Protein 2I6T (pdb70)

Sequence (562 aa):
VNKITVVGGGELGIACTLAISAKGIADRLVLLDLSATMDLEIFNLPNVEISKDLSASAHSKVVIFTVNSQSYLDVVQSNVDMFRALVPALGHYSQHSVLLVASQPVEIMTYVTWKLSTFPANRVIGIGCNLDSQRLQYIITNVLKAQTSGKEVWVIGEQGEDKVLTWSGQEEVVSHTSQVQLSNRAMELLRVKGQRSWSVGLSVADMVDSIVNNKKKVHSVSALAKGYYDINSEVFLSLPCILGTNGVSEVIKTTLEDTVTTEEKKLQSSSASSIHSLQQQLKLLVNKITVVGGGELGIACTLAISAKGIADRLVLLDLSEGGATMDLEIFNLPNVEISKDLSASAHSKVVIFTVNSQSYLDVVQSNVDMMFRALVPALGHYSQHSVLLVASQPVEIMTYVTWKLSTFPANRVIGIGCNLDSQRLQYIITNVLKAQTSGKEVWVIGEQGEDKVLTWSGQEEVVSHTSQVQLSNRAMELLRVKGQRSWSVGLSVADMVDSIVNNKKKVHSVSALAKGYYDINSEVFLSLPCILGTNGVSEVIKTTLKTVTEKLQSSASSIHSLQQQQLKL

Secondary structure (DSSP, 8-state):
--EEEEE--SHHHHHHHHHHHHHT--SEEEEE----HHHHHHHT-TTEEEES-GGGGTT-SEEEE------HHHHHHHHHHHHHHHHHHHHHHTTTPEEEE-SSSHHHHHHHHHHHH---GGGEEE-TTHHHHHHHHHIIIIIS--TTGGGGEEEEBS-SSS-EEEEB-SS----HHHHHHHHHHHHTTSSS----HHHHHHHHHHHHHHHHTT--EEEEEEEE-TTSTT--S--EEEEEEEEETTEEEEEPPB----HHHHHHHHHHHHHHHHHHH---/--EEEEE--SHHHHHHHHHHHHTT--SEEEEE--S---GGGHHHHTT-TTEEEES-GGGGTT-SEEEE------HHHHHHHHHHHHHTTHHHHHHHTTTSEEEE-SSSHHHHHHHHHHHH---GGGEEE-TTHHHHHHHHHIIIIIS--TTGGGGEEEEBSTTT--EEEE--SS----HHHHHHHHHHHHHHHTT----HHHHHHHHHHHHHHHHTT--EEEEEEEE-TTSTT--SS-EEEEEEEEETTEEEEEPP-B----HHHHHHHHHHHHHHHTT---

Nearest PDB structures (foldseek):
  2i6t-assembly1_A  TM=1.004E+00  e=4.766E-58  Homo sapiens
  2i6t-assembly1_B  TM=9.946E-01  e=3.188E-53  Homo sapiens
  3dl2-assembly1_B  TM=9.561E-01  e=4.865E-49  Homo sapiens
  6k12-assembly2_B  TM=8.109E-01  e=1.569E-27  Babesia microti strain RI
  6k12-assembly1_F-2  TM=7.872E-01  e=2.540E-23  Babesia microti strain RI

Foldseek 3Di:
DAEEEEEEDPLLSVLQVCLLLVVVQGPAYEYAHCPVLVVVVVVPRPRYHYYPDLLVRAAHLEYEYADAAPDPLVRVLRSLVVCLVRLCSNCVRHVQHAYEYAYPPFFLVQLSSCVNNVHDQLRGWYLACQLVLVLLLCCLCPVVVPVPQSLFKGFKWGDDQDTQIFGFCPDHDDDPVRVVVSNVVSCVVCDPPDDDSNSSSNSSSVLSNCASVFVQAWGFIFGQCDPPLPDNARITMTFTFRHYSNGGPDTTDTDDDPVSSVRNNVSSVVSRVSSVVHDD/DAEEEEEEQPLLSVLLVCLLLVVVLGPAYEYAHCDDVDCSCVCVVVCSDRYHYYPDLLVLAQHQEYEYADADPDPLVRVQVRLVVCLVRLCSNCVRHVQHAYEYAYPPFFLVLLSSCVNNVHPQQRGWYLFCQLVLVLQLCCLCPVVVPVPQSLFKGFKFGPPPDGQIWGFQPDHDDDPVRVVVSNVVSCVVRVPDDDDSNSSSNSVSVLSSCARVFVQAWGFIFGQCDPHLVDNDRITMGFTFGHYSRGGPDTGDTDDDVSSVVRNVSSVVSRVSSVVHDD

Structure (mmCIF, N/CA/C/O backbone):
data_2I6T
#
_entry.id   2I6T
#
_cell.length_a   53.088
_cell.length_b   98.912
_cell.length_c   126.753
_cell.angle_alpha   90.00
_cell.angle_beta   90.00
_cell.angle_gamma   90.00
#
_symmetry.space_group_name_H-M   'P 21 21 2'
#
loop_
_entity.id
_entity.type
_entity.pdbx_description
1 polymer 'UBIQUITIN-CONJUGATING ENZYME E2-LIKE ISOFORM A'
2 non-polymer 'SULFATE ION'
3 non-polymer GLYCEROL
4 water water
#
loop_
_atom_site.group_PDB
_atom_site.id
_atom_site.type_symbol
_atom_site.label_atom_id
_atom_site.label_alt_id
_atom_site.label_comp_id
_atom_site.label_asym_id
_atom_site.label_entity_id
_atom_site.label_seq_id
_atom_site.pdbx_PDB_ins_code
_atom_site.Cartn_x
_atom_site.Cartn_y
_atom_site.Cartn_z
_atom_site.occupancy
_atom_site.B_iso_or_equiv
_atom_site.auth_seq_id
_atom_site.auth_comp_id
_atom_site.auth_asym_id
_atom_site.auth_atom_id
_atom_site.pdbx_PDB_model_num
ATOM 1 N N . VAL A 1 14 ? 34.748 39.423 108.477 1.00 42.88 182 VAL A N 1
ATOM 2 C CA . VAL A 1 14 ? 34.974 38.396 107.411 1.00 41.66 182 VAL A CA 1
ATOM 3 C C . VAL A 1 14 ? 34.501 37.014 107.844 1.00 39.69 182 VAL A C 1
ATOM 4 O O . VAL A 1 14 ? 34.968 36.450 108.842 1.00 40.90 182 VAL A O 1
ATOM 8 N N . ASN A 1 15 ? 33.547 36.491 107.090 1.00 35.65 183 ASN A N 1
ATOM 9 C CA . ASN A 1 15 ? 33.008 35.170 107.339 1.00 33.90 183 ASN A CA 1
ATOM 10 C C . ASN A 1 15 ? 33.784 34.155 106.515 1.00 30.35 183 ASN A C 1
ATOM 11 O O . ASN A 1 15 ? 33.461 33.940 105.340 1.00 30.54 183 ASN A O 1
ATOM 16 N N . LYS A 1 16 ? 34.822 33.562 107.111 1.00 25.27 184 LYS A N 1
ATOM 17 C CA . LYS A 1 16 ? 35.570 32.469 106.459 1.00 21.07 184 LYS A CA 1
ATOM 18 C C . LYS A 1 16 ? 35.043 31.138 106.953 1.00 19.73 184 LYS A C 1
ATOM 19 O O . LYS A 1 16 ? 34.901 30.931 108.157 1.00 18.72 184 LYS A O 1
ATOM 25 N N . ILE A 1 17 ? 34.749 30.255 106.016 1.00 16.29 185 ILE A N 1
ATOM 26 C CA . ILE A 1 17 ? 34.156 28.961 106.311 1.00 17.05 185 ILE A CA 1
ATOM 27 C C . ILE A 1 17 ? 34.955 27.900 105.605 1.00 16.16 185 ILE A C 1
ATOM 28 O O . ILE A 1 17 ? 35.338 28.088 104.442 1.00 14.83 185 ILE A O 1
ATOM 33 N N . THR A 1 18 ? 35.210 26.790 106.295 1.00 15.84 186 THR A N 1
ATOM 34 C CA . THR A 1 18 ? 35.923 25.671 105.690 1.00 13.73 186 THR A CA 1
ATOM 35 C C . THR A 1 18 ? 35.038 24.458 105.638 1.00 15.57 186 THR A C 1
ATOM 36 O O . THR A 1 18 ? 34.388 24.106 106.636 1.00 12.74 186 THR A O 1
ATOM 40 N N . VAL A 1 19 ? 35.010 23.836 104.458 1.00 14.86 187 VAL A N 1
ATOM 41 C CA . VAL A 1 19 ? 34.356 22.553 104.262 1.00 13.04 187 VAL A CA 1
ATOM 42 C C . VAL A 1 19 ? 35.444 21.511 104.124 1.00 14.27 187 VAL A C 1
ATOM 43 O O . VAL A 1 19 ? 36.341 21.648 103.259 1.00 11.68 187 VAL A O 1
ATOM 47 N N . VAL A 1 20 ? 35.379 20.480 104.972 1.00 10.74 188 VAL A N 1
ATOM 48 C CA . VAL A 1 20 ? 36.419 19.473 104.990 1.00 12.43 188 VAL A CA 1
ATOM 49 C C . VAL A 1 20 ? 35.887 18.275 104.231 1.00 14.21 188 VAL A C 1
ATOM 50 O O . VAL A 1 20 ? 34.940 17.627 104.672 1.00 12.39 188 VAL A O 1
ATOM 54 N N . GLY A 1 21 ? 36.520 17.977 103.091 1.00 15.21 189 GLY A N 1
ATOM 55 C CA . GLY A 1 21 ? 36.107 16.865 102.253 1.00 16.98 189 GLY A CA 1
ATOM 56 C C . GLY A 1 21 ? 35.456 17.340 100.971 1.00 20.64 189 GLY A C 1
ATOM 57 O O . GLY A 1 21 ? 34.595 18.227 100.995 1.00 20.54 189 GLY A O 1
ATOM 58 N N . GLY A 1 22 ? 35.863 16.739 99.849 1.00 24.07 190 GLY A N 1
ATOM 59 C CA . GLY A 1 22 ? 35.364 17.124 98.523 1.00 25.22 190 GLY A CA 1
ATOM 60 C C . GLY A 1 22 ? 34.511 16.051 97.878 1.00 27.08 190 GLY A C 1
ATOM 61 O O . GLY A 1 22 ? 34.309 16.071 96.662 1.00 30.03 190 GLY A O 1
ATOM 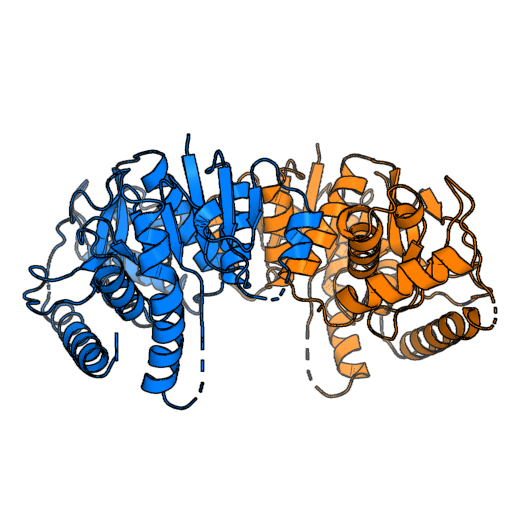62 N N . GLY A 1 23 ? 34.022 15.102 98.682 1.00 26.35 191 GLY A N 1
ATOM 63 C CA . GLY A 1 23 ? 33.001 14.148 98.239 1.00 23.33 191 GLY A CA 1
ATOM 64 C C . GLY A 1 23 ? 31.680 14.842 97.940 1.00 24.34 191 GLY A C 1
ATOM 65 O O . GLY A 1 23 ? 31.579 16.102 97.959 1.00 21.93 191 GLY A O 1
ATOM 66 N N . GLU A 1 24 ? 30.666 14.025 97.663 1.00 22.80 192 GLU A N 1
ATOM 67 C CA . GLU A 1 24 ? 29.328 14.508 97.337 1.00 27.19 192 GLU A CA 1
ATOM 68 C C . GLU A 1 24 ? 28.754 15.470 98.400 1.00 22.98 192 GLU A C 1
ATOM 69 O O . GLU A 1 24 ? 28.247 16.539 98.056 1.00 23.38 192 GLU A O 1
ATOM 75 N N . LEU A 1 25 ? 28.854 15.090 99.677 1.00 21.35 193 LEU A N 1
ATOM 76 C CA . LEU A 1 25 ? 28.401 15.940 100.801 1.00 18.21 193 LEU A CA 1
ATOM 77 C C . LEU A 1 25 ? 29.113 17.296 100.834 1.00 17.30 193 LEU A C 1
ATOM 78 O O . LEU A 1 25 ? 28.476 18.325 100.989 1.00 16.13 193 LEU A O 1
ATOM 83 N N . GLY A 1 26 ? 30.438 17.282 100.691 1.00 19.98 194 GLY A N 1
ATOM 84 C CA . GLY A 1 26 ? 31.240 18.512 100.702 1.00 19.41 194 GLY A CA 1
ATOM 85 C C . GLY A 1 26 ? 30.843 19.468 99.596 1.00 19.48 194 GLY A C 1
ATOM 86 O O . GLY A 1 26 ? 30.754 20.683 99.817 1.00 21.28 194 GLY A O 1
ATOM 87 N N . ILE A 1 27 ? 30.636 18.929 98.394 1.00 18.10 195 ILE A N 1
ATOM 88 C CA . ILE A 1 27 ? 30.126 19.711 97.265 1.00 19.59 195 ILE A CA 1
ATOM 89 C C . ILE A 1 27 ? 28.727 20.254 97.586 1.00 18.05 195 ILE A C 1
ATOM 90 O O . ILE A 1 27 ? 28.443 21.430 97.367 1.00 21.53 195 ILE A O 1
ATOM 95 N N . ALA A 1 28 ? 27.852 19.384 98.079 1.00 19.65 196 ALA A N 1
ATOM 96 C CA . ALA A 1 28 ? 26.486 19.793 98.474 1.00 17.40 196 ALA A CA 1
ATOM 97 C C . ALA A 1 28 ? 26.516 20.966 99.441 1.00 17.25 196 ALA A C 1
ATOM 98 O O . ALA A 1 28 ? 25.800 21.969 99.238 1.00 11.91 196 ALA A O 1
ATOM 100 N N . CYS A 1 29 ? 27.360 20.861 100.476 1.00 16.06 197 CYS A N 1
ATOM 101 C CA . CYS A 1 29 ? 27.504 21.951 101.442 1.00 14.97 197 CYS A CA 1
ATOM 102 C C . CYS A 1 29 ? 28.018 23.243 100.807 1.00 15.65 197 CYS A C 1
ATOM 103 O O . CYS A 1 29 ? 27.504 24.341 101.090 1.00 14.40 197 CYS A O 1
ATOM 106 N N . THR A 1 30 ? 29.050 23.131 99.975 1.00 14.39 198 THR A N 1
ATOM 107 C CA . THR A 1 30 ? 29.633 24.306 99.340 1.00 15.45 198 THR A CA 1
ATOM 108 C C . THR A 1 30 ? 28.625 25.073 98.473 1.00 16.09 198 THR A C 1
ATOM 109 O O . THR A 1 30 ? 28.534 26.319 98.515 1.00 19.89 198 THR A O 1
ATOM 113 N N . LEU A 1 31 ? 27.857 24.325 97.696 1.00 16.84 199 LEU A N 1
ATOM 114 C CA . LEU A 1 31 ? 26.872 24.899 96.790 1.00 15.93 199 LEU A CA 1
ATOM 115 C C . LEU A 1 31 ? 25.727 25.501 97.559 1.00 16.84 199 LEU A C 1
ATOM 116 O O . LEU A 1 31 ? 25.288 26.615 97.218 1.00 15.03 199 LEU A O 1
ATOM 121 N N . ALA A 1 32 ? 25.267 24.809 98.614 1.00 13.15 200 ALA A N 1
ATOM 122 C CA . ALA A 1 32 ? 24.182 25.359 99.429 1.00 15.44 200 ALA A CA 1
ATOM 123 C C . ALA A 1 32 ? 24.635 26.665 100.086 1.00 16.53 200 ALA A C 1
ATOM 124 O O . ALA A 1 32 ? 23.924 27.670 100.028 1.00 17.01 200 ALA A O 1
ATOM 126 N N . ILE A 1 33 ? 25.844 26.665 100.656 1.00 18.29 201 ILE A N 1
ATOM 127 C CA . ILE A 1 33 ? 26.383 27.859 101.304 1.00 19.28 201 ILE A CA 1
ATOM 128 C C . ILE A 1 33 ? 26.520 29.015 100.290 1.00 20.83 201 ILE A C 1
ATOM 129 O O . ILE A 1 33 ? 26.080 30.125 100.571 1.00 19.23 201 ILE A O 1
ATOM 134 N N . SER A 1 34 ? 27.115 28.735 99.118 1.00 20.56 202 SER A N 1
ATOM 135 C CA . SER A 1 34 ? 27.287 29.734 98.055 1.00 22.74 202 SER A CA 1
ATOM 136 C C . SER A 1 34 ? 25.949 30.276 97.584 1.00 22.83 202 SER A C 1
ATOM 137 O O . SER A 1 34 ? 25.784 31.506 97.456 1.00 22.97 202 SER A O 1
ATOM 140 N N . ALA A 1 35 ? 24.989 29.370 97.387 1.00 21.73 203 ALA A N 1
ATOM 141 C CA . ALA A 1 35 ? 23.638 29.726 96.911 1.00 22.80 203 ALA A CA 1
ATOM 142 C C . ALA A 1 35 ? 22.967 30.761 97.789 1.00 26.09 203 ALA A C 1
ATOM 143 O O . ALA A 1 35 ? 22.286 31.642 97.274 1.00 28.37 203 ALA A O 1
ATOM 145 N N . LYS A 1 36 ? 23.204 30.671 99.099 1.00 25.52 204 LYS A N 1
ATOM 146 C CA . LYS A 1 36 ? 22.575 31.543 100.071 1.00 31.16 204 LYS A CA 1
ATOM 147 C C . LYS A 1 36 ? 23.397 32.805 100.349 1.00 31.29 204 LYS A C 1
ATOM 148 O O . LYS A 1 36 ? 22.925 33.692 101.041 1.00 31.76 204 LYS A O 1
ATOM 154 N N . GLY A 1 37 ? 24.616 32.882 99.811 1.00 32.54 205 GLY A N 1
ATOM 155 C CA . GLY A 1 37 ? 25.480 34.049 100.013 1.00 31.74 205 GLY A CA 1
ATOM 156 C C . GLY A 1 37 ? 26.016 34.193 101.431 1.00 33.92 205 GLY A C 1
ATOM 157 O O . GLY A 1 37 ? 26.351 35.305 101.877 1.00 33.39 205 GLY A O 1
ATOM 158 N N . ILE A 1 38 ? 26.113 33.064 102.130 1.00 32.45 206 ILE A N 1
ATOM 159 C CA . ILE A 1 38 ? 26.490 33.027 103.546 1.00 32.57 206 ILE A CA 1
ATOM 160 C C . ILE A 1 38 ? 27.976 33.373 103.772 1.00 33.24 206 ILE A C 1
ATOM 161 O O . ILE A 1 38 ? 28.310 34.135 104.675 1.00 34.28 206 ILE A O 1
ATOM 166 N N . ALA A 1 39 ? 28.856 32.849 102.926 1.00 33.73 207 ALA A N 1
ATOM 167 C CA . ALA A 1 39 ? 30.294 33.006 103.122 1.00 34.54 207 ALA A CA 1
ATOM 168 C C . ALA A 1 39 ? 30.949 34.141 102.329 1.00 34.12 207 ALA A C 1
ATOM 169 O O . ALA A 1 39 ? 30.750 34.261 101.122 1.00 34.67 207 ALA A O 1
ATOM 171 N N . ASP A 1 40 ? 31.765 34.942 103.020 1.00 32.51 208 ASP A N 1
ATOM 172 C CA . ASP A 1 40 ? 32.668 35.883 102.368 1.00 31.56 208 ASP A CA 1
ATOM 173 C C . ASP A 1 40 ? 33.813 35.141 101.699 1.00 31.40 208 ASP A C 1
ATOM 174 O O . ASP A 1 40 ? 34.307 35.575 100.652 1.00 30.47 208 ASP A O 1
ATOM 179 N N . ARG A 1 41 ? 34.252 34.047 102.330 1.00 26.43 209 ARG A N 1
ATOM 180 C CA . ARG A 1 41 ? 35.271 33.188 101.775 1.00 26.67 209 ARG A CA 1
ATOM 181 C C . ARG A 1 41 ? 34.981 31.767 102.233 1.00 25.36 209 ARG A C 1
ATOM 182 O O . ARG A 1 41 ? 34.680 31.505 103.412 1.00 24.60 209 ARG A O 1
ATOM 190 N N . LEU A 1 42 ? 35.049 30.845 101.292 1.00 22.36 210 LEU A N 1
ATOM 191 C CA . LEU A 1 42 ? 34.761 29.460 101.594 1.00 20.76 210 LEU A CA 1
ATOM 192 C C . LEU A 1 42 ? 35.932 28.676 101.071 1.00 21.55 210 LEU A C 1
ATOM 193 O O . LEU A 1 42 ? 36.309 28.850 99.909 1.00 21.54 210 LEU A O 1
ATOM 198 N N . VAL A 1 43 ? 36.542 27.871 101.945 1.00 16.66 211 VAL A N 1
ATOM 199 C CA . VAL A 1 43 ? 37.625 27.002 101.551 1.00 16.06 211 VAL A CA 1
ATOM 200 C C . VAL A 1 43 ? 37.097 25.573 101.538 1.00 15.08 211 VAL A C 1
ATOM 201 O O . VAL A 1 43 ? 36.529 25.096 102.510 1.00 13.30 211 VAL A O 1
ATOM 205 N N . LEU A 1 44 ? 37.266 24.902 100.416 1.00 15.17 212 LEU A N 1
ATOM 206 C CA . LEU A 1 44 ? 36.894 23.503 100.329 1.00 16.38 212 LEU A CA 1
ATOM 207 C C . LEU A 1 44 ? 38.169 22.693 100.276 1.00 17.49 212 LEU A C 1
ATOM 208 O O . LEU A 1 44 ? 39.010 22.887 99.388 1.00 16.64 212 LEU A O 1
ATOM 213 N N . LEU A 1 45 ? 38.328 21.791 101.253 1.00 17.96 213 LEU A N 1
ATOM 214 C CA . LEU A 1 45 ? 39.536 20.990 101.353 1.00 17.02 213 LEU A CA 1
ATOM 215 C C . LEU A 1 45 ? 39.328 19.684 100.627 1.00 19.14 213 LEU A C 1
ATOM 216 O O . LEU A 1 45 ? 38.523 18.854 101.021 1.00 15.77 213 LEU A O 1
ATOM 221 N N . ASP A 1 46 ? 40.084 19.526 99.556 1.00 19.84 214 ASP A N 1
ATOM 222 C CA . ASP A 1 46 ? 40.075 18.306 98.786 1.00 23.66 214 ASP A CA 1
ATOM 223 C C . ASP A 1 46 ? 41.107 17.328 99.370 1.00 23.95 214 ASP A C 1
ATOM 224 O O . ASP A 1 46 ? 42.306 17.551 99.280 1.00 24.43 214 ASP A O 1
ATOM 229 N N . LEU A 1 47 ? 40.629 16.251 99.964 1.00 24.84 215 LEU A N 1
ATOM 230 C CA . LEU A 1 47 ? 41.491 15.248 100.580 1.00 29.17 215 LEU A CA 1
ATOM 231 C C . LEU A 1 47 ? 41.835 14.046 99.679 1.00 32.11 215 LEU A C 1
ATOM 232 O O . LEU A 1 47 ? 42.328 13.022 100.166 1.00 32.82 215 LEU A O 1
ATOM 237 N N . SER A 1 48 ? 41.577 14.149 98.378 1.00 34.84 216 SER A N 1
ATOM 238 C CA . SER A 1 48 ? 41.781 12.988 97.494 1.00 37.24 216 SER A CA 1
ATOM 239 C C . SER A 1 48 ? 43.122 13.003 96.756 1.00 38.14 216 SER A C 1
ATOM 240 O O . SER A 1 48 ? 43.980 13.863 97.000 1.00 40.24 216 SER A O 1
ATOM 243 N N . ALA A 1 54 ? 35.299 15.281 91.085 1.00 45.77 222 ALA A N 1
ATOM 244 C CA . ALA A 1 54 ? 34.256 16.318 91.141 1.00 44.36 222 ALA A CA 1
ATOM 245 C C . ALA A 1 54 ? 34.736 17.635 91.766 1.00 43.17 222 ALA A C 1
ATOM 246 O O . ALA A 1 54 ? 34.054 18.664 91.667 1.00 42.06 222 ALA A O 1
ATOM 248 N N . THR A 1 55 ? 35.901 17.599 92.411 1.00 40.74 223 THR A N 1
ATOM 249 C CA . THR A 1 55 ? 36.455 18.789 93.040 1.00 37.49 223 THR A CA 1
ATOM 250 C C . THR A 1 55 ? 37.046 19.735 91.999 1.00 34.42 223 THR A C 1
ATOM 251 O O . THR A 1 55 ? 36.790 20.925 92.042 1.00 32.09 223 THR A O 1
ATOM 255 N N . MET A 1 56 ? 37.795 19.197 91.040 1.00 31.93 224 MET A N 1
ATOM 256 C CA . MET A 1 56 ? 38.266 19.972 89.886 1.00 31.23 224 MET A CA 1
ATOM 257 C C . MET A 1 56 ? 37.112 20.613 89.113 1.00 26.18 224 MET A C 1
ATOM 258 O O . MET A 1 56 ? 37.254 21.707 88.547 1.00 25.14 224 MET A O 1
ATOM 263 N N . ASP A 1 57 ? 35.982 19.918 89.038 1.00 21.36 225 ASP A N 1
ATOM 264 C CA . ASP A 1 57 ? 34.829 20.487 88.347 1.00 19.21 225 ASP A CA 1
ATOM 265 C C . ASP A 1 57 ? 34.357 21.786 89.022 1.00 20.67 225 ASP A C 1
ATOM 266 O O . ASP A 1 57 ? 33.940 22.734 88.354 1.00 17.19 225 ASP A O 1
ATOM 271 N N . LEU A 1 58 ? 34.464 21.827 90.349 1.00 19.97 226 LEU A N 1
ATOM 272 C CA . LEU A 1 58 ? 34.051 23.004 91.104 1.00 22.42 226 LEU A CA 1
ATOM 273 C C . LEU A 1 58 ? 35.049 24.124 90.846 1.00 22.95 226 LEU A C 1
ATOM 274 O O . LEU A 1 58 ? 34.665 25.289 90.728 1.00 23.84 226 LEU A O 1
ATOM 279 N N . GLU A 1 59 ? 36.329 23.772 90.720 1.00 23.13 227 GLU A N 1
ATOM 280 C CA . GLU A 1 59 ? 37.330 24.763 90.326 1.00 24.05 227 GLU A CA 1
ATOM 281 C C . GLU A 1 59 ? 37.035 25.331 88.933 1.00 22.03 227 GLU A C 1
ATOM 282 O O . GLU A 1 59 ? 37.025 26.548 88.730 1.00 19.44 227 GLU A O 1
ATOM 288 N N . ILE A 1 60 ? 36.770 24.451 87.972 1.00 21.45 228 ILE A N 1
ATOM 289 C CA . ILE A 1 60 ? 36.321 24.911 86.643 1.00 21.62 228 ILE A CA 1
ATOM 290 C C . ILE A 1 60 ? 35.107 25.858 86.697 1.00 22.63 228 ILE A C 1
ATOM 291 O O . ILE A 1 60 ? 35.116 26.905 86.064 1.00 22.00 228 ILE A O 1
ATOM 296 N N . PHE A 1 61 ? 34.097 25.503 87.484 1.00 21.05 229 PHE A N 1
ATOM 297 C CA . PHE A 1 61 ? 32.894 26.305 87.638 1.00 21.40 229 PHE A CA 1
ATOM 298 C C . PHE A 1 61 ? 33.156 27.732 88.154 1.00 23.11 229 PHE A C 1
ATOM 299 O O . PHE A 1 61 ? 32.385 28.655 87.865 1.00 22.77 229 PHE A O 1
ATOM 307 N N . ASN A 1 62 ? 34.216 27.892 88.942 1.00 24.38 230 ASN A N 1
ATOM 308 C CA . ASN A 1 62 ? 34.758 29.199 89.322 1.00 27.39 230 ASN A CA 1
ATOM 309 C C . ASN A 1 62 ? 33.800 30.126 90.066 1.00 27.88 230 ASN A C 1
ATOM 310 O O . ASN A 1 62 ? 33.515 31.236 89.604 1.00 28.73 230 ASN A O 1
ATOM 315 N N . LEU A 1 63 ? 33.317 29.659 91.215 1.00 26.76 231 LEU A N 1
ATOM 316 C CA . LEU A 1 63 ? 32.518 30.468 92.141 1.00 26.74 231 LEU A CA 1
ATOM 317 C C . LEU A 1 63 ? 33.373 31.561 92.802 1.00 27.75 231 LEU A C 1
ATOM 318 O O . LEU A 1 63 ? 34.466 31.273 93.316 1.00 25.92 231 LEU A O 1
ATOM 323 N N . PRO A 1 64 ? 32.885 32.818 92.807 1.00 27.80 232 PRO A N 1
ATOM 324 C CA . PRO A 1 64 ? 33.692 33.848 93.462 1.00 29.39 232 PRO A CA 1
ATOM 325 C C . PRO A 1 64 ? 33.830 33.533 94.953 1.00 29.84 232 PRO A C 1
ATOM 326 O O . PRO A 1 64 ? 32.897 33.015 95.574 1.00 32.16 232 PRO A O 1
ATOM 330 N N . ASN A 1 65 ? 34.989 33.823 95.525 1.00 31.04 233 ASN A N 1
ATOM 331 C CA . ASN A 1 65 ? 35.170 33.646 96.968 1.00 31.17 233 ASN A CA 1
ATOM 332 C C . ASN A 1 65 ? 35.098 32.180 97.447 1.00 27.06 233 ASN A C 1
ATOM 333 O O . ASN A 1 65 ? 34.927 31.913 98.627 1.00 24.40 233 ASN A O 1
ATOM 338 N N . VAL A 1 66 ? 35.241 31.245 96.520 1.00 25.58 234 VAL A N 1
ATOM 339 C CA . VAL A 1 66 ? 35.424 29.844 96.857 1.00 23.08 234 VAL A CA 1
ATOM 340 C C . VAL A 1 66 ? 36.853 29.440 96.466 1.00 25.36 234 VAL A C 1
ATOM 341 O O . VAL A 1 66 ? 37.282 29.645 95.316 1.00 20.74 234 VAL A O 1
ATOM 345 N N . GLU A 1 67 ? 37.596 28.913 97.438 1.00 23.54 235 GLU A N 1
ATOM 346 C CA . GLU A 1 67 ? 38.937 28.412 97.191 1.00 24.17 235 GLU A CA 1
ATOM 347 C C . GLU A 1 67 ? 39.016 26.899 97.378 1.00 22.32 235 GLU A C 1
ATOM 348 O O . GLU A 1 67 ? 38.659 26.376 98.435 1.00 23.90 235 GLU A O 1
ATOM 354 N N . ILE A 1 68 ? 39.504 26.196 96.366 1.00 19.09 236 ILE A N 1
ATOM 355 C CA . ILE A 1 68 ? 39.731 24.750 96.504 1.00 20.12 236 ILE A CA 1
ATOM 356 C C . ILE A 1 68 ? 41.220 24.459 96.722 1.00 21.96 236 ILE A C 1
ATOM 357 O O . ILE A 1 68 ? 42.079 24.988 96.007 1.00 22.62 236 ILE A O 1
ATOM 362 N N . SER A 1 69 ? 41.523 23.644 97.733 1.00 21.26 237 SER A N 1
ATOM 363 C CA . SER A 1 69 ? 42.908 23.436 98.182 1.00 18.35 237 SER A CA 1
ATOM 364 C C . SER A 1 69 ? 43.084 22.048 98.775 1.00 16.77 237 SER A C 1
ATOM 365 O O . SER A 1 69 ? 42.138 21.466 99.291 1.00 17.96 237 SER A O 1
ATOM 368 N N . LYS A 1 70 ? 44.305 21.527 98.702 1.00 18.31 238 LYS A N 1
ATOM 369 C CA . LYS A 1 70 ? 44.681 20.278 99.358 1.00 20.50 238 LYS A CA 1
ATOM 370 C C . LYS A 1 70 ? 45.487 20.607 100.611 1.00 17.94 238 LYS A C 1
ATOM 371 O O . LYS A 1 70 ? 45.868 19.723 101.367 1.00 16.38 238 LYS A O 1
ATOM 377 N N . ASP A 1 71 ? 45.736 21.886 100.834 1.00 17.67 239 ASP A N 1
ATOM 378 C CA . ASP A 1 71 ? 46.560 22.312 101.961 1.00 19.21 239 ASP A CA 1
ATOM 379 C C . ASP A 1 71 ? 45.682 22.625 103.175 1.00 16.81 239 ASP A C 1
ATOM 380 O O . ASP A 1 71 ? 44.905 23.587 103.140 1.00 15.49 239 ASP A O 1
ATOM 385 N N . LEU A 1 72 ? 45.816 21.834 104.243 1.00 15.36 240 LEU A N 1
ATOM 386 C CA . LEU A 1 72 ? 45.032 22.068 105.473 1.00 13.81 240 LEU A CA 1
ATOM 387 C C . LEU A 1 72 ? 45.140 23.506 105.976 1.00 14.07 240 LEU A C 1
ATOM 388 O O . LEU A 1 72 ? 44.163 24.069 106.455 1.00 15.15 240 LEU A O 1
ATOM 393 N N . SER A 1 73 ? 46.311 24.113 105.828 1.00 11.39 241 SER A N 1
ATOM 394 C CA . SER A 1 73 ? 46.534 25.435 106.378 1.00 12.94 241 SER A CA 1
ATOM 395 C C . SER A 1 73 ? 45.716 26.433 105.625 1.00 14.58 241 SER A C 1
ATOM 396 O O . SER A 1 73 ? 45.570 27.537 106.107 1.00 16.05 241 SER A O 1
ATOM 399 N N . ALA A 1 74 ? 45.157 26.064 104.453 1.00 13.19 242 ALA A N 1
ATOM 400 C CA . ALA A 1 74 ? 44.283 27.029 103.746 1.00 13.88 242 ALA A CA 1
ATOM 401 C C . ALA A 1 74 ? 43.088 27.398 104.633 1.00 14.79 242 ALA A C 1
ATOM 402 O O . ALA A 1 74 ? 42.435 28.429 104.424 1.00 16.41 242 ALA A O 1
ATOM 404 N N . SER A 1 75 ? 42.813 26.564 105.639 1.00 13.97 243 SER A N 1
ATOM 405 C CA . SER A 1 75 ? 41.629 26.759 106.477 1.00 12.50 243 SER A CA 1
ATOM 406 C C . SER A 1 75 ? 41.824 27.814 107.557 1.00 12.96 243 SER A C 1
ATOM 407 O O . SER A 1 75 ? 40.866 28.163 108.211 1.00 15.94 243 SER A O 1
ATOM 410 N N . ALA A 1 76 ? 43.049 28.256 107.790 1.00 12.97 244 ALA A N 1
ATOM 411 C CA . ALA A 1 76 ? 43.356 29.153 108.926 1.00 17.34 244 ALA A CA 1
ATOM 412 C C . ALA A 1 76 ? 42.339 30.278 109.102 1.00 16.99 244 ALA A C 1
ATOM 413 O O . ALA A 1 76 ? 41.917 30.889 108.115 1.00 13.84 244 ALA A O 1
ATOM 415 N N . HIS A 1 77 ? 41.935 30.485 110.364 1.00 17.29 245 HIS A N 1
ATOM 416 C CA . HIS A 1 77 ? 41.053 31.594 110.820 1.00 17.49 245 HIS A CA 1
ATOM 417 C C . HIS A 1 77 ? 39.595 31.465 110.395 1.00 17.56 245 HIS A C 1
ATOM 418 O O . HIS A 1 77 ? 38.932 32.482 110.152 1.00 14.59 245 HIS A O 1
ATOM 425 N N . SER A 1 78 ? 39.076 30.237 110.313 1.00 13.55 246 SER A N 1
ATOM 426 C CA . SER A 1 78 ? 37.691 30.060 109.870 1.00 13.43 246 SER A CA 1
ATOM 427 C C . SER A 1 78 ? 36.788 30.353 111.047 1.00 11.94 246 SER A C 1
ATOM 428 O O . SER A 1 78 ? 37.202 30.149 112.174 1.00 15.56 246 SER A O 1
ATOM 431 N N . LYS A 1 79 ? 35.578 30.848 110.785 1.00 11.14 247 LYS A N 1
ATOM 432 C CA . LYS A 1 79 ? 34.540 30.940 111.785 1.00 12.86 247 LYS A CA 1
ATOM 433 C C . LYS A 1 79 ? 33.931 29.554 112.083 1.00 16.06 247 LYS A C 1
ATOM 434 O O . LYS A 1 79 ? 33.476 29.312 113.217 1.00 11.70 247 LYS A O 1
ATOM 440 N N . VAL A 1 80 ? 33.880 28.681 111.059 1.00 10.87 248 VAL A N 1
ATOM 441 C CA . VAL A 1 80 ? 33.238 27.356 111.162 1.00 12.68 248 VAL A CA 1
ATOM 442 C C . VAL A 1 80 ? 34.043 26.373 110.330 1.00 11.56 248 VAL A C 1
ATOM 443 O O . VAL A 1 80 ? 34.488 26.726 109.237 1.00 11.69 248 VAL A O 1
ATOM 447 N N . VAL A 1 81 ? 34.226 25.147 110.830 1.00 14.07 249 VAL A N 1
ATOM 448 C CA . VAL A 1 81 ? 34.874 24.078 110.048 1.00 12.26 249 VAL A CA 1
ATOM 449 C C . VAL A 1 81 ? 33.910 22.905 109.983 1.00 13.18 249 VAL A C 1
ATOM 450 O O . VAL A 1 81 ? 33.524 22.372 111.015 1.00 10.31 249 VAL A O 1
ATOM 454 N N . ILE A 1 82 ? 33.504 22.534 108.765 1.00 11.63 250 ILE A N 1
ATOM 455 C CA . ILE A 1 82 ? 32.428 21.591 108.561 1.00 12.90 250 ILE A CA 1
ATOM 456 C C . ILE A 1 82 ? 33.049 20.276 108.116 1.00 12.90 250 ILE A C 1
ATOM 457 O O . ILE A 1 82 ? 33.713 20.197 107.082 1.00 13.60 250 ILE A O 1
ATOM 462 N N . PHE A 1 83 ? 32.859 19.254 108.920 1.00 11.80 251 PHE A N 1
ATOM 463 C CA . PHE A 1 83 ? 33.437 17.922 108.616 1.00 11.51 251 PHE A CA 1
ATOM 464 C C . PHE A 1 83 ? 32.439 17.095 107.822 1.00 11.95 251 PHE A C 1
ATOM 465 O O . PHE A 1 83 ? 31.352 16.759 108.307 1.00 12.38 251 PHE A O 1
ATOM 473 N N . THR A 1 84 ? 32.791 16.804 106.575 1.00 14.04 252 THR A N 1
ATOM 474 C CA . THR A 1 84 ? 31.904 16.030 105.707 1.00 14.63 252 THR A CA 1
ATOM 475 C C . THR A 1 84 ? 32.556 14.726 105.235 1.00 19.37 252 THR A C 1
ATOM 476 O O . THR A 1 84 ? 31.994 14.061 104.359 1.00 19.89 252 THR A O 1
ATOM 480 N N . VAL A 1 85 ? 33.720 14.364 105.783 1.00 21.38 253 VAL A N 1
ATOM 481 C CA . VAL A 1 85 ? 34.409 13.150 105.307 1.00 25.72 253 VAL A CA 1
ATOM 482 C C . VAL A 1 85 ? 33.769 11.882 105.834 1.00 28.26 253 VAL A C 1
ATOM 483 O O . VAL A 1 85 ? 33.289 11.827 106.974 1.00 26.95 253 VAL A O 1
ATOM 487 N N . ASN A 1 86 ? 33.771 10.861 104.986 1.00 30.47 254 ASN A N 1
ATOM 488 C CA . ASN A 1 86 ? 33.175 9.572 105.311 1.00 34.16 254 ASN A CA 1
ATOM 489 C C . ASN A 1 86 ? 34.048 8.422 104.830 1.00 38.46 254 ASN A C 1
ATOM 490 O O . ASN A 1 86 ? 34.744 8.540 103.815 1.00 37.36 254 ASN A O 1
ATOM 495 N N . SER A 1 87 ? 33.996 7.318 105.577 1.00 42.95 255 SER A N 1
ATOM 496 C CA . SER A 1 87 ? 34.721 6.081 105.271 1.00 46.86 255 SER A CA 1
ATOM 497 C C . SER A 1 87 ? 34.198 5.406 104.007 1.00 48.12 255 SER A C 1
ATOM 498 O O . SER A 1 87 ? 34.951 5.221 103.049 1.00 50.91 255 SER A O 1
ATOM 501 N N . GLN A 1 92 ? 32.661 -4.308 105.848 1.00 44.51 260 GLN A N 1
ATOM 502 C CA . GLN A 1 92 ? 33.273 -4.603 107.133 1.00 44.74 260 GLN A CA 1
ATOM 503 C C . GLN A 1 92 ? 32.202 -4.470 108.216 1.00 40.73 260 GLN A C 1
ATOM 504 O O . GLN A 1 92 ? 31.083 -4.030 107.926 1.00 41.42 260 GLN A O 1
ATOM 510 N N . SER A 1 93 ? 32.529 -4.852 109.453 1.00 35.51 261 SER A N 1
ATOM 511 C CA . SER A 1 93 ? 31.625 -4.638 110.582 1.00 30.12 261 SER A CA 1
ATOM 512 C C . SER A 1 93 ? 31.461 -3.146 110.871 1.00 27.13 261 SER A C 1
ATOM 513 O O . SER A 1 93 ? 32.262 -2.329 110.428 1.00 23.14 261 SER A O 1
ATOM 516 N N . TYR A 1 94 ? 30.418 -2.804 111.617 1.00 24.79 262 TYR A N 1
ATOM 517 C CA . TYR A 1 94 ? 30.125 -1.405 111.921 1.00 22.09 262 TYR A CA 1
ATOM 518 C C . TYR A 1 94 ? 31.251 -0.724 112.685 1.00 20.86 262 TYR A C 1
ATOM 519 O O . TYR A 1 94 ? 31.664 0.385 112.310 1.00 22.04 262 TYR A O 1
ATOM 528 N N . LEU A 1 95 ? 31.748 -1.367 113.743 1.00 17.02 263 LEU A N 1
ATOM 529 C CA . LEU A 1 95 ? 32.914 -0.848 114.454 1.00 16.34 263 LEU A CA 1
ATOM 530 C C . LEU A 1 95 ? 34.111 -0.506 113.525 1.00 17.31 263 LEU A C 1
ATOM 531 O O . LEU A 1 95 ? 34.753 0.529 113.698 1.00 18.51 263 LEU A O 1
ATOM 536 N N . ASP A 1 96 ? 34.388 -1.362 112.533 1.00 17.85 264 ASP A N 1
ATOM 537 C CA . ASP A 1 96 ? 35.535 -1.188 111.649 1.00 17.92 264 ASP A CA 1
ATOM 538 C C . ASP A 1 96 ? 35.272 -0.033 110.697 1.00 18.05 264 ASP A C 1
ATOM 539 O O . ASP A 1 96 ? 36.202 0.663 110.312 1.00 18.71 264 ASP A O 1
ATOM 544 N N . VAL A 1 97 ? 34.022 0.111 110.269 1.00 17.26 265 VAL A N 1
ATOM 545 C CA . VAL A 1 97 ? 33.606 1.223 109.409 1.00 22.47 265 VAL A CA 1
ATOM 546 C C . VAL A 1 97 ? 33.772 2.550 110.179 1.00 21.16 265 VAL A C 1
ATOM 547 O O . VAL A 1 97 ? 34.336 3.515 109.667 1.00 20.53 265 VAL A O 1
ATOM 551 N N . VAL A 1 98 ? 33.338 2.545 111.436 1.00 19.74 266 VAL A N 1
ATOM 552 C CA . VAL A 1 98 ? 33.464 3.708 112.308 1.00 18.85 266 VAL A CA 1
ATOM 553 C C . VAL A 1 98 ? 34.947 4.014 112.591 1.00 19.64 266 VAL A C 1
ATOM 554 O O . VAL A 1 98 ? 35.421 5.135 112.339 1.00 17.89 266 VAL A O 1
ATOM 558 N N . GLN A 1 99 ? 35.695 3.007 113.040 1.00 19.07 267 GLN A N 1
ATOM 559 C CA . GLN A 1 99 ? 37.132 3.179 113.286 1.00 20.13 267 GLN A CA 1
ATOM 560 C C . GLN A 1 99 ? 37.876 3.686 112.044 1.00 20.27 267 GLN A C 1
ATOM 561 O O . GLN A 1 99 ? 38.812 4.483 112.147 1.00 19.25 267 GLN A O 1
ATOM 567 N N . SER A 1 100 ? 37.458 3.252 110.862 1.00 18.36 268 SER A N 1
ATOM 568 C CA . SER A 1 100 ? 38.122 3.755 109.664 1.00 18.43 268 SER A CA 1
ATOM 569 C C . SER A 1 100 ? 37.835 5.267 109.463 1.00 17.44 268 SER A C 1
ATOM 570 O O . SER A 1 100 ? 38.700 6.027 108.987 1.00 11.94 268 SER A O 1
ATOM 573 N N . ASN A 1 101 ? 36.637 5.698 109.860 1.00 18.63 269 ASN A N 1
ATOM 574 C CA . ASN A 1 101 ? 36.285 7.113 109.788 1.00 20.27 269 ASN A CA 1
ATOM 575 C C . ASN A 1 101 ? 37.089 7.874 110.838 1.00 19.24 269 ASN A C 1
ATOM 576 O O . ASN A 1 101 ? 37.630 8.915 110.542 1.00 19.90 269 ASN A O 1
ATOM 581 N N . VAL A 1 102 ? 37.198 7.309 112.032 1.00 16.03 270 VAL A N 1
ATOM 582 C CA . VAL A 1 102 ? 38.012 7.853 113.120 1.00 15.57 270 VAL A CA 1
ATOM 583 C C . VAL A 1 102 ? 39.484 8.011 112.728 1.00 17.98 270 VAL A C 1
ATOM 584 O O . VAL A 1 102 ? 40.094 9.047 113.013 1.00 14.84 270 VAL A O 1
ATOM 588 N N . ASP A 1 103 ? 40.049 7.021 112.030 1.00 16.74 271 ASP A N 1
ATOM 589 C CA . ASP A 1 103 ? 41.428 7.168 111.558 1.00 16.18 271 ASP A CA 1
ATOM 590 C C . ASP A 1 103 ? 41.602 8.407 110.652 1.00 17.61 271 ASP A C 1
ATOM 591 O O . ASP A 1 103 ? 42.628 9.077 110.743 1.00 18.15 271 ASP A O 1
ATOM 596 N N . MET A 1 104 ? 40.626 8.705 109.788 1.00 13.36 272 MET A N 1
ATOM 597 C CA . MET A 1 104 ? 40.686 9.898 108.944 1.00 19.82 272 MET A CA 1
ATOM 598 C C . MET A 1 104 ? 40.623 11.172 109.807 1.00 17.19 272 MET A C 1
ATOM 599 O O . MET A 1 104 ? 41.356 12.115 109.570 1.00 15.45 272 MET A O 1
ATOM 604 N N . PHE A 1 105 ? 39.741 11.189 110.808 1.00 15.14 273 PHE A N 1
ATOM 605 C CA . PHE A 1 105 ? 39.587 12.367 111.687 1.00 16.72 273 PHE A CA 1
ATOM 606 C C . PHE A 1 105 ? 40.852 12.655 112.503 1.00 15.73 273 PHE A C 1
ATOM 607 O O . PHE A 1 105 ? 41.264 13.823 112.671 1.00 17.06 273 PHE A O 1
ATOM 615 N N . ARG A 1 106 ? 41.494 11.582 112.948 1.00 14.79 274 ARG A N 1
ATOM 616 C CA . ARG A 1 106 ? 42.774 11.660 113.674 1.00 17.82 274 ARG A CA 1
ATOM 617 C C . ARG A 1 106 ? 43.879 12.366 112.895 1.00 16.31 274 ARG A C 1
ATOM 618 O O . ARG A 1 106 ? 44.661 13.127 113.462 1.00 17.54 274 ARG A O 1
ATOM 626 N N . ALA A 1 107 ? 43.928 12.121 111.594 1.00 16.22 275 ALA A N 1
ATOM 627 C CA . ALA A 1 107 ? 44.861 12.811 110.713 1.00 17.51 275 ALA A CA 1
ATOM 628 C C . ALA A 1 107 ? 44.482 14.278 110.473 1.00 17.71 275 ALA A C 1
ATOM 629 O O . ALA A 1 107 ? 45.335 15.056 110.044 1.00 20.90 275 ALA A O 1
ATOM 631 N N . LEU A 1 108 ? 43.226 14.650 110.744 1.00 16.37 276 LEU A N 1
ATOM 632 C CA . LEU A 1 108 ? 42.671 15.925 110.265 1.00 14.85 276 LEU A CA 1
ATOM 633 C C . LEU A 1 108 ? 42.313 16.942 111.365 1.00 13.50 276 LEU A C 1
ATOM 634 O O . LEU A 1 108 ? 42.683 18.113 111.267 1.00 13.74 276 LEU A O 1
ATOM 639 N N . VAL A 1 109 ? 41.575 16.489 112.379 1.00 13.29 277 VAL A N 1
ATOM 640 C CA . VAL A 1 109 ? 40.985 17.365 113.411 1.00 12.45 277 VAL A CA 1
ATOM 641 C C . VAL A 1 109 ? 41.995 18.174 114.220 1.00 13.01 277 VAL A C 1
ATOM 642 O O . VAL A 1 109 ? 41.864 19.408 114.335 1.00 13.46 277 VAL A O 1
ATOM 646 N N . PRO A 1 110 ? 43.017 17.502 114.777 1.00 13.19 278 PRO A N 1
ATOM 647 C CA . PRO A 1 110 ? 44.039 18.252 115.510 1.00 10.76 278 PRO A CA 1
ATOM 648 C C . PRO A 1 110 ? 44.586 19.452 114.712 1.00 11.98 278 PRO A C 1
ATOM 649 O O . PRO A 1 110 ? 44.648 20.567 115.219 1.00 10.63 278 PRO A O 1
ATOM 653 N N . ALA A 1 111 ? 44.960 19.206 113.463 1.00 13.72 279 ALA A N 1
ATOM 654 C CA . ALA A 1 111 ? 45.572 20.197 112.618 1.00 11.31 279 ALA A CA 1
ATOM 655 C C . ALA A 1 111 ? 44.591 21.326 112.394 1.00 14.19 279 ALA A C 1
ATOM 656 O O . ALA A 1 111 ? 44.964 22.494 112.541 1.00 14.14 279 ALA A O 1
ATOM 658 N N . LEU A 1 112 ? 43.348 20.975 112.033 1.00 13.03 280 LEU A N 1
ATOM 659 C CA . LEU A 1 112 ? 42.314 21.978 111.728 1.00 12.00 280 LEU A CA 1
ATOM 660 C C . LEU A 1 112 ? 41.865 22.782 112.942 1.00 14.22 280 LEU A C 1
ATOM 661 O O . LEU A 1 112 ? 41.618 24.002 112.837 1.00 10.78 280 LEU A O 1
ATOM 666 N N . GLY A 1 113 ? 41.794 22.124 114.094 1.00 9.36 281 GLY A N 1
ATOM 667 C CA . GLY A 1 113 ? 41.511 22.849 115.347 1.00 10.98 281 GLY A CA 1
ATOM 668 C C . GLY A 1 113 ? 42.559 23.948 115.578 1.00 12.02 281 GLY A C 1
ATOM 669 O O . GLY A 1 113 ? 42.226 25.093 115.905 1.00 11.83 281 GLY A O 1
ATOM 670 N N . HIS A 1 114 ? 43.826 23.591 115.383 1.00 12.37 282 HIS A N 1
ATOM 671 C CA . HIS A 1 114 ? 44.945 24.503 115.587 1.00 12.47 282 HIS A CA 1
ATOM 672 C C . HIS A 1 114 ? 44.956 25.689 114.618 1.00 12.99 282 HIS A C 1
ATOM 673 O O . HIS A 1 114 ? 45.311 26.801 115.013 1.00 12.05 282 HIS A O 1
ATOM 680 N N . TYR A 1 115 ? 44.557 25.456 113.362 1.00 13.68 283 TYR A N 1
ATOM 681 C CA . TYR A 1 115 ? 44.413 26.540 112.367 1.00 13.89 283 TYR A CA 1
ATOM 682 C C . TYR A 1 115 ? 43.307 27.551 112.651 1.00 15.37 283 TYR A C 1
ATOM 683 O O . TYR A 1 115 ? 43.398 28.721 112.225 1.00 13.86 283 TYR A O 1
ATOM 692 N N . SER A 1 116 ? 42.226 27.095 113.297 1.00 14.27 284 SER A N 1
ATOM 693 C CA . SER A 1 116 ? 41.065 27.955 113.537 1.00 14.62 284 SER A CA 1
ATOM 694 C C . SER A 1 116 ? 40.579 27.745 114.977 1.00 13.91 284 SER A C 1
ATOM 695 O O . SER A 1 116 ? 39.499 27.220 115.232 1.00 13.05 284 SER A O 1
ATOM 698 N N . GLN A 1 117 ? 41.405 28.186 115.910 1.00 15.87 285 GLN A N 1
ATOM 699 C CA . GLN A 1 117 ? 41.156 28.008 117.331 1.00 17.75 285 GLN A CA 1
ATOM 700 C C . GLN A 1 117 ? 39.909 28.697 117.876 1.00 17.51 285 GLN A C 1
ATOM 701 O O . GLN A 1 117 ? 39.458 28.340 118.955 1.00 21.02 285 GLN A O 1
ATOM 707 N N . HIS A 1 118 ? 39.349 29.657 117.142 1.00 16.34 286 HIS A N 1
ATOM 708 C CA . HIS A 1 118 ? 38.113 30.336 117.583 1.00 19.53 286 HIS A CA 1
ATOM 709 C C . HIS A 1 118 ? 36.851 29.861 116.876 1.00 18.83 286 HIS A C 1
ATOM 710 O O . HIS A 1 118 ? 35.792 30.473 117.027 1.00 20.52 286 HIS A O 1
ATOM 717 N N . SER A 1 119 ? 36.968 28.780 116.109 1.00 17.36 287 SER A N 1
ATOM 718 C CA . SER A 1 119 ? 35.874 28.299 115.297 1.00 16.34 287 SER A CA 1
ATOM 719 C C . SER A 1 119 ? 34.875 27.435 116.083 1.00 15.68 287 SER A C 1
ATOM 720 O O . SER A 1 119 ? 35.129 27.010 117.219 1.00 16.22 287 SER A O 1
ATOM 723 N N . VAL A 1 120 ? 33.731 27.205 115.451 1.00 13.52 288 VAL A N 1
ATOM 724 C CA . VAL A 1 120 ? 32.851 26.131 115.815 1.00 13.75 288 VAL A CA 1
ATOM 725 C C . VAL A 1 120 ? 33.177 25.015 114.820 1.00 12.62 288 VAL A C 1
ATOM 726 O O . VAL A 1 120 ? 33.270 25.264 113.600 1.00 10.47 288 VAL A O 1
ATOM 730 N N . LEU A 1 121 ? 33.331 23.796 115.325 1.00 12.48 289 LEU A N 1
ATOM 731 C CA . LEU A 1 121 ? 33.460 22.622 114.465 1.00 14.11 289 LEU A CA 1
ATOM 732 C C . LEU A 1 121 ? 32.079 22.001 114.339 1.00 14.39 289 LEU A C 1
ATOM 733 O O . LEU A 1 121 ? 31.434 21.681 115.369 1.00 12.21 289 LEU A O 1
ATOM 738 N N . LEU A 1 122 ? 31.609 21.887 113.089 1.00 11.70 290 LEU A N 1
ATOM 739 C CA . LEU A 1 122 ? 30.301 21.311 112.784 1.00 11.78 290 LEU A CA 1
ATOM 740 C C . LEU A 1 122 ? 30.491 19.966 112.069 1.00 12.88 290 LEU A C 1
ATOM 741 O O . LEU A 1 122 ? 31.056 19.915 110.978 1.00 9.79 290 LEU A O 1
ATOM 746 N N . VAL A 1 123 ? 30.002 18.880 112.669 1.00 12.12 291 VAL A N 1
ATOM 747 C CA . VAL A 1 123 ? 30.252 17.555 112.134 1.00 10.39 291 VAL A CA 1
ATOM 748 C C . VAL A 1 123 ? 29.042 17.049 111.341 1.00 11.40 291 VAL A C 1
ATOM 749 O O . VAL A 1 123 ? 27.987 16.839 111.908 1.00 10.42 291 VAL A O 1
ATOM 753 N N . ALA A 1 124 ? 29.187 16.891 110.017 1.00 10.34 292 ALA A N 1
ATOM 754 C CA . ALA A 1 124 ? 28.130 16.251 109.217 1.00 12.82 292 ALA A CA 1
ATOM 755 C C . ALA A 1 124 ? 28.388 14.741 108.921 1.00 16.05 292 ALA A C 1
ATOM 756 O O . ALA A 1 124 ? 27.503 14.028 108.437 1.00 18.35 292 ALA A O 1
ATOM 758 N N . SER A 1 125 ? 29.581 14.264 109.246 1.00 16.85 293 SER A N 1
ATOM 759 C CA . SER A 1 125 ? 29.981 12.892 108.943 1.00 18.28 293 SER A CA 1
ATOM 760 C C . SER A 1 125 ? 29.215 11.904 109.803 1.00 20.33 293 SER A C 1
ATOM 761 O O . SER A 1 125 ? 28.943 12.180 110.958 1.00 22.81 293 SER A O 1
ATOM 764 N N . GLN A 1 126 ? 28.892 10.746 109.235 1.00 21.24 294 GLN A N 1
ATOM 765 C CA . GLN A 1 126 ? 28.140 9.705 109.911 1.00 22.99 294 GLN A CA 1
ATOM 766 C C . GLN A 1 126 ? 29.120 8.685 110.480 1.00 19.89 294 GLN A C 1
ATOM 767 O O . GLN A 1 126 ? 30.220 8.538 109.927 1.00 19.45 294 GLN A O 1
ATOM 773 N N . PRO A 1 127 ? 28.762 8.013 111.603 1.00 17.29 295 PRO A N 1
ATOM 774 C CA . PRO A 1 127 ? 27.567 8.287 112.440 1.00 16.16 295 PRO A CA 1
ATOM 775 C C . PRO A 1 127 ? 27.797 9.559 113.245 1.00 16.41 295 PRO A C 1
ATOM 776 O O . PRO A 1 127 ? 28.824 9.701 113.894 1.00 16.22 295 PRO A O 1
ATOM 780 N N . VAL A 1 128 ? 26.838 10.475 113.186 1.00 17.09 296 VAL A N 1
ATOM 781 C CA . VAL A 1 128 ? 27.084 11.861 113.568 1.00 15.39 296 VAL A CA 1
ATOM 782 C C . VAL A 1 128 ? 27.410 11.987 115.043 1.00 13.47 296 VAL A C 1
ATOM 783 O O . VAL A 1 128 ? 28.272 12.754 115.386 1.00 14.28 296 VAL A O 1
ATOM 787 N N . GLU A 1 129 ? 26.720 11.242 115.911 1.00 12.45 297 GLU A N 1
ATOM 788 C CA . GLU A 1 129 ? 26.873 11.450 117.341 1.00 12.77 297 GLU A CA 1
ATOM 789 C C . GLU A 1 129 ? 28.266 11.060 117.765 1.00 13.80 297 GLU A C 1
ATOM 790 O O . GLU A 1 129 ? 28.918 11.753 118.541 1.00 13.43 297 GLU A O 1
ATOM 796 N N . ILE A 1 130 ? 28.706 9.909 117.281 1.00 14.79 298 ILE A N 1
ATOM 797 C CA . ILE A 1 130 ? 30.047 9.424 117.582 1.00 13.04 298 ILE A CA 1
ATOM 798 C C . ILE A 1 130 ? 31.141 10.286 116.948 1.00 9.72 298 ILE A C 1
ATOM 799 O O . ILE A 1 130 ? 32.099 10.633 117.614 1.00 12.33 298 ILE A O 1
ATOM 804 N N . MET A 1 131 ? 30.971 10.670 115.690 1.00 9.39 299 MET A N 1
ATOM 805 C CA . MET A 1 131 ? 31.989 11.497 115.003 1.00 10.12 299 MET A CA 1
ATOM 806 C C . MET A 1 131 ? 32.121 12.881 115.634 1.00 8.77 299 MET A C 1
ATOM 807 O O . MET A 1 131 ? 33.200 13.462 115.603 1.00 10.98 299 MET A O 1
ATOM 812 N N . THR A 1 132 ? 31.036 13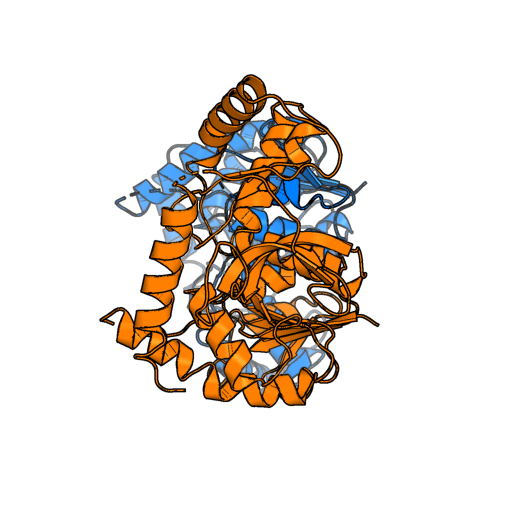.402 116.209 1.00 11.39 300 THR A N 1
ATOM 813 C CA . THR A 1 132 ? 31.096 14.695 116.960 1.00 11.22 300 THR A CA 1
ATOM 814 C C . THR A 1 132 ? 31.941 14.524 118.239 1.00 11.79 300 THR A C 1
ATOM 815 O O . THR A 1 132 ? 32.802 15.335 118.534 1.00 11.91 300 THR A O 1
ATOM 819 N N . TYR A 1 133 ? 31.714 13.435 118.964 1.00 11.80 301 TYR A N 1
ATOM 820 C CA . TYR A 1 133 ? 32.488 13.145 120.162 1.00 11.76 301 TYR A CA 1
ATOM 821 C C . TYR A 1 133 ? 33.979 12.986 119.825 1.00 13.35 301 TYR A C 1
ATOM 822 O O . TYR A 1 133 ? 34.844 13.524 120.502 1.00 15.72 301 TYR A O 1
ATOM 831 N N . VAL A 1 134 ? 34.254 12.238 118.768 1.00 12.06 302 VAL A N 1
ATOM 832 C CA . VAL A 1 134 ? 35.603 12.072 118.236 1.00 13.29 302 VAL A CA 1
ATOM 833 C C . VAL A 1 134 ? 36.279 13.417 117.898 1.00 13.07 302 VAL A C 1
ATOM 834 O O . VAL A 1 134 ? 37.414 13.658 118.294 1.00 15.02 302 VAL A O 1
ATOM 838 N N . THR A 1 135 ? 35.585 14.266 117.147 1.00 12.14 303 THR A N 1
ATOM 839 C CA . THR A 1 135 ? 36.058 15.621 116.845 1.00 13.14 303 THR A CA 1
ATOM 840 C C . THR A 1 135 ? 36.300 16.425 118.110 1.00 12.71 303 THR A C 1
ATOM 841 O O . THR A 1 135 ? 37.301 17.113 118.214 1.00 17.59 303 THR A O 1
ATOM 845 N N . TRP A 1 136 ? 35.381 16.338 119.072 1.00 14.49 304 TRP A N 1
ATOM 846 C CA . TRP A 1 136 ? 35.536 17.019 120.362 1.00 12.93 304 TRP A CA 1
ATOM 847 C C . TRP A 1 136 ? 36.834 16.608 121.045 1.00 13.24 304 TRP A C 1
ATOM 848 O O . TRP A 1 136 ? 37.646 17.458 121.397 1.00 14.16 304 TRP A O 1
ATOM 859 N N . LYS A 1 137 ? 37.035 15.297 121.202 1.00 11.08 305 LYS A N 1
ATOM 860 C CA . LYS A 1 137 ? 38.238 14.752 121.829 1.00 13.61 305 LYS A CA 1
ATOM 861 C C . LYS A 1 137 ? 39.528 15.138 121.078 1.00 12.78 305 LYS A C 1
ATOM 862 O O . LYS A 1 137 ? 40.522 15.512 121.702 1.00 16.51 305 LYS A O 1
ATOM 868 N N . LEU A 1 138 ? 39.524 15.054 119.750 1.00 12.44 306 LEU A N 1
ATOM 869 C CA . LEU A 1 138 ? 40.753 15.301 118.976 1.00 11.13 306 LEU A CA 1
ATOM 870 C C . LEU A 1 138 ? 41.137 16.788 118.932 1.00 13.60 306 LEU A C 1
ATOM 871 O O . LEU A 1 138 ? 42.342 17.137 118.936 1.00 14.52 306 LEU A O 1
ATOM 876 N N . SER A 1 139 ? 40.129 17.661 118.946 1.00 11.97 307 SER A N 1
ATOM 877 C CA . SER A 1 139 ? 40.376 19.100 118.820 1.00 12.52 307 SER A CA 1
ATOM 878 C C . SER A 1 139 ? 40.749 19.736 120.150 1.00 12.39 307 SER A C 1
ATOM 879 O O . SER A 1 139 ? 41.406 20.762 120.164 1.00 11.86 307 SER A O 1
ATOM 882 N N . THR A 1 140 ? 40.295 19.138 121.252 1.00 12.17 308 THR A N 1
ATOM 883 C CA . THR A 1 140 ? 40.351 19.731 122.603 1.00 13.04 308 THR A CA 1
ATOM 884 C C . THR A 1 140 ? 39.499 21.022 122.796 1.00 14.68 308 THR A C 1
ATOM 885 O O . THR A 1 140 ? 39.631 21.751 123.810 1.00 13.66 308 THR A O 1
ATOM 889 N N . PHE A 1 141 ? 38.605 21.285 121.845 1.00 10.47 309 PHE A N 1
ATOM 890 C CA . PHE A 1 141 ? 37.719 22.433 121.933 1.00 11.19 309 PHE A CA 1
ATOM 891 C C . PHE A 1 141 ? 36.756 22.259 123.103 1.00 10.72 309 PHE A C 1
ATOM 892 O O . PHE A 1 141 ? 36.443 21.134 123.490 1.00 12.15 309 PHE A O 1
ATOM 900 N N . PRO A 1 142 ? 36.294 23.377 123.673 1.00 11.12 310 PRO A N 1
ATOM 901 C CA . PRO A 1 142 ? 35.209 23.326 124.632 1.00 10.87 310 PRO A CA 1
ATOM 902 C C . PRO A 1 142 ? 34.007 22.688 123.953 1.00 12.61 310 PRO A C 1
ATOM 903 O O . PRO A 1 142 ? 33.748 22.937 122.760 1.00 12.26 310 PRO A O 1
ATOM 907 N N . ALA A 1 143 ? 33.242 21.908 124.703 1.00 10.68 311 ALA A N 1
ATOM 908 C CA . ALA A 1 143 ? 32.094 21.246 124.123 1.00 12.05 311 ALA A CA 1
ATOM 909 C C . ALA A 1 143 ? 31.105 22.210 123.468 1.00 13.65 311 ALA A C 1
ATOM 910 O O . ALA A 1 143 ? 30.451 21.841 122.483 1.00 11.48 311 ALA A O 1
ATOM 912 N N . ASN A 1 144 ? 30.981 23.442 123.978 1.00 11.84 312 ASN A N 1
ATOM 913 C CA . ASN A 1 144 ? 29.981 24.315 123.383 1.00 14.24 312 ASN A CA 1
ATOM 914 C C . ASN A 1 144 ? 30.317 24.707 121.945 1.00 13.63 312 ASN A C 1
ATOM 915 O O . ASN A 1 144 ? 29.454 25.212 121.230 1.00 13.66 312 ASN A O 1
ATOM 920 N N . ARG A 1 145 ? 31.543 24.414 121.508 1.00 12.50 313 ARG A N 1
ATOM 921 C CA . ARG A 1 145 ? 31.982 24.754 120.164 1.00 12.64 313 ARG A CA 1
ATOM 922 C C . ARG A 1 145 ? 32.226 23.547 119.268 1.00 14.76 313 ARG A C 1
ATOM 923 O O . ARG A 1 145 ? 32.870 23.662 118.217 1.00 14.28 313 ARG A O 1
ATOM 931 N N . VAL A 1 146 ? 31.704 22.385 119.664 1.00 16.34 314 VAL A N 1
ATOM 932 C CA . VAL A 1 146 ? 31.754 21.204 118.808 1.00 13.38 314 VAL A CA 1
ATOM 933 C C . VAL A 1 146 ? 30.368 20.577 118.765 1.00 14.82 314 VAL A C 1
ATOM 934 O O . VAL A 1 146 ? 29.893 20.020 119.762 1.00 11.45 314 VAL A O 1
ATOM 938 N N . ILE A 1 147 ? 29.723 20.682 117.608 1.00 12.66 315 ILE A N 1
ATOM 939 C CA . ILE A 1 147 ? 28.367 20.213 117.438 1.00 12.07 315 ILE A CA 1
ATOM 940 C C . ILE A 1 147 ? 28.239 19.349 116.187 1.00 13.25 315 ILE A C 1
ATOM 941 O O . ILE A 1 147 ? 29.059 19.440 115.258 1.00 9.47 315 ILE A O 1
ATOM 946 N N . GLY A 1 148 ? 27.217 18.501 116.165 1.00 13.10 316 GLY A N 1
ATOM 947 C CA . GLY A 1 148 ? 26.952 17.683 114.975 1.00 14.29 316 GLY A CA 1
ATOM 948 C C . GLY A 1 148 ? 25.644 18.139 114.362 1.00 15.41 316 GLY A C 1
ATOM 949 O O . GLY A 1 148 ? 24.860 18.829 115.015 1.00 14.39 316 GLY A O 1
ATOM 950 N N . ILE A 1 149 ? 25.397 17.746 113.114 1.00 15.66 317 ILE A N 1
ATOM 951 C CA . ILE A 1 149 ? 24.189 18.161 112.403 1.00 13.91 317 ILE A CA 1
ATOM 952 C C . ILE A 1 149 ? 22.911 17.651 113.058 1.00 15.70 317 ILE A C 1
ATOM 953 O O . ILE A 1 149 ? 21.833 18.223 112.832 1.00 15.15 317 ILE A O 1
ATOM 958 N N . GLY A 1 150 ? 23.033 16.575 113.842 1.00 14.97 318 GLY A N 1
ATOM 959 C CA . GLY A 1 150 ? 21.948 16.093 114.717 1.00 12.27 318 GLY A CA 1
ATOM 960 C C . GLY A 1 150 ? 20.663 15.876 113.972 1.00 14.86 318 GLY A C 1
ATOM 961 O O . GLY A 1 150 ? 20.655 15.263 112.885 1.00 13.74 318 GLY A O 1
ATOM 962 N N . CYS A 1 151 ? 19.571 16.382 114.542 1.00 11.16 319 CYS A N 1
ATOM 963 C CA . CYS A 1 151 ? 18.247 16.246 113.948 1.00 11.78 319 CYS A CA 1
ATOM 964 C C . CYS A 1 151 ? 17.733 17.595 113.437 1.00 11.14 319 CYS A C 1
ATOM 965 O O . CYS A 1 151 ? 16.532 17.838 113.377 1.00 10.02 319 CYS A O 1
ATOM 968 N N . ASN A 1 152 ? 18.650 18.481 113.086 1.00 11.00 320 ASN A N 1
ATOM 969 C CA . ASN A 1 152 ? 18.264 19.811 112.558 1.00 12.30 320 ASN A CA 1
ATOM 970 C C . ASN A 1 152 ? 17.411 19.689 111.282 1.00 14.76 320 ASN A C 1
ATOM 971 O O . ASN A 1 152 ? 16.425 20.428 111.091 1.00 15.44 320 ASN A O 1
ATOM 976 N N . LEU A 1 153 ? 17.792 18.741 110.420 1.00 14.08 321 LEU A N 1
ATOM 977 C CA . LEU A 1 153 ? 17.109 18.550 109.152 1.00 13.40 321 LEU A CA 1
ATOM 978 C C . LEU A 1 153 ? 15.666 18.127 109.411 1.00 13.79 321 LEU A C 1
ATOM 979 O O . LEU A 1 153 ? 14.743 18.794 108.954 1.00 15.23 321 LEU A O 1
ATOM 984 N N . ASP A 1 154 ? 15.478 17.029 110.142 1.00 14.51 322 ASP A N 1
ATOM 985 C CA . ASP A 1 154 ? 14.129 16.589 110.574 1.00 16.12 322 ASP A CA 1
ATOM 986 C C . ASP A 1 154 ? 13.326 17.682 111.300 1.00 14.32 322 ASP A C 1
ATOM 987 O O . ASP A 1 154 ? 12.110 17.804 111.075 1.00 13.83 322 ASP A O 1
ATOM 992 N N . SER A 1 155 ? 13.971 18.402 112.221 1.00 11.59 323 SER A N 1
ATOM 993 C CA . SER A 1 155 ? 13.283 19.481 112.970 1.00 13.14 323 SER A CA 1
ATOM 994 C C . SER A 1 155 ? 12.822 20.591 112.060 1.00 12.17 323 SER A C 1
ATOM 995 O O . SER A 1 155 ? 11.691 21.046 112.205 1.00 12.39 323 SER A O 1
ATOM 998 N N . GLN A 1 156 ? 13.676 21.029 111.123 1.00 12.21 324 GLN A N 1
ATOM 999 C CA . GLN A 1 156 ? 13.303 22.131 110.221 1.00 12.69 324 GLN A CA 1
ATOM 1000 C C . GLN A 1 156 ? 12.170 21.769 109.289 1.00 12.18 324 GLN A C 1
ATOM 1001 O O . GLN A 1 156 ? 11.319 22.610 108.990 1.00 11.18 324 GLN A O 1
ATOM 1007 N N . ARG A 1 157 ? 12.179 20.528 108.818 1.00 11.64 325 ARG A N 1
ATOM 1008 C CA . ARG A 1 157 ? 11.131 20.023 107.942 1.00 15.88 325 ARG A CA 1
ATOM 1009 C C . ARG A 1 157 ? 9.816 20.026 108.706 1.00 16.17 325 ARG A C 1
ATOM 1010 O O . ARG A 1 157 ? 8.785 20.506 108.222 1.00 16.07 325 ARG A O 1
ATOM 1018 N N . LEU A 1 158 ? 9.870 19.445 109.902 1.00 17.79 326 LEU A N 1
ATOM 1019 C CA . LEU A 1 158 ? 8.712 19.356 110.793 1.00 16.93 326 LEU A CA 1
ATOM 1020 C C . LEU A 1 158 ? 8.137 20.742 111.109 1.00 17.01 326 LEU A C 1
ATOM 1021 O O . LEU A 1 158 ? 6.936 20.971 110.928 1.00 19.33 326 LEU A O 1
ATOM 1026 N N . GLN A 1 159 ? 8.984 21.680 111.527 1.00 13.67 327 GLN A N 1
ATOM 1027 C CA . GLN A 1 159 ? 8.504 23.056 111.814 1.00 16.23 327 GLN A CA 1
ATOM 1028 C C . GLN A 1 159 ? 7.931 23.761 110.577 1.00 15.95 327 GLN A C 1
ATOM 1029 O O . GLN A 1 159 ? 6.857 24.412 110.632 1.00 16.02 327 GLN A O 1
ATOM 1035 N N . TYR A 1 160 ? 8.618 23.567 109.449 1.00 16.20 328 TYR A N 1
ATOM 1036 C CA . TYR A 1 160 ? 8.164 24.093 108.186 1.00 15.36 328 TYR A CA 1
ATOM 1037 C C . TYR A 1 160 ? 6.768 23.609 107.828 1.00 15.35 328 TYR A C 1
ATOM 1038 O O . TYR A 1 160 ? 5.889 24.401 107.482 1.00 14.49 328 TYR A O 1
ATOM 1047 N N . ILE A 1 161 ? 6.594 22.296 107.857 1.00 14.21 329 ILE A N 1
ATOM 1048 C CA . ILE A 1 161 ? 5.326 21.699 107.517 1.00 15.75 329 ILE A CA 1
ATOM 1049 C C . ILE A 1 161 ? 4.216 22.261 108.396 1.00 15.15 329 ILE A C 1
ATOM 1050 O O . ILE A 1 161 ? 3.178 22.672 107.900 1.00 16.58 329 ILE A O 1
ATOM 1055 N N . ILE A 1 162 ? 4.453 22.294 109.704 1.00 13.53 330 ILE A N 1
ATOM 1056 C CA . ILE A 1 162 ? 3.459 22.807 110.629 1.00 13.07 330 ILE A CA 1
ATOM 1057 C C . ILE A 1 162 ? 3.203 24.304 110.404 1.00 13.27 330 ILE A C 1
ATOM 1058 O O . ILE A 1 162 ? 2.059 24.697 110.346 1.00 15.46 330 ILE A O 1
ATOM 1063 N N . THR A 1 163 ? 4.252 25.120 110.255 1.00 14.36 331 THR A N 1
ATOM 1064 C CA . THR A 1 163 ? 4.054 26.591 110.198 1.00 13.53 331 THR A CA 1
ATOM 1065 C C . THR A 1 163 ? 3.477 27.000 108.827 1.00 16.95 331 THR A C 1
ATOM 1066 O O . THR A 1 163 ? 2.542 27.790 108.768 1.00 19.46 331 THR A O 1
ATOM 1070 N N . ASN A 1 164 ? 4.025 26.436 107.744 1.00 17.99 332 ASN A N 1
ATOM 1071 C CA . ASN A 1 164 ? 3.728 26.845 106.353 1.00 18.98 332 ASN A CA 1
ATOM 1072 C C . ASN A 1 164 ? 2.701 26.008 105.614 1.00 19.41 332 ASN A C 1
ATOM 1073 O O . ASN A 1 164 ? 1.994 26.533 104.759 1.00 20.67 332 ASN A O 1
ATOM 1078 N N . VAL A 1 165 ? 2.659 24.702 105.879 1.00 16.46 333 VAL A N 1
ATOM 1079 C CA . VAL A 1 165 ? 1.638 23.878 105.252 1.00 16.64 333 VAL A CA 1
ATOM 1080 C C . VAL A 1 165 ? 0.380 23.811 106.125 1.00 16.31 333 VAL A C 1
ATOM 1081 O O . VAL A 1 165 ? -0.714 24.050 105.643 1.00 18.60 333 VAL A O 1
ATOM 1085 N N . LEU A 1 166 ? 0.537 23.521 107.409 1.00 14.75 334 LEU A N 1
ATOM 1086 C CA . LEU A 1 166 ? -0.616 23.425 108.292 1.00 14.11 334 LEU A CA 1
ATOM 1087 C C . LEU A 1 166 ? -1.038 24.782 108.858 1.00 14.31 334 LEU A C 1
ATOM 1088 O O . LEU A 1 166 ? -2.067 24.890 109.554 1.00 16.86 334 LEU A O 1
ATOM 1093 N N . LYS A 1 167 ? -0.229 25.815 108.611 1.00 14.35 335 LYS A N 1
ATOM 1094 C CA . LYS A 1 167 ? -0.560 27.183 109.021 1.00 15.39 335 LYS A CA 1
ATOM 1095 C C . LYS A 1 167 ? -0.671 27.409 110.543 1.00 16.56 335 LYS A C 1
ATOM 1096 O O . LYS A 1 167 ? -1.414 28.262 110.975 1.00 20.01 335 LYS A O 1
ATOM 1102 N N . ALA A 1 168 ? 0.079 26.660 111.339 1.00 15.57 336 ALA A N 1
ATOM 1103 C CA . ALA A 1 168 ? 0.164 26.922 112.769 1.00 16.75 336 ALA A CA 1
ATOM 1104 C C . ALA A 1 168 ? 1.457 27.713 112.987 1.00 19.09 336 ALA A C 1
ATOM 1105 O O . ALA A 1 168 ? 2.476 27.180 113.445 1.00 19.73 336 ALA A O 1
ATOM 1107 N N . GLN A 1 169 ? 1.422 28.983 112.624 1.00 21.92 337 GLN A N 1
ATOM 1108 C CA . GLN A 1 169 ? 2.634 29.797 112.553 1.00 23.39 337 GLN A CA 1
ATOM 1109 C C . GLN A 1 169 ? 3.390 29.991 113.875 1.00 21.19 337 GLN A C 1
ATOM 1110 O O . GLN A 1 169 ? 4.590 30.223 113.839 1.00 20.57 337 GLN A O 1
ATOM 1116 N N . THR A 1 170 ? 2.722 29.855 115.026 1.00 16.99 338 THR A N 1
ATOM 1117 C CA . THR A 1 170 ? 3.459 29.870 116.303 1.00 16.66 338 THR A CA 1
ATOM 1118 C C . THR A 1 170 ? 3.788 28.504 116.918 1.00 15.13 338 THR A C 1
ATOM 1119 O O . THR A 1 170 ? 4.939 28.256 117.300 1.00 15.98 338 THR A O 1
ATOM 1123 N N . SER A 1 171 ? 2.794 27.616 116.998 1.00 17.49 339 SER A N 1
ATOM 1124 C CA . SER A 1 171 ? 2.977 26.245 117.549 1.00 16.85 339 SER A CA 1
ATOM 1125 C C . SER A 1 171 ? 4.109 25.492 116.856 1.00 15.55 339 SER A C 1
ATOM 1126 O O . SER A 1 171 ? 4.861 24.761 117.491 1.00 14.97 339 SER A O 1
ATOM 1129 N N . GLY A 1 172 ? 4.167 25.615 115.531 1.00 15.97 340 GLY A N 1
ATOM 1130 C CA . GLY A 1 172 ? 5.188 24.942 114.716 1.00 16.20 340 GLY A CA 1
ATOM 1131 C C . GLY A 1 172 ? 6.621 25.310 115.046 1.00 16.47 340 GLY A C 1
ATOM 1132 O O . GLY A 1 172 ? 7.543 24.592 114.691 1.00 16.73 340 GLY A O 1
ATOM 1133 N N . LYS A 1 173 ? 6.818 26.434 115.732 1.00 15.29 341 LYS A N 1
ATOM 1134 C CA . LYS A 1 173 ? 8.153 26.821 116.143 1.00 15.07 341 LYS A CA 1
ATOM 1135 C C . LYS A 1 173 ? 8.608 26.130 117.416 1.00 13.77 341 LYS A C 1
ATOM 1136 O O . LYS A 1 173 ? 9.758 26.236 117.807 1.00 17.39 341 LYS A O 1
ATOM 1142 N N . GLU A 1 174 ? 7.706 25.423 118.062 1.00 11.81 342 GLU A N 1
ATOM 1143 C CA . GLU A 1 174 ? 7.992 24.861 119.359 1.00 13.44 342 GLU A CA 1
ATOM 1144 C C . GLU A 1 174 ? 8.128 23.341 119.405 1.00 14.16 342 GLU A C 1
ATOM 1145 O O . GLU A 1 174 ? 8.139 22.758 120.499 1.00 13.88 342 GLU A O 1
ATOM 1151 N N . VAL A 1 175 ? 8.228 22.693 118.245 1.00 12.73 343 VAL A N 1
ATOM 1152 C CA . VAL A 1 175 ? 8.367 21.225 118.241 1.00 12.42 343 VAL A CA 1
ATOM 1153 C C . VAL A 1 175 ? 9.731 20.874 117.662 1.00 15.11 343 VAL A C 1
ATOM 1154 O O . VAL A 1 175 ? 10.155 21.488 116.680 1.00 11.36 343 VAL A O 1
ATOM 1158 N N . TRP A 1 176 ? 10.398 19.882 118.284 1.00 10.86 344 TRP A N 1
ATOM 1159 C CA . TRP A 1 176 ? 11.769 19.532 117.989 1.00 11.84 344 TRP A CA 1
ATOM 1160 C C . TRP A 1 176 ? 11.892 18.014 117.886 1.00 12.84 344 TRP A C 1
ATOM 1161 O O . TRP A 1 176 ? 11.260 17.265 118.636 1.00 9.86 344 TRP A O 1
ATOM 1172 N N . VAL A 1 177 ? 12.721 17.580 116.952 1.00 14.17 345 VAL A N 1
ATOM 1173 C CA . VAL A 1 177 ? 13.181 16.208 116.913 1.00 13.76 345 VAL A CA 1
ATOM 1174 C C . VAL A 1 177 ? 14.519 16.196 117.650 1.00 13.71 345 VAL A C 1
ATOM 1175 O O . VAL A 1 177 ? 15.379 17.021 117.365 1.00 11.17 345 VAL A O 1
ATOM 1179 N N . ILE A 1 178 ? 14.669 15.273 118.602 1.00 11.53 346 ILE A N 1
ATOM 1180 C CA . ILE A 1 178 ? 15.834 15.226 119.481 1.00 12.58 346 ILE A CA 1
ATOM 1181 C C . ILE A 1 178 ? 16.411 13.815 119.565 1.00 12.48 346 ILE A C 1
ATOM 1182 O O . ILE A 1 178 ? 15.804 12.850 119.060 1.00 13.43 346 ILE A O 1
ATOM 1187 N N . GLY A 1 179 ? 17.570 13.708 120.207 1.00 11.73 347 GLY A N 1
ATOM 1188 C CA . GLY A 1 179 ? 18.216 12.435 120.451 1.00 13.46 347 GLY A CA 1
ATOM 1189 C C . GLY A 1 179 ? 19.171 12.013 119.343 1.00 14.35 347 GLY A C 1
ATOM 1190 O O . GLY A 1 179 ? 19.918 12.828 118.762 1.00 12.82 347 GLY A O 1
ATOM 1191 N N . GLU A 1 180 ? 19.125 10.721 119.061 1.00 13.03 348 GLU A N 1
ATOM 1192 C CA . GLU A 1 180 ? 20.010 10.062 118.136 1.00 14.32 348 GLU A CA 1
ATOM 1193 C C . GLU A 1 180 ? 19.371 10.077 116.766 1.00 15.17 348 GLU A C 1
ATOM 1194 O O . GLU A 1 180 ? 18.229 9.674 116.606 1.00 17.27 348 GLU A O 1
ATOM 1200 N N . GLN A 1 181 ? 20.097 10.524 115.760 1.00 17.67 349 GLN A N 1
ATOM 1201 C CA . GLN A 1 181 ? 19.502 10.605 114.442 1.00 17.03 349 GLN A CA 1
ATOM 1202 C C . GLN A 1 181 ? 19.180 9.185 113.917 1.00 20.01 349 GLN A C 1
ATOM 1203 O O . GLN A 1 181 ? 19.971 8.244 114.109 1.00 22.93 349 GLN A O 1
ATOM 1209 N N . GLY A 1 182 ? 17.994 9.044 113.322 1.00 19.20 350 GLY A N 1
ATOM 1210 C CA . GLY A 1 182 ? 17.510 7.799 112.719 1.00 21.88 350 GLY A CA 1
ATOM 1211 C C . GLY A 1 182 ? 16.046 7.921 112.303 1.00 22.83 350 GLY A C 1
ATOM 1212 O O . GLY A 1 182 ? 15.434 8.989 112.444 1.00 20.87 350 GLY A O 1
ATOM 1213 N N . GLU A 1 183 ? 15.471 6.831 111.800 1.00 22.60 351 GLU A N 1
ATOM 1214 C CA . GLU A 1 183 ? 14.077 6.840 111.320 1.00 25.58 351 GLU A CA 1
ATOM 1215 C C . GLU A 1 183 ? 13.053 7.057 112.429 1.00 23.87 351 GLU A C 1
ATOM 1216 O O . GLU A 1 183 ? 11.992 7.596 112.187 1.00 22.38 351 GLU A O 1
ATOM 1222 N N . ASP A 1 184 ? 13.364 6.627 113.645 1.00 24.34 352 ASP A N 1
ATOM 1223 C CA . ASP A 1 184 ? 12.490 6.921 114.767 1.00 23.77 352 ASP A CA 1
ATOM 1224 C C . ASP A 1 184 ? 12.673 8.398 115.152 1.00 24.59 352 ASP A C 1
ATOM 1225 O O . ASP A 1 184 ? 13.772 8.804 115.546 1.00 26.07 352 ASP A O 1
ATOM 1230 N N . LYS A 1 185 ? 11.622 9.206 115.003 1.00 23.60 353 LYS A N 1
ATOM 1231 C CA . LYS A 1 185 ? 11.696 10.628 115.386 1.00 22.98 353 LYS A CA 1
ATOM 1232 C C . LYS A 1 185 ? 11.166 10.804 116.812 1.00 23.49 353 LYS A C 1
ATOM 1233 O O . LYS A 1 185 ? 9.965 10.646 117.050 1.00 24.23 353 LYS A O 1
ATOM 1239 N N . VAL A 1 186 ? 12.060 11.116 117.750 1.00 21.44 354 VAL A N 1
ATOM 1240 C CA . VAL A 1 186 ? 11.662 11.412 119.111 1.00 19.53 354 VAL A CA 1
ATOM 1241 C C . VAL A 1 186 ? 11.342 12.903 119.182 1.00 19.12 354 VAL A C 1
ATOM 1242 O O . VAL A 1 186 ? 12.207 13.750 118.932 1.00 18.16 354 VAL A O 1
ATOM 1246 N N . LEU A 1 187 ? 10.089 13.218 119.515 1.00 16.38 355 LEU A N 1
ATOM 1247 C CA . LEU A 1 187 ? 9.626 14.606 119.509 1.00 16.12 355 LEU A CA 1
ATOM 1248 C C . LEU A 1 187 ? 9.519 15.174 120.921 1.00 16.52 355 LEU A C 1
ATOM 1249 O O . LEU A 1 187 ? 9.212 14.447 121.872 1.00 17.23 355 LEU A O 1
ATOM 1254 N N . THR A 1 188 ? 9.762 16.474 121.046 1.00 13.55 356 THR A N 1
ATOM 1255 C CA . THR A 1 188 ? 9.591 17.179 122.309 1.00 12.67 356 THR A CA 1
ATOM 1256 C C . THR A 1 188 ? 9.176 18.614 122.036 1.00 12.56 356 THR A C 1
ATOM 1257 O O . THR A 1 188 ? 9.419 19.114 120.947 1.00 15.02 356 THR A O 1
ATOM 1261 N N . TRP A 1 189 ? 8.564 19.284 123.005 1.00 12.64 357 TRP A N 1
ATOM 1262 C CA . TRP A 1 189 ? 8.038 20.632 122.770 1.00 15.31 357 TRP A CA 1
ATOM 1263 C C . TRP A 1 189 ? 8.681 21.665 123.718 1.00 17.10 357 TRP A C 1
ATOM 1264 O O . TRP A 1 189 ? 8.738 21.452 124.936 1.00 18.32 357 TRP A O 1
ATOM 1275 N N . SER A 1 190 ? 9.164 22.765 123.142 1.00 17.21 358 SER A N 1
ATOM 1276 C CA . SER A 1 190 ? 9.589 23.920 123.907 1.00 17.21 358 SER A CA 1
ATOM 1277 C C . SER A 1 190 ? 8.380 24.810 124.170 1.00 16.39 358 SER A C 1
ATOM 1278 O O . SER A 1 190 ? 7.298 24.561 123.638 1.00 15.56 358 SER A O 1
ATOM 1281 N N . GLY A 1 191 ? 8.563 25.855 124.974 1.00 13.73 359 GLY A N 1
ATOM 1282 C CA . GLY A 1 191 ? 7.455 26.743 125.336 1.00 10.37 359 GLY A CA 1
ATOM 1283 C C . GLY A 1 191 ? 8.003 28.133 125.456 1.00 14.60 359 GLY A C 1
ATOM 1284 O O . GLY A 1 191 ? 7.753 28.811 126.458 1.00 9.85 359 GLY A O 1
ATOM 1285 N N . GLN A 1 192 ? 8.777 28.549 124.449 1.00 13.22 360 GLN A N 1
ATOM 1286 C CA . GLN A 1 192 ? 9.418 29.852 124.479 1.00 15.94 360 GLN A CA 1
ATOM 1287 C C . GLN A 1 192 ? 8.502 30.988 124.033 1.00 14.80 360 GLN A C 1
ATOM 1288 O O . GLN A 1 192 ? 8.806 32.163 124.278 1.00 17.68 360 GLN A O 1
ATOM 1294 N N . GLU A 1 193 ? 7.387 30.658 123.381 1.00 16.15 361 GLU A N 1
ATOM 1295 C CA . GLU A 1 193 ? 6.471 31.674 122.826 1.00 18.13 361 GLU A CA 1
ATOM 1296 C C . GLU A 1 193 ? 5.002 31.461 123.157 1.00 17.67 361 GLU A C 1
ATOM 1297 O O . GLU A 1 193 ? 4.232 32.420 123.210 1.00 19.10 361 GLU A O 1
ATOM 1303 N N . GLU A 1 194 ? 4.619 30.217 123.409 1.00 15.55 362 GLU A N 1
ATOM 1304 C CA . GLU A 1 194 ? 3.216 29.852 123.467 1.00 17.88 362 GLU A CA 1
ATOM 1305 C C . GLU A 1 194 ? 3.004 28.562 124.191 1.00 14.55 362 GLU A C 1
ATOM 1306 O O . GLU A 1 194 ? 3.827 27.652 124.061 1.00 16.35 362 GLU A O 1
ATOM 1312 N N . VAL A 1 195 ? 1.898 28.482 124.939 1.00 13.71 363 VAL A N 1
ATOM 1313 C CA . VAL A 1 195 ? 1.392 27.199 125.450 1.00 14.04 363 VAL A CA 1
ATOM 1314 C C . VAL A 1 195 ? 0.687 26.527 124.276 1.00 17.07 363 VAL A C 1
ATOM 1315 O O . VAL A 1 195 ? -0.031 27.173 123.505 1.00 17.70 363 VAL A O 1
ATOM 1319 N N . VAL A 1 196 ? 0.962 25.245 124.075 1.00 16.86 364 VAL A N 1
ATOM 1320 C CA . VAL A 1 196 ? 0.283 24.470 123.034 1.00 16.17 364 VAL A CA 1
ATOM 1321 C C . VAL A 1 196 ? -0.393 23.322 123.757 1.00 15.04 364 VAL A C 1
ATOM 1322 O O . VAL A 1 196 ? 0.291 22.533 124.423 1.00 16.20 364 VAL A O 1
ATOM 1326 N N . SER A 1 197 ? -1.717 23.245 123.664 1.00 14.13 365 SER A N 1
ATOM 1327 C CA . SER A 1 197 ? -2.473 22.134 124.283 1.00 15.37 365 SER A CA 1
ATOM 1328 C C . SER A 1 197 ? -2.090 20.766 123.711 1.00 12.76 365 SER A C 1
ATOM 1329 O O . SER A 1 197 ? -1.692 20.670 122.554 1.00 10.99 365 SER A O 1
ATOM 1332 N N . HIS A 1 198 ? -2.202 19.719 124.534 1.00 12.25 366 HIS A N 1
ATOM 1333 C CA . HIS A 1 198 ? -1.830 18.384 124.117 1.00 14.08 366 HIS A CA 1
ATOM 1334 C C . HIS A 1 198 ? -2.615 18.046 122.854 1.00 14.17 366 HIS A C 1
ATOM 1335 O O . HIS A 1 198 ? -2.033 17.495 121.936 1.00 14.94 366 HIS A O 1
ATOM 1342 N N . THR A 1 199 ? -3.916 18.391 122.794 1.00 14.70 367 THR A N 1
ATOM 1343 C CA . THR A 1 199 ? -4.758 18.039 121.608 1.00 13.76 367 THR A CA 1
ATOM 1344 C C . THR A 1 199 ? -4.194 18.562 120.316 1.00 13.37 367 THR A C 1
ATOM 1345 O O . THR A 1 199 ? -4.170 17.849 119.305 1.00 14.95 367 THR A O 1
ATOM 1349 N N . SER A 1 200 ? -3.744 19.819 120.349 1.00 11.85 368 SER A N 1
ATOM 1350 C CA . SER A 1 200 ? -3.105 20.461 119.202 1.00 11.40 368 SER A CA 1
ATOM 1351 C C . SER A 1 200 ? -1.732 19.888 118.876 1.00 10.14 368 SER A C 1
ATOM 1352 O O . SER A 1 200 ? -1.368 19.705 117.691 1.00 11.85 368 SER A O 1
ATOM 1355 N N . GLN A 1 201 ? -0.954 19.623 119.914 1.00 8.54 369 GLN A N 1
ATOM 1356 C CA . GLN A 1 201 ? 0.363 19.000 119.745 1.00 11.96 369 GLN A CA 1
ATOM 1357 C C . GLN A 1 201 ? 0.211 17.690 118.967 1.00 12.08 369 GLN A C 1
ATOM 1358 O O . GLN A 1 201 ? 0.890 17.474 117.951 1.00 8.77 369 GLN A O 1
ATOM 1364 N N . VAL A 1 202 ? -0.716 16.853 119.425 1.00 10.75 370 VAL A N 1
ATOM 1365 C CA . VAL A 1 202 ? -0.973 15.559 118.764 1.00 13.81 370 VAL A CA 1
ATOM 1366 C C . VAL A 1 202 ? -1.441 15.657 117.299 1.00 14.17 370 VAL A C 1
ATOM 1367 O O . VAL A 1 202 ? -0.920 14.939 116.432 1.00 15.94 370 VAL A O 1
ATOM 1371 N N . GLN A 1 203 ? -2.424 16.517 117.008 1.00 15.71 371 GLN A N 1
ATOM 1372 C CA . GLN A 1 203 ? -2.959 16.578 115.652 1.00 13.38 371 GLN A CA 1
ATOM 1373 C C . GLN A 1 203 ? -1.939 17.189 114.699 1.00 14.38 371 GLN A C 1
ATOM 1374 O O . GLN A 1 203 ? -1.755 16.719 113.575 1.00 12.01 371 GLN A O 1
ATOM 1380 N N . LEU A 1 204 ? -1.254 18.233 115.163 1.00 14.32 372 LEU A N 1
ATOM 1381 C CA . LEU A 1 204 ? -0.314 18.951 114.320 1.00 10.12 372 LEU A CA 1
ATOM 1382 C C . LEU A 1 204 ? 0.877 18.058 114.012 1.00 12.95 372 LEU A C 1
ATOM 1383 O O . LEU A 1 204 ? 1.364 18.055 112.875 1.00 12.36 372 LEU A O 1
ATOM 1388 N N . SER A 1 205 ? 1.344 17.288 115.007 1.00 13.97 373 SER A N 1
ATOM 1389 C CA . SER A 1 205 ? 2.514 16.424 114.760 1.00 15.99 373 SER A CA 1
ATOM 1390 C C . SER A 1 205 ? 2.147 15.164 113.964 1.00 16.62 373 SER A C 1
ATOM 1391 O O . SER A 1 205 ? 2.913 14.763 113.067 1.00 17.86 373 SER A O 1
ATOM 1394 N N . ASN A 1 206 ? 0.968 14.583 114.219 1.00 14.45 374 ASN A N 1
ATOM 1395 C CA . ASN A 1 206 ? 0.488 13.470 113.357 1.00 14.89 374 ASN A CA 1
ATOM 1396 C C . ASN A 1 206 ? 0.287 13.863 111.891 1.00 16.92 374 ASN A C 1
ATOM 1397 O O . ASN A 1 206 ? 0.754 13.164 110.980 1.00 14.77 374 ASN A O 1
ATOM 1402 N N . ARG A 1 207 ? -0.426 14.969 111.659 1.00 14.92 375 ARG A N 1
ATOM 1403 C CA . ARG A 1 207 ? -0.642 15.441 110.300 1.00 16.22 375 ARG A CA 1
ATOM 1404 C C . ARG A 1 207 ? 0.708 15.703 109.611 1.00 19.95 375 ARG A C 1
ATOM 1405 O O . ARG A 1 207 ? 0.890 15.346 108.445 1.00 22.17 375 ARG A O 1
ATOM 1413 N N . ALA A 1 208 ? 1.659 16.304 110.326 1.00 20.56 376 ALA A N 1
ATOM 1414 C CA . ALA A 1 208 ? 2.965 16.656 109.734 1.00 21.54 376 ALA A CA 1
ATOM 1415 C C . ALA A 1 208 ? 3.823 15.420 109.433 1.00 23.53 376 ALA A C 1
ATOM 1416 O O . ALA A 1 208 ? 4.446 15.341 108.370 1.00 21.09 376 ALA A O 1
ATOM 1418 N N . MET A 1 209 ? 3.841 14.468 110.357 1.00 26.25 377 MET A N 1
ATOM 1419 C CA . MET A 1 209 ? 4.521 13.184 110.151 1.00 33.27 377 MET A CA 1
ATOM 1420 C C . MET A 1 209 ? 4.004 12.441 108.914 1.00 36.86 377 MET A C 1
ATOM 1421 O O . MET A 1 209 ? 4.782 11.799 108.223 1.00 39.62 377 MET A O 1
ATOM 1426 N N . GLU A 1 210 ? 2.704 12.546 108.638 1.00 40.37 378 GLU A N 1
ATOM 1427 C CA . GLU A 1 210 ? 2.099 11.979 107.428 1.00 45.41 378 GLU A CA 1
ATOM 1428 C C . GLU A 1 210 ? 2.776 12.508 106.176 1.00 45.48 378 GLU A C 1
ATOM 1429 O O . GLU A 1 210 ? 2.767 11.849 105.145 1.00 46.35 378 GLU A O 1
ATOM 1435 N N . LEU A 1 211 ? 3.340 13.712 106.278 1.00 47.24 379 LEU A N 1
ATOM 1436 C CA . LEU A 1 211 ? 3.961 14.417 105.158 1.00 46.96 379 LEU A CA 1
ATOM 1437 C C . LEU A 1 211 ? 5.485 14.348 105.194 1.00 49.55 379 LEU A C 1
ATOM 1438 O O . LEU A 1 211 ? 6.145 14.820 104.279 1.00 49.61 379 LEU A O 1
ATOM 1443 N N . LEU A 1 212 ? 6.024 13.764 106.261 1.00 54.27 380 LEU A N 1
ATOM 1444 C CA . LEU A 1 212 ? 7.456 13.525 106.437 1.00 58.01 380 LEU A CA 1
ATOM 1445 C C . LEU A 1 212 ? 7.644 12.003 106.551 1.00 61.89 380 LEU A C 1
ATOM 1446 O O . LEU A 1 212 ? 8.033 11.488 107.609 1.00 62.31 380 LEU A O 1
ATOM 1451 N N . ARG A 1 213 ? 7.343 11.267 105.482 1.00 65.86 381 ARG A N 1
ATOM 1452 C CA . ARG A 1 213 ? 7.338 9.796 105.596 1.00 70.41 381 ARG A CA 1
ATOM 1453 C C . ARG A 1 213 ? 8.640 9.082 105.201 1.00 70.55 381 ARG A C 1
ATOM 1454 O O . ARG A 1 213 ? 9.413 8.671 106.079 1.00 70.87 381 ARG A O 1
ATOM 1462 N N . VAL A 1 214 ? 8.878 8.937 103.899 1.00 70.98 382 VAL A N 1
ATOM 1463 C CA . VAL A 1 214 ? 10.083 8.261 103.409 1.00 70.84 382 VAL A CA 1
ATOM 1464 C C . VAL A 1 214 ? 11.285 9.215 103.349 1.00 69.81 382 VAL A C 1
ATOM 1465 O O . VAL A 1 214 ? 12.427 8.775 103.145 1.00 69.99 382 VAL A O 1
ATOM 1469 N N . LYS A 1 215 ? 11.005 10.509 103.538 1.00 67.26 383 LYS A N 1
ATOM 1470 C CA . LYS A 1 215 ? 12.012 11.575 103.537 1.00 64.63 383 LYS A CA 1
ATOM 1471 C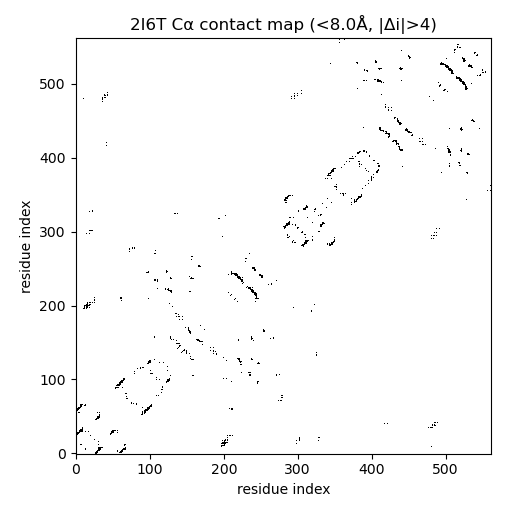 C . LYS A 1 215 ? 13.294 11.160 104.255 1.00 63.48 383 LYS A C 1
ATOM 1472 O O . LYS A 1 215 ? 13.256 10.752 105.425 1.00 64.32 383 LYS A O 1
ATOM 1478 N N . GLY A 1 216 ? 14.426 11.281 103.556 1.00 61.21 384 GLY A N 1
ATOM 1479 C CA . GLY A 1 216 ? 15.682 10.671 104.008 1.00 56.80 384 GLY A CA 1
ATOM 1480 C C . GLY A 1 216 ? 16.803 11.610 104.404 1.00 54.30 384 GLY A C 1
ATOM 1481 O O . GLY A 1 216 ? 16.564 12.758 104.821 1.00 54.47 384 GLY A O 1
ATOM 1482 N N . GLN A 1 217 ? 18.034 11.107 104.284 1.00 50.06 385 GLN A N 1
ATOM 1483 C CA . GLN A 1 217 ? 19.232 11.863 104.659 1.00 45.41 385 GLN A CA 1
ATOM 1484 C C . GLN A 1 217 ? 20.226 11.985 103.490 1.00 42.26 385 GLN A C 1
ATOM 1485 O O . GLN A 1 217 ? 21.428 11.815 103.675 1.00 43.01 385 GLN A O 1
ATOM 1491 N N . ARG A 1 218 ? 19.708 12.295 102.300 1.00 37.59 386 ARG A N 1
ATOM 1492 C CA . ARG A 1 218 ? 20.522 12.540 101.103 1.00 33.31 386 ARG A CA 1
ATOM 1493 C C . ARG A 1 218 ? 21.479 13.733 101.279 1.00 29.76 386 ARG A C 1
ATOM 1494 O O . ARG A 1 218 ? 21.199 14.690 102.015 1.00 26.05 386 ARG A O 1
ATOM 1502 N N . SER A 1 219 ? 22.593 13.665 100.561 1.00 26.52 387 SER A N 1
ATOM 1503 C CA . SER A 1 219 ? 23.664 14.656 100.598 1.00 25.74 387 SER A CA 1
ATOM 1504 C C . SER A 1 219 ? 23.193 16.075 100.479 1.00 24.01 387 SER A C 1
ATOM 1505 O O . SER A 1 219 ? 23.646 16.942 101.223 1.00 20.62 387 SER A O 1
ATOM 1508 N N . TRP A 1 220 ? 22.319 16.329 99.509 1.00 21.58 388 TRP A N 1
ATOM 1509 C CA . TRP A 1 220 ? 21.895 17.704 99.264 1.00 23.02 388 TRP A CA 1
ATOM 1510 C C . TRP A 1 220 ? 21.023 18.234 100.388 1.00 20.43 388 TRP A C 1
ATOM 1511 O O . TRP A 1 220 ? 21.095 19.440 100.731 1.00 18.96 388 TRP A O 1
ATOM 1522 N N . SER A 1 221 ? 20.228 17.337 100.981 1.00 16.47 389 SER A N 1
ATOM 1523 C CA . SER A 1 221 ? 19.383 17.685 102.132 1.00 17.36 389 SER A CA 1
ATOM 1524 C C . SER A 1 221 ? 20.287 18.046 103.301 1.00 16.61 389 SER A C 1
ATOM 1525 O O . SER A 1 221 ? 20.080 19.063 103.964 1.00 15.69 389 SER A O 1
ATOM 1528 N N . VAL A 1 222 ? 21.299 17.215 103.564 1.00 16.62 390 VAL A N 1
ATOM 1529 C CA . VAL A 1 222 ? 22.239 17.541 104.638 1.00 16.66 390 VAL A CA 1
ATOM 1530 C C . VAL A 1 222 ? 23.005 18.829 104.314 1.00 16.65 390 VAL A C 1
ATOM 1531 O O . VAL A 1 222 ? 23.187 19.703 105.186 1.00 15.99 390 VAL A O 1
ATOM 1535 N N . GLY A 1 223 ? 23.415 18.970 103.059 1.00 13.72 391 GLY A N 1
ATOM 1536 C CA . GLY A 1 223 ? 24.080 20.196 102.612 1.00 12.76 391 GLY A CA 1
ATOM 1537 C C . GLY A 1 223 ? 23.285 21.448 102.964 1.00 12.84 391 GLY A C 1
ATOM 1538 O O . GLY A 1 223 ? 23.840 22.398 103.482 1.00 12.63 391 GLY A O 1
ATOM 1539 N N . LEU A 1 224 ? 21.976 21.435 102.706 1.00 15.19 392 LEU A N 1
ATOM 1540 C CA . LEU A 1 224 ? 21.084 22.575 103.025 1.00 14.01 392 LEU A CA 1
ATOM 1541 C C . LEU A 1 224 ? 20.889 22.807 104.524 1.00 13.36 392 LEU A C 1
ATOM 1542 O O . LEU A 1 224 ? 20.857 23.937 104.963 1.00 13.35 392 LEU A O 1
ATOM 1547 N N . SER A 1 225 ? 20.791 21.729 105.295 1.00 14.72 393 SER A N 1
ATOM 1548 C CA . SER A 1 225 ? 20.727 21.784 106.761 1.00 15.69 393 SER A CA 1
ATOM 1549 C C . SER A 1 225 ? 21.986 22.455 107.311 1.00 16.76 393 SER A C 1
ATOM 1550 O O . SER A 1 225 ? 21.916 23.382 1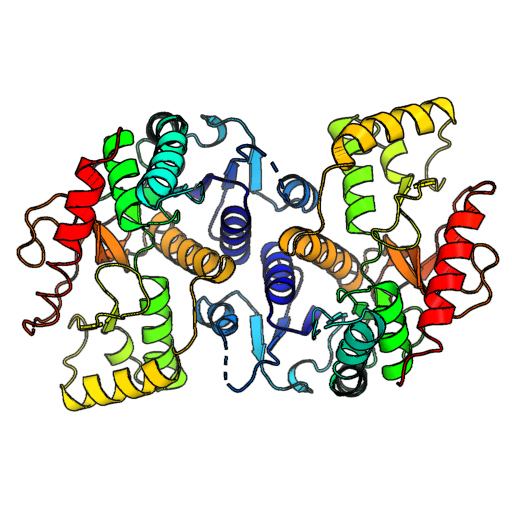08.132 1.00 16.57 393 SER A O 1
ATOM 1553 N N . VAL A 1 226 ? 23.139 22.019 106.807 1.00 16.14 394 VAL A N 1
ATOM 1554 C CA . VAL A 1 226 ? 24.427 22.617 107.149 1.00 13.90 394 VAL A CA 1
ATOM 1555 C C . VAL A 1 226 ? 24.484 24.131 106.870 1.00 16.93 394 VAL A C 1
ATOM 1556 O O . VAL A 1 226 ? 24.887 24.891 107.746 1.00 15.08 394 VAL A O 1
ATOM 1560 N N . ALA A 1 227 ? 24.092 24.552 105.659 1.00 16.97 395 ALA A N 1
ATOM 1561 C CA . ALA A 1 227 ? 24.121 25.971 105.252 1.00 17.37 395 ALA A CA 1
ATOM 1562 C C . ALA A 1 227 ? 23.356 26.808 106.260 1.00 17.23 395 ALA A C 1
ATOM 1563 O O . ALA A 1 227 ? 23.786 27.894 106.631 1.00 15.64 395 ALA A O 1
ATOM 1565 N N . ASP A 1 228 ? 22.218 26.264 106.690 1.00 18.41 396 ASP A N 1
ATOM 1566 C CA . ASP A 1 228 ? 21.261 26.920 107.588 1.00 20.43 396 ASP A CA 1
ATOM 1567 C C . ASP A 1 228 ? 21.929 27.179 108.948 1.00 18.88 396 ASP A C 1
ATOM 1568 O O . ASP A 1 228 ? 21.981 28.313 109.445 1.00 19.09 396 ASP A O 1
ATOM 1573 N N . MET A 1 229 ? 22.494 26.130 109.518 1.00 17.24 397 MET A N 1
ATOM 1574 C CA . MET A 1 229 ? 23.241 26.234 110.759 1.00 18.98 397 MET A CA 1
ATOM 1575 C C . MET A 1 229 ? 24.465 27.142 110.656 1.00 16.63 397 MET A C 1
ATOM 1576 O O . MET A 1 229 ? 24.693 27.977 111.517 1.00 17.22 397 MET A O 1
ATOM 1581 N N . VAL A 1 230 ? 25.255 26.951 109.604 1.00 17.07 398 VAL A N 1
ATOM 1582 C CA . VAL A 1 230 ? 26.393 27.816 109.333 1.00 16.04 398 VAL A CA 1
ATOM 1583 C C . VAL A 1 230 ? 25.959 29.291 109.325 1.00 16.01 398 VAL A C 1
ATOM 1584 O O . VAL A 1 230 ? 26.673 30.153 109.843 1.00 19.43 398 VAL A O 1
ATOM 1588 N N . ASP A 1 231 ? 24.807 29.583 108.715 1.00 13.70 399 ASP A N 1
ATOM 1589 C CA . ASP A 1 231 ? 24.288 30.967 108.665 1.00 17.03 399 ASP A CA 1
ATOM 1590 C C . ASP A 1 231 ? 24.003 31.525 110.076 1.00 17.87 399 ASP A C 1
ATOM 1591 O O . ASP A 1 231 ? 24.335 32.677 110.389 1.00 20.25 399 ASP A O 1
ATOM 1596 N N . SER A 1 232 ? 23.409 30.707 110.945 1.00 15.59 400 SER A N 1
ATOM 1597 C CA . SER A 1 232 ? 23.140 31.154 112.307 1.00 16.71 400 SER A CA 1
ATOM 1598 C C . SER A 1 232 ? 24.433 31.398 113.060 1.00 17.86 400 SER A C 1
ATOM 1599 O O . SER A 1 232 ? 24.532 32.389 113.783 1.00 16.89 400 SER A O 1
ATOM 1602 N N . ILE A 1 233 ? 25.427 30.519 112.869 1.00 16.40 401 ILE A N 1
ATOM 1603 C CA . ILE A 1 233 ? 26.735 30.722 113.493 1.00 14.05 401 ILE A CA 1
ATOM 1604 C C . ILE A 1 233 ? 27.493 31.966 112.981 1.00 18.61 401 ILE A C 1
ATOM 1605 O O . ILE A 1 233 ? 27.863 32.839 113.780 1.00 19.00 401 ILE A O 1
ATOM 1610 N N . VAL A 1 234 ? 27.741 32.064 111.674 1.00 18.67 402 VAL A N 1
ATOM 1611 C CA . VAL A 1 234 ? 28.588 33.163 111.193 1.00 20.06 402 VAL A CA 1
ATOM 1612 C C . VAL A 1 234 ? 27.911 34.533 111.291 1.00 20.84 402 VAL A C 1
ATOM 1613 O O . VAL A 1 234 ? 28.604 35.535 111.363 1.00 21.65 402 VAL A O 1
ATOM 1617 N N . ASN A 1 235 ? 26.578 34.582 111.323 1.00 20.00 403 ASN A N 1
ATOM 1618 C CA . ASN A 1 235 ? 25.888 35.872 111.454 1.00 22.23 403 ASN A CA 1
ATOM 1619 C C . ASN A 1 235 ? 25.314 36.092 112.832 1.00 22.10 403 ASN A C 1
ATOM 1620 O O . ASN A 1 235 ? 24.576 37.050 113.057 1.00 21.49 403 ASN A O 1
ATOM 1625 N N . ASN A 1 236 ? 25.685 35.207 113.753 1.00 21.61 404 ASN A N 1
ATOM 1626 C CA . ASN A 1 236 ? 25.350 35.341 115.174 1.00 22.81 404 ASN A CA 1
ATOM 1627 C C . ASN A 1 236 ? 23.863 35.561 115.358 1.00 23.17 404 ASN A C 1
ATOM 1628 O O . ASN A 1 236 ? 23.434 36.488 116.075 1.00 23.54 404 ASN A O 1
ATOM 1633 N N . LYS A 1 237 ? 23.077 34.699 114.710 1.00 22.60 405 LYS A N 1
ATOM 1634 C CA . LYS A 1 237 ? 21.623 34.846 114.723 1.00 23.65 405 LYS A CA 1
ATOM 1635 C C . LYS A 1 237 ? 20.988 34.526 116.056 1.00 22.95 405 LYS A C 1
ATOM 1636 O O . LYS A 1 237 ? 19.857 34.939 116.305 1.00 23.93 405 LYS A O 1
ATOM 1642 N N . LYS A 1 238 ? 21.686 33.7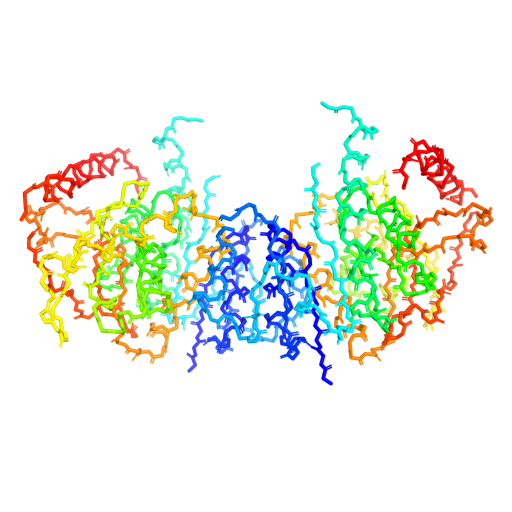64 116.903 1.00 23.50 406 LYS A N 1
ATOM 1643 C CA . LYS A 1 238 ? 21.093 33.288 118.149 1.00 21.51 406 LYS A CA 1
ATOM 1644 C C . LYS A 1 238 ? 19.742 32.615 117.837 1.00 20.78 406 LYS A C 1
ATOM 1645 O O . LYS A 1 238 ? 18.713 32.897 118.461 1.00 22.38 406 LYS A O 1
ATOM 1651 N N . LYS A 1 239 ? 19.775 31.717 116.860 1.00 18.56 407 LYS A N 1
ATOM 1652 C CA . LYS A 1 239 ? 18.630 30.938 116.445 1.00 20.31 407 LYS A CA 1
ATOM 1653 C C . LYS A 1 239 ? 18.731 29.501 117.020 1.00 17.79 407 LYS A C 1
ATOM 1654 O O . LYS A 1 239 ? 19.824 28.935 117.122 1.00 15.63 407 LYS A O 1
ATOM 1660 N N . VAL A 1 240 ? 17.596 28.929 117.399 1.00 16.46 408 VAL A N 1
ATOM 1661 C CA . VAL A 1 240 ? 17.578 27.592 118.005 1.00 14.72 408 VAL A CA 1
ATOM 1662 C C . VAL A 1 240 ? 17.623 26.564 116.909 1.00 14.19 408 VAL A C 1
ATOM 1663 O O . VAL A 1 240 ? 16.813 26.626 115.976 1.00 13.38 408 VAL A O 1
ATOM 1667 N N . HIS A 1 241 ? 18.581 25.647 116.995 1.00 12.55 409 HIS A N 1
ATOM 1668 C CA . HIS A 1 241 ? 18.587 24.458 116.124 1.00 10.92 409 HIS A CA 1
ATOM 1669 C C . HIS A 1 241 ? 18.779 23.212 116.995 1.00 10.27 409 HIS A C 1
ATOM 1670 O O . HIS A 1 241 ? 19.522 23.232 117.964 1.00 10.73 409 HIS A O 1
ATOM 1677 N N . SER A 1 242 ? 18.144 22.117 116.613 1.00 10.23 410 SER A N 1
ATOM 1678 C CA . SER A 1 242 ? 18.408 20.866 117.249 1.00 11.64 410 SER A CA 1
ATOM 1679 C C . SER A 1 242 ? 19.674 20.322 116.609 1.00 10.98 410 SER A C 1
ATOM 1680 O O . SER A 1 242 ? 19.669 19.890 115.442 1.00 11.30 410 SER A O 1
ATOM 1683 N N . VAL A 1 243 ? 20.758 20.353 117.366 1.00 8.17 411 VAL A N 1
ATOM 1684 C CA . VAL A 1 243 ? 22.051 19.885 116.880 1.00 8.88 411 VAL A CA 1
ATOM 1685 C C . VAL A 1 243 ? 22.600 18.856 117.866 1.00 12.07 411 VAL A C 1
ATOM 1686 O O . VAL A 1 243 ? 22.240 18.901 119.059 1.00 13.57 411 VAL A O 1
ATOM 1690 N N . SER A 1 244 ? 23.495 17.976 117.402 1.00 10.15 412 SER A N 1
ATOM 1691 C CA . SER A 1 244 ? 24.146 17.027 118.304 1.00 12.42 412 SER A CA 1
ATOM 1692 C C . SER A 1 244 ? 25.042 17.821 119.237 1.00 12.66 412 SER A C 1
ATOM 1693 O O . SER A 1 244 ? 25.995 18.444 118.782 1.00 12.10 412 SER A O 1
ATOM 1696 N N . ALA A 1 245 ? 24.733 17.788 120.540 1.00 13.03 413 ALA A N 1
ATOM 1697 C CA . ALA A 1 245 ? 25.510 18.520 121.535 1.00 12.57 413 ALA A CA 1
ATOM 1698 C C . ALA A 1 245 ? 25.825 17.603 122.703 1.00 13.01 413 ALA A C 1
ATOM 1699 O O . ALA A 1 245 ? 25.094 16.623 122.960 1.00 15.53 413 ALA A O 1
ATOM 1701 N N . LEU A 1 246 ? 26.933 17.876 123.395 1.00 12.96 414 LEU A N 1
ATOM 1702 C CA . LEU A 1 246 ? 27.296 17.066 124.558 1.00 11.33 414 LEU A CA 1
ATOM 1703 C C . LEU A 1 246 ? 26.113 17.067 125.527 1.00 11.37 414 LEU A C 1
ATOM 1704 O O . LEU A 1 246 ? 25.659 18.133 125.977 1.00 10.31 414 LEU A O 1
ATOM 1709 N N . ALA A 1 247 ? 25.585 15.871 125.795 1.00 11.22 415 ALA A N 1
ATOM 1710 C CA . ALA A 1 247 ? 24.279 15.725 126.445 1.00 12.12 415 ALA A CA 1
ATOM 1711 C C . ALA A 1 247 ? 24.391 15.506 127.957 1.00 13.38 415 ALA A C 1
ATOM 1712 O O . ALA A 1 247 ? 23.383 15.458 128.652 1.00 16.01 415 ALA A O 1
ATOM 1714 N N . LYS A 1 248 ? 25.620 15.386 128.454 1.00 17.19 416 LYS A N 1
ATOM 1715 C CA . LYS A 1 248 ? 25.884 15.251 129.900 1.00 18.49 416 LYS A CA 1
ATOM 1716 C C . LYS A 1 248 ? 25.169 16.344 130.700 1.00 19.15 416 LYS A C 1
ATOM 1717 O O . LYS A 1 248 ? 25.300 17.539 130.394 1.00 17.68 416 LYS A O 1
ATOM 1723 N N . GLY A 1 249 ? 24.396 15.923 131.708 1.00 20.38 417 GLY A N 1
ATOM 1724 C CA . GLY A 1 249 ? 23.585 16.838 132.514 1.00 21.43 417 GLY A CA 1
ATOM 1725 C C . GLY A 1 249 ? 22.205 17.142 131.965 1.00 24.37 417 GLY A C 1
ATOM 1726 O O . GLY A 1 249 ? 21.481 17.959 132.542 1.00 25.63 417 GLY A O 1
ATOM 1727 N N . TYR A 1 250 ? 21.860 16.526 130.827 1.00 25.03 418 TYR A N 1
ATOM 1728 C CA . TYR A 1 250 ? 20.523 16.639 130.231 1.00 26.12 418 TYR A CA 1
ATOM 1729 C C . TYR A 1 250 ? 19.899 15.243 130.210 1.00 29.00 418 TYR A C 1
ATOM 1730 O O . TYR A 1 250 ? 20.597 14.269 129.916 1.00 30.10 418 TYR A O 1
ATOM 1739 N N . TYR A 1 251 ? 18.621 15.129 130.602 1.00 31.67 419 TYR A N 1
ATOM 1740 C CA . TYR A 1 251 ? 17.906 13.846 130.650 1.00 32.34 419 TYR A CA 1
ATOM 1741 C C . TYR A 1 251 ? 18.552 12.775 131.534 1.00 35.75 419 TYR A C 1
ATOM 1742 O O . TYR A 1 251 ? 18.537 11.578 131.198 1.00 35.94 419 TYR A O 1
ATOM 1751 N N . ASP A 1 252 ? 19.119 13.208 132.653 1.00 35.78 420 ASP A N 1
ATOM 1752 C CA . ASP A 1 252 ? 19.829 12.320 133.579 1.00 38.95 420 ASP A CA 1
ATOM 1753 C C . ASP A 1 252 ? 20.905 11.486 132.901 1.00 36.14 420 ASP A C 1
ATOM 1754 O O . ASP A 1 252 ? 21.263 10.410 133.390 1.00 37.85 420 ASP A O 1
ATOM 1759 N N . ILE A 1 253 ? 21.430 11.986 131.783 1.00 33.91 421 ILE A N 1
ATOM 1760 C CA . ILE A 1 253 ? 22.581 11.356 131.154 1.00 29.41 421 ILE A CA 1
ATOM 1761 C C . ILE A 1 253 ? 23.846 11.847 131.857 1.00 30.04 421 ILE A C 1
ATOM 1762 O O . ILE A 1 253 ? 24.002 13.054 132.092 1.00 30.78 421 ILE A O 1
ATOM 1767 N N . ASN A 1 254 ? 24.732 10.915 132.197 1.00 29.68 422 ASN A N 1
ATOM 1768 C CA . ASN A 1 254 ? 25.987 11.225 132.884 1.00 30.67 422 ASN A CA 1
ATOM 1769 C C . ASN A 1 254 ? 27.191 10.789 132.093 1.00 28.88 422 ASN A C 1
ATOM 1770 O O . ASN A 1 254 ? 28.333 10.927 132.547 1.00 30.25 422 ASN A O 1
ATOM 1775 N N . SER A 1 255 ? 26.955 10.230 130.913 1.00 25.42 423 SER A N 1
ATOM 1776 C CA . SER A 1 255 ? 28.069 9.826 130.082 1.00 21.62 423 SER A CA 1
ATOM 1777 C C . SER A 1 255 ? 28.388 10.950 129.103 1.00 17.91 423 SER A C 1
ATOM 1778 O O . SER A 1 255 ? 27.565 11.838 128.865 1.00 19.16 423 SER A O 1
ATOM 1781 N N . GLU A 1 256 ? 29.607 10.931 128.592 1.00 16.05 424 GLU A N 1
ATOM 1782 C CA . GLU A 1 256 ? 30.046 11.872 127.584 1.00 17.23 424 GLU A CA 1
ATOM 1783 C C . GLU A 1 256 ? 29.603 11.402 126.196 1.00 17.15 424 GLU A C 1
ATOM 1784 O O . GLU A 1 256 ? 30.346 10.722 125.488 1.00 16.42 424 GLU A O 1
ATOM 1790 N N . VAL A 1 257 ? 28.374 11.771 125.834 1.00 16.90 425 VAL A N 1
ATOM 1791 C CA . VAL A 1 257 ? 27.786 11.432 124.548 1.00 17.55 425 VAL A CA 1
ATOM 1792 C C . VAL A 1 257 ? 27.070 12.668 124.005 1.00 16.47 425 VAL A C 1
ATOM 1793 O O . VAL A 1 257 ? 26.547 13.495 124.782 1.00 15.31 425 VAL A O 1
ATOM 1797 N N . PHE A 1 258 ? 27.017 12.738 122.673 1.00 16.81 426 PHE A N 1
ATOM 1798 C CA . PHE A 1 258 ? 26.355 13.813 121.958 1.00 15.07 426 PHE A CA 1
ATOM 1799 C C . PHE A 1 258 ? 25.008 13.359 121.436 1.00 16.34 426 PHE A C 1
ATOM 1800 O O . PHE A 1 258 ? 24.900 12.311 120.791 1.00 17.09 426 PHE A O 1
ATOM 1808 N N . LEU A 1 259 ? 23.978 14.152 121.738 1.00 15.13 427 LEU A N 1
ATOM 1809 C CA . LEU A 1 259 ? 22.617 13.877 121.315 1.00 12.86 427 LEU A CA 1
ATOM 1810 C C . LEU A 1 259 ? 22.027 15.156 120.820 1.00 12.53 427 LEU A C 1
ATOM 1811 O O . LEU A 1 259 ? 22.435 16.244 121.283 1.00 11.34 427 LEU A O 1
ATOM 1816 N N . SER A 1 260 ? 21.071 15.053 119.893 1.00 10.96 428 SER A N 1
ATOM 1817 C CA . SER A 1 260 ? 20.479 16.266 119.332 1.00 11.58 428 SER A CA 1
ATOM 1818 C C . SER A 1 260 ? 19.563 16.928 120.356 1.00 12.07 428 SER A C 1
ATOM 1819 O O . SER A 1 260 ? 18.664 16.282 120.937 1.00 11.34 428 SER A O 1
ATOM 1822 N N . LEU A 1 261 ? 19.834 18.210 120.588 1.00 11.13 429 LEU A N 1
ATOM 1823 C CA . LEU A 1 261 ? 19.103 19.028 121.557 1.00 10.70 429 LEU A CA 1
ATOM 1824 C C . LEU A 1 261 ? 18.925 20.435 120.946 1.00 8.53 429 LEU A C 1
ATOM 1825 O O . LEU A 1 261 ? 19.804 20.885 120.231 1.00 6.41 429 LEU A O 1
ATOM 1830 N N . PRO A 1 262 ? 17.833 21.135 121.274 1.00 9.83 430 PRO A N 1
ATOM 1831 C CA . PRO A 1 262 ? 17.591 22.479 120.696 1.00 11.72 430 PRO A CA 1
ATOM 1832 C C . PRO A 1 262 ? 18.523 23.474 121.376 1.00 11.59 430 PRO A C 1
ATOM 1833 O O . PRO A 1 262 ? 18.437 23.668 122.589 1.00 12.53 430 PRO A O 1
ATOM 1837 N N . CYS A 1 263 ? 19.476 24.001 120.616 1.00 11.37 431 CYS A N 1
ATOM 1838 C CA . CYS A 1 263 ? 20.482 24.906 121.158 1.00 11.69 431 CYS A CA 1
ATOM 1839 C C . CYS A 1 263 ? 20.405 26.231 120.441 1.00 14.33 431 CYS A C 1
ATOM 1840 O O . CYS A 1 263 ? 20.226 26.229 119.218 1.00 11.36 431 CYS A O 1
ATOM 1843 N N . ILE A 1 264 ? 20.528 27.346 121.181 1.00 13.10 432 ILE A N 1
ATOM 1844 C CA . ILE A 1 264 ? 20.776 28.640 120.570 1.00 14.31 432 ILE A CA 1
ATOM 1845 C C . ILE A 1 264 ? 22.220 28.705 120.022 1.00 13.87 432 ILE A C 1
ATOM 1846 O O . ILE A 1 264 ? 23.202 28.551 120.776 1.00 11.58 432 ILE A O 1
ATOM 1851 N N . LEU A 1 265 ? 22.331 28.907 118.711 1.00 10.80 433 LEU A N 1
ATOM 1852 C CA . LEU A 1 265 ? 23.611 28.904 117.993 1.00 11.53 433 LEU A CA 1
ATOM 1853 C C . LEU A 1 265 ? 24.047 30.313 117.620 1.00 12.81 433 LEU A C 1
ATOM 1854 O O . LEU A 1 265 ? 23.251 31.086 117.102 1.00 14.94 433 LEU A O 1
ATOM 1859 N N . GLY A 1 266 ? 25.320 30.617 117.836 1.00 12.90 434 GLY A N 1
ATOM 1860 C CA . GLY A 1 266 ? 25.856 31.927 117.476 1.00 16.60 434 GLY A CA 1
ATOM 1861 C C . GLY A 1 266 ? 27.311 31.787 117.131 1.00 16.33 434 GLY A C 1
ATOM 1862 O O . GLY A 1 266 ? 27.809 30.673 116.970 1.00 16.89 434 GLY A O 1
ATOM 1863 N N . THR A 1 267 ? 28.010 32.918 117.078 1.00 18.51 435 THR A N 1
ATOM 1864 C CA . THR A 1 267 ? 29.436 32.952 116.739 1.00 20.51 435 THR A CA 1
ATOM 1865 C C . THR A 1 267 ? 30.294 32.055 117.618 1.00 20.96 435 THR A C 1
ATOM 1866 O O . THR A 1 267 ? 31.248 31.403 117.148 1.00 18.89 435 THR A O 1
ATOM 1870 N N . ASN A 1 268 ? 29.934 31.994 118.890 1.00 18.88 436 ASN A N 1
ATOM 1871 C CA . ASN A 1 268 ? 30.725 31.271 119.859 1.00 21.64 436 ASN A CA 1
ATOM 1872 C C . ASN A 1 268 ? 30.142 29.900 120.161 1.00 19.25 436 ASN A C 1
ATOM 1873 O O . ASN A 1 268 ? 30.421 29.307 121.206 1.00 21.64 436 ASN A O 1
ATOM 1878 N N . GLY A 1 269 ? 29.336 29.399 119.231 1.00 18.51 437 GLY A N 1
ATOM 1879 C CA . GLY A 1 269 ? 28.749 28.058 119.372 1.00 15.95 437 GLY A CA 1
ATOM 1880 C C . GLY A 1 269 ? 27.387 28.026 120.058 1.00 15.79 437 GLY A C 1
ATOM 1881 O O . GLY A 1 269 ? 26.559 28.919 119.848 1.00 10.86 437 GLY A O 1
ATOM 1882 N N . VAL A 1 270 ? 27.158 26.961 120.834 1.00 13.76 438 VAL A N 1
ATOM 1883 C CA . VAL A 1 270 ? 25.971 26.797 121.670 1.00 13.57 438 VAL A CA 1
ATOM 1884 C C . VAL A 1 270 ? 26.094 27.740 122.847 1.00 14.14 438 VAL A C 1
ATOM 1885 O O . VAL A 1 270 ? 27.053 27.658 123.638 1.00 13.07 438 VAL A O 1
ATOM 1889 N N . SER A 1 271 ? 25.153 28.664 122.961 1.00 15.31 439 SER A N 1
ATOM 1890 C CA . SER A 1 271 ? 25.191 29.567 124.111 1.00 15.95 439 SER A CA 1
ATOM 1891 C C . SER A 1 271 ? 24.156 29.165 125.145 1.00 14.46 439 SER A C 1
ATOM 1892 O O . SER A 1 271 ? 24.213 29.624 126.293 1.00 15.04 439 SER A O 1
ATOM 1895 N N . GLU A 1 272 ? 23.186 28.360 124.723 1.00 10.96 440 GLU A N 1
ATOM 1896 C CA . GLU A 1 272 ? 22.067 27.992 125.592 1.00 13.28 440 GLU A CA 1
ATOM 1897 C C . GLU A 1 272 ? 21.409 26.699 125.095 1.00 14.58 440 GLU A C 1
ATOM 1898 O O . GLU A 1 272 ? 21.114 26.561 123.917 1.00 14.96 440 GLU A O 1
ATOM 1904 N N . VAL A 1 273 ? 21.170 25.765 125.993 1.00 13.09 441 VAL A N 1
ATOM 1905 C CA . VAL A 1 273 ? 20.291 24.637 125.664 1.00 12.98 441 VAL A CA 1
ATOM 1906 C C . VAL A 1 273 ? 18.837 24.950 126.057 1.00 12.41 441 VAL A C 1
ATOM 1907 O O . VAL A 1 273 ? 18.556 25.268 127.208 1.00 14.00 441 VAL A O 1
ATOM 1911 N N . ILE A 1 274 ? 17.912 24.863 125.101 1.00 11.59 442 ILE A N 1
ATOM 1912 C CA . ILE A 1 274 ? 16.516 25.202 125.349 1.00 11.45 442 ILE A CA 1
ATOM 1913 C C . ILE A 1 274 ? 15.831 24.113 126.161 1.00 12.12 442 ILE A C 1
ATOM 1914 O O . ILE A 1 274 ? 16.008 22.916 125.880 1.00 10.80 442 ILE A O 1
ATOM 1919 N N . LYS A 1 275 ? 15.037 24.518 127.156 1.00 10.53 443 LYS A N 1
ATOM 1920 C CA . LYS A 1 275 ? 14.254 23.574 127.947 1.00 13.28 443 LYS A CA 1
ATOM 1921 C C . LYS A 1 275 ? 12.972 23.161 127.225 1.00 15.20 443 LYS A C 1
ATOM 1922 O O . LYS A 1 275 ? 12.322 23.990 126.556 1.00 17.06 443 LYS A O 1
ATOM 1928 N N . THR A 1 276 ? 12.622 21.885 127.372 1.00 12.72 444 THR A N 1
ATOM 1929 C CA . THR A 1 276 ? 11.412 21.317 126.795 1.00 16.91 444 THR A CA 1
ATOM 1930 C C . THR A 1 276 ? 10.679 20.482 127.877 1.00 18.74 444 THR A C 1
ATOM 1931 O O . THR A 1 276 ? 11.214 20.250 128.972 1.00 15.26 444 THR A O 1
ATOM 1935 N N . THR A 1 277 ? 9.466 20.031 127.599 1.00 19.56 445 THR A N 1
ATOM 1936 C CA . THR A 1 277 ? 8.721 19.387 128.667 1.00 28.52 445 THR A CA 1
ATOM 1937 C C . THR A 1 277 ? 8.718 17.880 128.522 1.00 31.90 445 THR A C 1
ATOM 1938 O O . THR A 1 277 ? 8.630 17.364 127.414 1.00 32.97 445 THR A O 1
ATOM 1942 N N . LEU A 1 278 ? 8.819 17.196 129.662 1.00 38.21 446 LEU A N 1
ATOM 1943 C CA . LEU A 1 278 ? 9.127 15.748 129.723 1.00 42.08 446 LEU A CA 1
ATOM 1944 C C . LEU A 1 278 ? 8.354 14.862 128.770 1.00 43.20 446 LEU A C 1
ATOM 1945 O O . LEU A 1 278 ? 8.974 14.053 128.071 1.00 47.09 446 LEU A O 1
ATOM 1950 N N . GLU A 1 280 ? 6.782 12.704 130.239 1.00 72.82 448 GLU A N 1
ATOM 1951 C CA . GLU A 1 280 ? 6.993 11.445 129.542 1.00 72.31 448 GLU A CA 1
ATOM 1952 C C . GLU A 1 280 ? 8.253 10.713 130.011 1.00 71.40 448 GLU A C 1
ATOM 1953 O O . GLU A 1 280 ? 9.281 11.335 130.303 1.00 71.01 448 GLU A O 1
ATOM 1959 N N . ASP A 1 281 ? 8.143 9.384 130.072 1.00 69.94 449 ASP A N 1
ATOM 1960 C CA . ASP A 1 281 ? 9.247 8.484 130.443 1.00 67.74 449 ASP A CA 1
ATOM 1961 C C . ASP A 1 281 ? 9.732 7.612 129.269 1.00 64.37 449 ASP A C 1
ATOM 1962 O O . ASP A 1 281 ? 10.821 7.035 129.327 1.00 62.65 449 ASP A O 1
ATOM 1967 N N . THR A 1 282 ? 8.916 7.526 128.215 1.00 60.70 450 THR A N 1
ATOM 1968 C CA . THR A 1 282 ? 9.272 6.790 126.991 1.00 56.13 450 THR A CA 1
ATOM 1969 C C . THR A 1 282 ? 10.302 7.562 126.155 1.00 52.11 450 THR A C 1
ATOM 1970 O O . THR A 1 282 ? 11.198 6.963 125.549 1.00 51.77 450 THR A O 1
ATOM 1974 N N . VAL A 1 283 ? 10.179 8.887 126.139 1.00 45.61 451 VAL A N 1
ATOM 1975 C CA . VAL A 1 283 ? 11.220 9.726 125.565 1.00 39.18 451 VAL A CA 1
ATOM 1976 C C . VAL A 1 283 ? 12.560 9.528 126.302 1.00 35.39 451 VAL A C 1
ATOM 1977 O O . VAL A 1 283 ? 13.584 9.300 125.642 1.00 34.20 451 VAL A O 1
ATOM 1981 N N A THR A 1 284 ? 12.526 9.580 127.637 0.50 32.30 452 THR A N 1
ATOM 1982 N N B THR A 1 284 ? 12.568 9.636 127.634 0.50 31.76 452 THR A N 1
ATOM 1983 C CA A THR A 1 284 ? 13.720 9.425 128.481 0.50 31.23 452 THR A CA 1
ATOM 1984 C CA B THR A 1 284 ? 13.845 9.674 128.367 0.50 30.25 452 THR A CA 1
ATOM 1985 C C A THR A 1 284 ? 14.420 8.101 128.198 0.50 30.85 452 THR A C 1
ATOM 1986 C C B THR A 1 284 ? 14.554 8.317 128.343 0.50 28.81 452 THR A C 1
ATOM 1987 O O A THR A 1 284 ? 15.643 8.044 128.058 0.50 31.80 452 THR A O 1
ATOM 1988 O O B THR A 1 284 ? 15.777 8.259 128.243 0.50 29.60 452 THR A O 1
ATOM 1995 N N A GLU A 1 285 ? 13.619 7.047 128.094 0.50 30.82 453 GLU A N 1
ATOM 1996 N N B GLU A 1 285 ? 13.780 7.234 128.397 0.50 28.01 453 GLU A N 1
ATOM 1997 C CA A GLU A 1 285 ? 14.090 5.682 127.869 0.50 29.79 453 GLU A CA 1
ATOM 1998 C CA B GLU A 1 285 ? 14.303 5.880 128.171 0.50 26.59 453 GLU A CA 1
ATOM 1999 C C A GLU A 1 285 ? 14.797 5.552 126.523 0.50 28.17 453 GLU A C 1
ATOM 2000 C C B GLU A 1 285 ? 15.049 5.855 126.840 0.50 25.56 453 GLU A C 1
ATOM 2001 O O A GLU A 1 285 ? 15.806 4.849 126.404 0.50 28.42 453 GLU A O 1
ATOM 2002 O O B GLU A 1 285 ? 16.231 5.523 126.790 0.50 26.13 453 GLU A O 1
ATOM 2013 N N A LYS A 1 286 ? 14.259 6.220 125.506 0.50 24.98 454 LYS A N 1
ATOM 2014 N N B LYS A 1 286 ? 14.330 6.170 125.757 0.50 22.96 454 LYS A N 1
ATOM 2015 C CA A LYS A 1 286 ? 14.918 6.257 124.194 0.50 23.71 454 LYS A CA 1
ATOM 2016 C CA B LYS A 1 286 ? 14.919 6.202 124.407 0.50 22.73 454 LYS A CA 1
ATOM 2017 C C A LYS A 1 286 ? 16.215 7.063 124.214 0.50 21.09 454 LYS A C 1
ATOM 2018 C C B LYS A 1 286 ? 16.240 6.962 124.394 0.50 20.28 454 LYS A C 1
ATOM 2019 O O A LYS A 1 286 ? 17.175 6.695 123.550 0.50 21.22 454 LYS A O 1
ATOM 2020 O O B LYS A 1 286 ? 17.234 6.469 123.877 0.50 20.97 454 LYS A O 1
ATOM 2031 N N . LEU A 1 287 ? 16.235 8.167 124.961 1.00 20.65 455 LEU A N 1
ATOM 2032 C CA . LEU A 1 287 ? 17.431 9.020 125.038 1.00 19.05 455 LEU A CA 1
ATOM 2033 C C . LEU A 1 287 ? 18.506 8.338 125.867 1.00 17.55 455 LEU A C 1
ATOM 2034 O O . LEU A 1 287 ? 19.675 8.340 125.501 1.00 18.13 455 LEU A O 1
ATOM 2039 N N . GLN A 1 288 ? 18.105 7.733 126.976 1.00 15.50 456 GLN A N 1
ATOM 2040 C CA . GLN A 1 288 ? 19.068 7.012 127.807 1.00 16.58 456 GLN A CA 1
ATOM 2041 C C . GLN A 1 288 ? 19.648 5.752 127.135 1.00 15.10 456 GLN A C 1
ATOM 2042 O O . GLN A 1 288 ? 20.855 5.500 127.250 1.00 11.37 456 GLN A O 1
ATOM 2048 N N A SER A 1 289 ? 18.827 4.998 126.405 0.50 12.59 457 SER A N 1
ATOM 2049 N N B SER A 1 289 ? 18.800 4.995 126.432 0.50 13.52 457 SER A N 1
ATOM 2050 C CA A SER A 1 289 ? 19.337 3.811 125.715 0.50 12.57 457 SER A CA 1
ATOM 2051 C CA B SER A 1 289 ? 19.260 3.824 125.688 0.50 14.27 457 SER A CA 1
ATOM 2052 C C A SER A 1 289 ? 20.202 4.186 124.506 0.50 13.84 457 SER A C 1
ATOM 2053 C C B SER A 1 289 ? 20.244 4.260 124.600 0.50 14.75 457 SER A C 1
ATOM 2054 O O A SER A 1 289 ? 21.137 3.466 124.169 0.50 15.52 457 SER A O 1
ATOM 2055 O O B SER A 1 289 ? 21.313 3.674 124.458 0.50 15.84 457 SER A O 1
ATOM 2060 N N . SER A 1 290 ? 19.889 5.307 123.854 1.00 15.92 458 SER A N 1
ATOM 2061 C CA . SER A 1 290 ? 20.760 5.834 122.798 1.00 14.65 458 SER A CA 1
ATOM 2062 C C . SER A 1 290 ? 22.102 6.193 123.407 1.00 16.39 458 SER A C 1
ATOM 2063 O O . SER A 1 290 ? 23.139 5.833 122.855 1.00 18.12 458 SER A O 1
ATOM 2066 N N . ALA A 1 291 ? 22.082 6.887 124.552 1.00 15.77 459 ALA A N 1
ATOM 2067 C CA . ALA A 1 291 ? 23.318 7.271 125.253 1.00 16.11 459 ALA A CA 1
ATOM 2068 C C . ALA A 1 291 ? 24.194 6.053 125.602 1.00 16.98 459 ALA A C 1
ATOM 2069 O O . ALA A 1 291 ? 25.388 6.077 125.349 1.00 15.99 459 ALA A O 1
ATOM 2071 N N . SER A 1 292 ? 23.592 4.985 126.153 1.00 18.48 460 SER A N 1
ATOM 2072 C CA . SER A 1 292 ? 24.343 3.725 126.431 1.00 19.29 460 SER A CA 1
ATOM 2073 C C . SER A 1 292 ? 25.037 3.115 125.231 1.00 17.68 460 SER A C 1
ATOM 2074 O O . SER A 1 292 ? 26.194 2.713 125.331 1.00 20.59 460 SER A O 1
ATOM 2077 N N . SER A 1 293 ? 24.314 2.999 124.118 1.00 18.96 461 SER A N 1
ATOM 2078 C CA . SER A 1 293 ? 24.859 2.387 122.915 1.00 19.70 461 SER A CA 1
ATOM 2079 C C . SER A 1 293 ? 25.986 3.237 122.344 1.00 18.58 461 SER A C 1
ATOM 2080 O O . SER A 1 293 ? 27.004 2.709 121.905 1.00 21.65 461 SER A O 1
ATOM 2083 N N . ILE A 1 294 ? 25.784 4.547 122.327 1.00 17.86 462 ILE A N 1
ATOM 2084 C CA . ILE A 1 294 ? 26.781 5.460 121.794 1.00 16.17 462 ILE A CA 1
ATOM 2085 C C . ILE A 1 294 ? 28.036 5.420 122.687 1.00 17.03 462 ILE A C 1
ATOM 2086 O O . ILE A 1 294 ? 29.142 5.271 122.171 1.00 17.35 462 ILE A O 1
ATOM 2091 N N . HIS A 1 295 ? 27.854 5.511 124.011 1.00 14.43 463 HIS A N 1
ATOM 2092 C CA . HIS A 1 295 ? 28.977 5.461 124.956 1.00 16.33 463 HIS A CA 1
ATOM 2093 C C . HIS A 1 295 ? 29.749 4.134 124.865 1.00 16.41 463 HIS A C 1
ATOM 2094 O O . HIS A 1 295 ? 30.972 4.117 124.832 1.00 15.65 463 HIS A O 1
ATOM 2101 N N . SER A 1 296 ? 29.027 3.013 124.801 1.00 16.13 464 SER A N 1
ATOM 2102 C CA . SER A 1 296 ? 29.689 1.693 124.701 1.00 15.33 464 SER A CA 1
ATOM 2103 C C . SER A 1 296 ? 30.544 1.617 123.452 1.00 14.23 464 SER A C 1
ATOM 2104 O O . SER A 1 296 ? 31.700 1.220 123.500 1.00 15.36 464 SER A O 1
ATOM 2107 N N . LEU A 1 297 ? 29.971 1.998 122.326 1.00 13.00 465 LEU A N 1
ATOM 2108 C CA . LEU A 1 297 ? 30.707 1.945 121.067 1.00 17.28 465 LEU A CA 1
ATOM 2109 C C . LEU A 1 297 ? 31.963 2.830 121.097 1.00 17.82 465 LEU A C 1
ATOM 2110 O O . LEU A 1 297 ? 33.062 2.435 120.647 1.00 18.82 465 LEU A O 1
ATOM 2115 N N . GLN A 1 298 ? 31.803 4.030 121.645 1.00 16.99 466 GLN A N 1
ATOM 2116 C CA . GLN A 1 298 ? 32.937 4.963 121.850 1.00 16.66 466 GLN A CA 1
ATOM 2117 C C . GLN A 1 298 ? 34.109 4.358 122.635 1.00 19.07 466 GLN A C 1
ATOM 2118 O O . GLN A 1 298 ? 35.252 4.666 122.333 1.00 19.22 466 GLN A O 1
ATOM 2124 N N . GLN A 1 299 ? 33.821 3.477 123.603 1.00 18.84 467 GLN A N 1
ATOM 2125 C CA . GLN A 1 299 ? 34.862 2.776 124.391 1.00 20.63 467 GLN A CA 1
ATOM 2126 C C . GLN A 1 299 ? 35.711 1.743 123.604 1.00 21.16 467 GLN A C 1
ATOM 2127 O O . GLN A 1 299 ? 36.805 1.345 124.047 1.00 20.85 467 GLN A O 1
ATOM 2133 N N . GLN A 1 300 ? 35.204 1.321 122.449 1.00 20.54 468 GLN A N 1
ATOM 2134 C CA . GLN A 1 300 ? 35.911 0.405 121.541 1.00 19.65 468 GLN A CA 1
ATOM 2135 C C . GLN A 1 300 ? 36.781 1.141 120.527 1.00 19.87 468 GLN A C 1
ATOM 2136 O O . GLN A 1 300 ? 37.583 0.526 119.830 1.00 20.11 468 GLN A O 1
ATOM 2142 N N . LEU A 1 301 ? 36.602 2.458 120.415 1.00 20.04 469 LEU A N 1
ATOM 2143 C CA . LEU A 1 301 ? 37.352 3.245 119.419 1.00 19.15 469 LEU A CA 1
ATOM 2144 C C . LEU A 1 301 ? 38.768 3.565 119.885 1.00 19.91 469 LEU A C 1
ATOM 2145 O O . LEU A 1 301 ? 39.009 3.799 121.063 1.00 20.08 469 LEU A O 1
ATOM 2150 N N . LYS A 1 302 ? 39.702 3.545 118.942 1.00 23.58 470 LYS A N 1
ATOM 2151 C CA . LYS A 1 302 ? 41.083 3.958 119.175 1.00 25.86 470 LYS A CA 1
ATOM 2152 C C . LYS A 1 302 ? 41.255 5.396 118.691 1.00 25.27 470 LYS A C 1
ATOM 2153 O O . LYS A 1 302 ? 41.157 5.669 117.493 1.00 26.82 470 LYS A O 1
ATOM 2159 N N . LEU A 1 303 ? 41.478 6.309 119.616 0.50 25.49 471 LEU A N 1
ATOM 2160 C CA A LEU A 1 303 ? 41.647 7.705 119.252 0.50 27.77 471 LEU A CA 1
ATOM 2161 C CA B LEU A 1 303 ? 41.648 7.707 119.257 0.50 28.15 471 LEU A CA 1
ATOM 2162 C C . LEU A 1 303 ? 43.115 8.113 119.286 0.50 27.94 471 LEU A C 1
ATOM 2163 O O . LEU A 1 303 ? 43.975 7.375 119.747 0.50 27.81 471 LEU A O 1
ATOM 2174 N N . VAL B 1 14 ? 14.566 38.742 81.721 1.00 46.10 182 VAL B N 1
ATOM 2175 C CA . VAL B 1 14 ? 14.270 37.919 82.926 1.00 45.38 182 VAL B CA 1
ATOM 2176 C C . VAL B 1 14 ? 14.529 36.455 82.595 1.00 43.33 182 VAL B C 1
ATOM 2177 O O . VAL B 1 14 ? 13.964 35.917 81.645 1.00 46.24 182 VAL B O 1
ATOM 2181 N N . ASN B 1 15 ? 15.383 35.817 83.386 1.00 38.86 183 ASN B N 1
ATOM 2182 C CA . ASN B 1 15 ? 15.863 34.481 83.065 1.00 34.55 183 ASN B CA 1
ATOM 2183 C C . ASN B 1 15 ? 15.223 33.394 83.901 1.00 30.94 183 ASN B C 1
ATOM 2184 O O . ASN B 1 15 ? 15.693 33.046 84.989 1.00 30.67 183 ASN B O 1
ATOM 2189 N N . LYS B 1 16 ? 14.131 32.870 83.367 1.00 26.08 184 LYS B N 1
ATOM 2190 C CA . LYS B 1 16 ? 13.440 31.767 83.974 1.00 21.54 184 LYS B CA 1
ATOM 2191 C C . LYS B 1 16 ? 13.978 30.458 83.393 1.00 21.21 184 LYS B C 1
ATOM 2192 O O . LYS B 1 16 ? 14.124 30.313 82.171 1.00 22.51 184 LYS B O 1
ATOM 2198 N N . ILE B 1 17 ? 14.281 29.522 84.279 1.00 18.50 185 ILE B N 1
ATOM 2199 C CA . ILE B 1 17 ? 14.837 28.256 83.914 1.00 17.44 185 ILE B CA 1
ATOM 2200 C C . ILE B 1 17 ? 14.059 27.169 84.605 1.00 17.93 185 ILE B C 1
ATOM 2201 O O . ILE B 1 17 ? 13.690 27.301 85.786 1.00 19.70 185 ILE B O 1
ATOM 2206 N N . THR B 1 18 ? 13.839 26.068 83.891 1.00 16.21 186 THR B N 1
ATOM 2207 C CA . THR B 1 18 ? 13.101 24.945 84.451 1.00 14.56 186 THR B CA 1
ATOM 2208 C C . THR B 1 18 ? 13.972 23.720 84.437 1.00 15.69 186 THR B C 1
ATOM 2209 O O . THR B 1 18 ? 14.561 23.369 83.401 1.00 13.62 186 THR B O 1
ATOM 2213 N N . VAL B 1 19 ? 14.072 23.080 85.592 1.00 15.70 187 VAL B N 1
ATOM 2214 C CA . VAL B 1 19 ? 14.728 21.806 85.684 1.00 16.66 187 VAL B CA 1
ATOM 2215 C C . VAL B 1 19 ? 13.636 20.795 85.828 1.00 18.77 187 VAL B C 1
ATOM 2216 O O . VAL B 1 19 ? 12.737 20.954 86.673 1.00 18.85 187 VAL B O 1
ATOM 2220 N N . VAL B 1 20 ? 13.739 19.736 85.025 1.00 16.38 188 VAL B N 1
ATOM 2221 C CA . VAL B 1 20 ? 12.723 18.725 84.990 1.00 16.62 188 VAL B CA 1
ATOM 2222 C C . VAL B 1 20 ? 13.288 17.495 85.675 1.00 21.04 188 VAL B C 1
ATOM 2223 O O . VAL B 1 20 ? 14.227 16.880 85.165 1.00 19.98 188 VAL B O 1
ATOM 2227 N N . GLY B 1 21 ? 12.688 17.137 86.816 1.00 21.93 189 GLY B N 1
ATOM 2228 C CA . GLY B 1 21 ? 13.069 15.936 87.547 1.00 26.22 189 GLY B CA 1
ATOM 2229 C C . GLY B 1 21 ? 13.735 16.349 88.845 1.00 30.21 189 GLY B C 1
ATOM 2230 O O . GLY B 1 21 ? 14.639 17.203 88.857 1.00 29.11 189 GLY B O 1
ATOM 2231 N N . GLY B 1 22 ? 13.270 15.751 89.942 1.00 31.98 190 GLY B N 1
ATOM 2232 C CA . GLY B 1 22 ? 13.775 16.073 91.267 1.00 33.16 190 GLY B CA 1
ATOM 2233 C C . GLY B 1 22 ? 14.636 14.982 91.883 1.00 35.10 190 GLY B C 1
ATOM 2234 O O . GLY B 1 22 ? 14.753 14.923 93.104 1.00 38.68 190 GLY B O 1
ATOM 2235 N N . GLY B 1 23 ? 15.233 14.122 91.052 1.00 32.01 191 GLY B N 1
ATOM 2236 C CA . GLY B 1 23 ? 16.255 13.199 91.517 1.00 29.33 191 GLY B CA 1
ATOM 2237 C C . GLY B 1 23 ? 17.546 13.929 91.862 1.00 28.77 191 GLY B C 1
ATOM 2238 O O . GLY B 1 23 ? 17.597 15.153 91.874 1.00 26.95 191 GLY B O 1
ATOM 2239 N N . GLU B 1 24 ? 18.606 13.173 92.118 1.00 28.79 192 GLU B N 1
ATOM 2240 C CA . GLU B 1 24 ? 19.912 13.767 92.436 1.00 31.08 192 GLU B CA 1
ATOM 2241 C C . GLU B 1 24 ? 20.399 14.732 91.341 1.00 25.73 192 GLU B C 1
ATOM 2242 O O . GLU B 1 24 ? 20.836 15.866 91.636 1.00 20.27 192 GLU B O 1
ATOM 2248 N N . LEU B 1 25 ? 20.300 14.285 90.084 1.00 23.22 193 LEU B N 1
ATOM 2249 C CA . LEU B 1 25 ? 20.771 15.100 88.963 1.00 22.28 193 LEU B CA 1
ATOM 2250 C C . LEU B 1 25 ? 20.089 16.456 88.975 1.00 21.73 193 LEU B C 1
ATOM 2251 O O . LEU B 1 25 ? 20.747 17.479 88.918 1.00 20.72 193 LEU B O 1
ATOM 2256 N N . GLY B 1 26 ? 18.762 16.441 89.101 1.00 23.20 194 GLY B N 1
ATOM 2257 C CA . GLY B 1 26 ? 17.948 17.660 89.084 1.00 21.73 194 GLY B CA 1
ATOM 2258 C C . GLY B 1 26 ? 18.249 18.616 90.216 1.00 21.40 194 GLY B C 1
ATOM 2259 O O . GLY B 1 26 ? 18.256 19.829 90.012 1.00 21.13 194 GLY B O 1
ATOM 2260 N N . ILE B 1 27 ? 18.462 18.082 91.424 1.00 21.74 195 ILE B N 1
ATOM 2261 C CA . ILE B 1 27 ? 18.909 18.931 92.545 1.00 22.04 195 ILE B CA 1
ATOM 2262 C C . ILE B 1 27 ? 20.315 19.479 92.284 1.00 20.12 195 ILE B C 1
ATOM 2263 O O . ILE B 1 27 ? 20.559 20.683 92.468 1.00 19.99 195 ILE B O 1
ATOM 2268 N N . ALA B 1 28 ? 21.226 18.611 91.840 1.00 18.41 196 ALA B N 1
ATOM 2269 C CA . ALA B 1 28 ? 22.596 19.056 91.500 1.00 19.02 196 ALA B CA 1
ATOM 2270 C C . ALA B 1 28 ? 22.574 20.214 90.506 1.00 19.29 196 ALA B C 1
ATOM 2271 O O . ALA B 1 28 ? 23.253 21.215 90.735 1.00 19.28 196 ALA B O 1
ATOM 2273 N N . CYS B 1 29 ? 21.777 20.099 89.427 1.00 18.32 197 CYS B N 1
ATOM 2274 C CA . CYS B 1 29 ? 21.632 21.220 88.478 1.00 18.72 197 CYS B CA 1
ATOM 2275 C C . CYS B 1 29 ? 21.111 22.465 89.154 1.00 17.41 197 CYS B C 1
ATOM 2276 O O . CYS B 1 29 ? 21.596 23.580 88.929 1.00 18.29 197 CYS B O 1
ATOM 2279 N N . THR B 1 30 ? 20.087 22.281 89.966 1.00 19.06 198 THR B N 1
ATOM 2280 C CA . THR B 1 30 ? 19.466 23.399 90.649 1.00 17.28 198 THR B CA 1
ATOM 2281 C C . THR B 1 30 ? 20.414 24.097 91.613 1.00 18.20 198 THR B C 1
ATOM 2282 O O . THR B 1 30 ? 20.503 25.334 91.622 1.00 20.19 198 THR B O 1
ATOM 2286 N N . LEU B 1 31 ? 21.115 23.328 92.445 1.00 19.91 199 LEU B N 1
ATOM 2287 C CA . LEU B 1 31 ? 22.073 23.943 93.396 1.00 20.09 199 LEU B CA 1
ATOM 2288 C C . LEU B 1 31 ? 23.188 24.667 92.659 1.00 20.05 199 LEU B C 1
ATOM 2289 O O . LEU B 1 31 ? 23.523 25.813 93.011 1.00 19.66 199 LEU B O 1
ATOM 2294 N N . ALA B 1 32 ? 23.733 24.017 91.619 1.00 17.90 200 ALA B N 1
ATOM 2295 C CA . ALA B 1 32 ? 24.787 24.646 90.784 1.00 19.63 200 ALA B CA 1
ATOM 2296 C C . ALA B 1 32 ? 24.326 25.959 90.173 1.00 18.12 200 ALA B C 1
ATOM 2297 O O . ALA B 1 32 ? 25.032 26.944 90.225 1.00 21.50 200 ALA B O 1
ATOM 2299 N N . ILE B 1 33 ? 23.132 25.982 89.597 1.00 19.84 201 ILE B N 1
ATOM 2300 C CA . ILE B 1 33 ? 22.609 27.221 88.995 1.00 20.75 201 ILE B CA 1
ATOM 2301 C C . ILE B 1 33 ? 22.422 28.372 90.020 1.00 22.09 201 ILE B C 1
ATOM 2302 O O . ILE B 1 33 ? 22.788 29.526 89.750 1.00 22.35 201 ILE B O 1
ATOM 2307 N N . SER B 1 34 ? 21.836 28.041 91.180 1.00 22.63 202 SER B N 1
ATOM 2308 C CA . SER B 1 34 ? 21.629 28.986 92.287 1.00 27.01 202 SER B CA 1
ATOM 2309 C C . SER B 1 34 ? 22.930 29.482 92.855 1.00 26.34 202 SER B C 1
ATOM 2310 O O . SER B 1 34 ? 23.083 30.691 93.046 1.00 27.73 202 SER B O 1
ATOM 2313 N N . ALA B 1 35 ? 23.862 28.554 93.110 1.00 25.51 203 ALA B N 1
ATOM 2314 C CA . ALA B 1 35 ? 25.191 28.925 93.657 1.00 27.46 203 ALA B CA 1
ATOM 2315 C C . ALA B 1 35 ? 25.844 30.101 92.911 1.00 27.92 203 ALA B C 1
ATOM 2316 O O . ALA B 1 35 ? 26.515 30.924 93.519 1.00 30.20 203 ALA B O 1
ATOM 2318 N N . LYS B 1 36 ? 25.611 30.198 91.604 1.00 29.05 204 LYS B N 1
ATOM 2319 C CA . LYS B 1 36 ? 26.231 31.244 90.792 1.00 29.85 204 LYS B CA 1
ATOM 2320 C C . LYS B 1 36 ? 25.270 32.384 90.436 1.00 31.98 204 LYS B C 1
ATOM 2321 O O . LYS B 1 36 ? 25.671 33.351 89.764 1.00 31.76 204 LYS B O 1
ATOM 2327 N N . GLY B 1 37 ? 24.017 32.266 90.888 1.00 32.62 205 GLY B N 1
ATOM 2328 C CA . GLY B 1 37 ? 22.984 33.276 90.633 1.00 33.60 205 GLY B CA 1
ATOM 2329 C C . GLY B 1 37 ? 22.645 33.467 89.155 1.00 34.31 205 GLY B C 1
ATOM 2330 O O . GLY B 1 37 ? 22.423 34.598 88.697 1.00 34.56 205 GLY B O 1
ATOM 2331 N N . ILE B 1 38 ? 22.602 32.349 88.424 1.00 33.88 206 ILE B N 1
ATOM 2332 C CA . ILE B 1 38 ? 22.405 32.324 86.962 1.00 31.50 206 ILE B CA 1
ATOM 2333 C C . ILE B 1 38 ? 20.939 32.618 86.604 1.00 31.50 206 ILE B C 1
ATOM 2334 O O . ILE B 1 38 ? 20.646 33.339 85.649 1.00 32.09 206 ILE B O 1
ATOM 2339 N N . ALA B 1 39 ? 20.021 32.103 87.409 1.00 32.86 207 ALA B N 1
ATOM 2340 C CA . ALA B 1 39 ? 18.598 32.225 87.107 1.00 34.75 207 ALA B CA 1
ATOM 2341 C C . ALA B 1 39 ? 17.922 33.308 87.942 1.00 34.68 207 ALA B C 1
ATOM 2342 O O . ALA B 1 39 ? 18.181 33.406 89.142 1.00 34.49 207 ALA B O 1
ATOM 2344 N N . ASP B 1 40 ? 17.052 34.097 87.303 1.00 34.39 208 ASP B N 1
ATOM 2345 C CA . ASP B 1 40 ? 16.164 35.028 88.020 1.00 35.19 208 ASP B CA 1
ATOM 2346 C C . ASP B 1 40 ? 15.031 34.283 88.689 1.00 35.23 208 ASP B C 1
ATOM 2347 O O . ASP B 1 40 ? 14.574 34.669 89.761 1.00 37.33 208 ASP B O 1
ATOM 2352 N N . ARG B 1 41 ? 14.565 33.231 88.031 1.00 34.14 209 ARG B N 1
ATOM 2353 C CA . ARG B 1 41 ? 13.553 32.354 88.576 1.00 35.11 209 ARG B CA 1
ATOM 2354 C C . ARG B 1 41 ? 13.936 30.962 88.138 1.00 30.23 209 ARG B C 1
ATOM 2355 O O . ARG B 1 41 ? 14.313 30.739 86.983 1.00 29.70 209 ARG B O 1
ATOM 2363 N N . LEU B 1 42 ? 13.865 30.027 89.065 1.00 27.06 210 LEU B N 1
ATOM 2364 C CA . LEU B 1 42 ? 14.193 28.664 88.758 1.00 27.43 210 LEU B CA 1
ATOM 2365 C C . LEU B 1 42 ? 13.093 27.776 89.272 1.00 25.62 210 LEU B C 1
ATOM 2366 O O . LEU B 1 42 ? 12.821 27.760 90.473 1.00 26.90 210 LEU B O 1
ATOM 2371 N N . VAL B 1 43 ? 12.490 27.020 88.359 1.00 22.03 211 VAL B N 1
ATOM 2372 C CA . VAL B 1 43 ? 11.437 26.087 88.696 1.00 19.40 211 VAL B CA 1
ATOM 2373 C C . VAL B 1 43 ? 11.972 24.674 88.618 1.00 20.84 211 VAL B C 1
ATOM 2374 O O . VAL B 1 43 ? 12.490 24.264 87.570 1.00 18.24 211 VAL B O 1
ATOM 2378 N N . LEU B 1 44 ? 11.846 23.933 89.722 1.00 19.60 212 LEU B N 1
ATOM 2379 C CA . LEU B 1 44 ? 12.215 22.525 89.763 1.00 20.07 212 LEU B CA 1
ATOM 2380 C C . LEU B 1 44 ? 10.962 21.648 89.774 1.00 22.00 212 LEU B C 1
ATOM 2381 O O . LEU B 1 44 ? 10.129 21.744 90.699 1.00 20.32 212 LEU B O 1
ATOM 2386 N N . LEU B 1 45 ? 10.825 20.793 88.754 1.00 20.51 213 LEU B N 1
ATOM 2387 C CA . LEU B 1 45 ? 9.631 19.970 88.618 1.00 22.66 213 LEU B CA 1
ATOM 2388 C C . LEU B 1 45 ? 9.850 18.613 89.263 1.00 23.72 213 LEU B C 1
ATOM 2389 O O . LEU B 1 45 ? 10.652 17.792 88.787 1.00 23.96 213 LEU B O 1
ATOM 2394 N N . ASP B 1 46 ? 9.146 18.384 90.364 1.00 24.01 214 ASP B N 1
ATOM 2395 C CA . ASP B 1 46 ? 9.252 17.104 91.038 1.00 28.51 214 ASP B CA 1
ATOM 2396 C C . ASP B 1 46 ? 8.147 16.215 90.498 1.00 28.51 214 ASP B C 1
ATOM 2397 O O . ASP B 1 46 ? 6.984 16.519 90.650 1.00 26.13 214 ASP B O 1
ATOM 2402 N N . LEU B 1 47 ? 8.525 15.127 89.850 1.00 31.29 215 LEU B N 1
ATOM 2403 C CA . LEU B 1 47 ? 7.558 14.269 89.198 1.00 37.17 215 LEU B CA 1
ATOM 2404 C C . LEU B 1 47 ? 7.276 13.016 90.013 1.00 41.67 215 LEU B C 1
ATOM 2405 O O . LEU B 1 47 ? 6.712 12.051 89.494 1.00 41.57 215 LEU B O 1
ATOM 2410 N N . SER B 1 48 ? 7.667 13.034 91.288 1.00 48.03 216 SER B N 1
ATOM 2411 C CA . SER B 1 48 ? 7.449 11.891 92.188 1.00 54.04 216 SER B CA 1
ATOM 2412 C C . SER B 1 48 ? 5.982 11.780 92.631 1.00 57.06 216 SER B C 1
ATOM 2413 O O . SER B 1 48 ? 5.276 12.794 92.723 1.00 57.29 216 SER B O 1
ATOM 2416 N N . GLU B 1 49 ? 5.539 10.544 92.885 1.00 61.97 217 GLU B N 1
ATOM 2417 C CA . GLU B 1 49 ? 4.214 10.258 93.470 1.00 66.42 217 GLU B CA 1
ATOM 2418 C C . GLU B 1 49 ? 4.054 11.032 94.786 1.00 67.98 217 GLU B C 1
ATOM 2419 O O . GLU B 1 49 ? 4.974 11.045 95.616 1.00 68.66 217 GLU B O 1
ATOM 2425 N N . GLY B 1 50 ? 2.892 11.664 94.969 1.00 69.37 218 GLY B N 1
ATOM 2426 C CA . GLY B 1 50 ? 2.632 12.550 96.120 1.00 70.26 218 GLY B CA 1
ATOM 2427 C C . GLY B 1 50 ? 3.192 12.104 97.465 1.00 70.38 218 GLY B C 1
ATOM 2428 O O . GLY B 1 50 ? 4.200 12.639 97.943 1.00 70.44 218 GLY B O 1
ATOM 2429 N N . GLY B 1 53 ? 9.805 14.231 96.815 1.00 58.83 221 GLY B N 1
ATOM 2430 C CA . GLY B 1 53 ? 9.789 13.929 98.246 1.00 58.31 221 GLY B CA 1
ATOM 2431 C C . GLY B 1 53 ? 10.677 14.893 99.017 1.00 57.08 221 GLY B C 1
ATOM 2432 O O . GLY B 1 53 ? 10.203 15.942 99.485 1.00 57.38 221 GLY B O 1
ATOM 2433 N N . ALA B 1 54 ? 11.966 14.538 99.125 1.00 54.23 222 ALA B N 1
ATOM 2434 C CA . ALA B 1 54 ? 12.982 15.349 99.817 1.00 50.54 222 ALA B CA 1
ATOM 2435 C C . ALA B 1 54 ? 13.354 16.623 99.049 1.00 49.11 222 ALA B C 1
ATOM 2436 O O . ALA B 1 54 ? 13.973 17.529 99.601 1.00 48.15 222 ALA B O 1
ATOM 2438 N N . THR B 1 55 ? 12.975 16.673 97.771 1.00 45.57 223 THR B N 1
ATOM 2439 C CA . THR B 1 55 ? 12.953 17.900 96.964 1.00 41.49 223 THR B CA 1
ATOM 2440 C C . THR B 1 55 ? 12.371 19.147 97.670 1.00 38.21 223 THR B C 1
ATOM 2441 O O . THR B 1 55 ? 12.778 20.260 97.379 1.00 36.65 223 THR B O 1
ATOM 2445 N N . MET B 1 56 ? 11.436 18.963 98.601 1.00 35.88 224 MET B N 1
ATOM 2446 C CA . MET B 1 56 ? 10.861 20.088 99.352 1.00 35.72 224 MET B CA 1
ATOM 2447 C C . MET B 1 56 ? 11.888 20.764 100.268 1.00 31.18 224 MET B C 1
ATOM 2448 O O . MET B 1 56 ? 11.732 21.948 100.618 1.00 30.69 224 MET B O 1
ATOM 2453 N N . ASP B 1 57 ? 12.939 20.031 100.647 1.00 23.79 225 ASP B N 1
ATOM 2454 C CA . ASP B 1 57 ? 14.064 20.642 101.371 1.00 22.30 225 ASP B CA 1
ATOM 2455 C C . ASP B 1 57 ? 14.558 21.942 100.730 1.00 21.06 225 ASP B C 1
ATOM 2456 O O . ASP B 1 57 ? 14.929 22.870 101.425 1.00 20.16 225 ASP B O 1
ATOM 2461 N N . LEU B 1 58 ? 14.540 22.014 99.402 1.00 21.52 226 LEU B N 1
ATOM 2462 C CA . LEU B 1 58 ? 15.015 23.203 98.707 1.00 22.28 226 LEU B CA 1
ATOM 2463 C C . LEU B 1 58 ? 14.120 24.414 99.014 1.00 21.89 226 LEU B C 1
ATOM 2464 O O . LEU B 1 58 ? 14.591 25.545 99.105 1.00 20.17 226 LEU B O 1
ATOM 2469 N N . GLU B 1 59 ? 12.825 24.170 99.179 1.00 24.43 227 GLU B N 1
ATOM 2470 C CA . GLU B 1 59 ? 11.914 25.234 99.570 1.00 27.39 227 GLU B CA 1
ATOM 2471 C C . GLU B 1 59 ? 11.990 25.473 101.079 1.00 26.16 227 GLU B C 1
ATOM 2472 O O . GLU B 1 59 ? 11.991 26.611 101.535 1.00 23.27 227 GLU B O 1
ATOM 2478 N N . ILE B 1 60 ? 12.062 24.380 101.835 1.00 26.21 228 ILE B N 1
ATOM 2479 C CA . ILE B 1 60 ? 12.179 24.431 103.289 1.00 27.93 228 ILE B CA 1
ATOM 2480 C C . ILE B 1 60 ? 13.375 25.256 103.681 1.00 30.17 228 ILE B C 1
ATOM 2481 O O . ILE B 1 60 ? 13.303 26.049 104.612 1.00 33.19 228 ILE B O 1
ATOM 2486 N N . PHE B 1 61 ? 14.472 25.112 102.946 1.00 31.13 229 PHE B N 1
ATOM 2487 C CA . PHE B 1 61 ? 15.661 25.873 103.288 1.00 30.20 229 PHE B CA 1
ATOM 2488 C C . PHE B 1 61 ? 15.823 27.121 102.436 1.00 30.90 229 PHE B C 1
ATOM 2489 O O . PHE B 1 61 ? 16.840 27.795 102.512 1.00 29.79 229 PHE B O 1
ATOM 2497 N N . ASN B 1 62 ? 14.793 27.426 101.649 1.00 33.16 230 ASN B N 1
ATOM 2498 C CA . ASN B 1 62 ? 14.589 28.767 101.105 1.00 34.74 230 ASN B CA 1
ATOM 2499 C C . ASN B 1 62 ? 15.680 29.193 100.134 1.00 35.67 230 ASN B C 1
ATOM 2500 O O . ASN B 1 62 ? 16.124 30.343 100.144 1.00 34.83 230 ASN B O 1
ATOM 2505 N N . LEU B 1 63 ? 16.122 28.251 99.302 1.00 37.29 231 LEU B N 1
ATOM 2506 C CA . LEU B 1 63 ? 17.063 28.546 98.212 1.00 38.34 231 LEU B CA 1
ATOM 2507 C C . LEU B 1 63 ? 16.485 29.683 97.413 1.00 37.87 231 LEU B C 1
ATOM 2508 O O . LEU B 1 63 ? 15.338 29.598 96.994 1.00 38.02 231 LEU B O 1
ATOM 2513 N N . PRO B 1 64 ? 17.247 30.772 97.233 1.00 39.18 232 PRO B N 1
ATOM 2514 C CA . PRO B 1 64 ? 16.554 31.966 96.699 1.00 40.57 232 PRO B CA 1
ATOM 2515 C C . PRO B 1 64 ? 16.072 31.764 95.256 1.00 41.24 232 PRO B C 1
ATOM 2516 O O . PRO B 1 64 ? 16.781 31.159 94.440 1.00 39.98 232 PRO B O 1
ATOM 2520 N N . ASN B 1 65 ? 14.852 32.242 94.989 1.00 41.86 233 ASN B N 1
ATOM 2521 C CA . ASN B 1 65 ? 14.135 32.085 93.700 1.00 40.91 233 ASN B CA 1
ATOM 2522 C C . ASN B 1 65 ? 13.904 30.659 93.186 1.00 38.25 233 ASN B C 1
ATOM 2523 O O . ASN B 1 65 ? 13.634 30.460 92.003 1.00 38.81 233 ASN B O 1
ATOM 2528 N N . VAL B 1 66 ? 14.000 29.674 94.070 1.00 35.95 234 VAL B N 1
ATOM 2529 C CA . VAL B 1 66 ? 13.678 28.303 93.689 1.00 34.17 234 VAL B CA 1
ATOM 2530 C C . VAL B 1 66 ? 12.220 28.010 94.003 1.00 34.61 234 VAL B C 1
ATOM 2531 O O . VAL B 1 66 ? 11.764 28.158 95.136 1.00 34.52 234 VAL B O 1
ATOM 2535 N N . GLU B 1 67 ? 11.485 27.635 92.966 1.00 35.18 235 GLU B N 1
ATOM 2536 C CA . GLU B 1 67 ? 10.113 27.199 93.116 1.00 35.18 235 GLU B CA 1
ATOM 2537 C C . GLU B 1 67 ? 10.097 25.716 92.839 1.00 32.30 235 GLU B C 1
ATOM 2538 O O . GLU B 1 67 ? 10.582 25.262 91.798 1.00 33.97 235 GLU B O 1
ATOM 2544 N N . ILE B 1 68 ? 9.580 24.946 93.783 1.00 29.85 236 ILE B N 1
ATOM 2545 C CA . ILE B 1 68 ? 9.360 23.533 93.552 1.00 28.74 236 ILE B CA 1
ATOM 2546 C C . ILE B 1 68 ? 7.892 23.343 93.170 1.00 29.00 236 ILE B C 1
ATOM 2547 O O . ILE B 1 68 ? 7.006 23.969 93.760 1.00 29.29 236 ILE B O 1
ATOM 2552 N N . SER B 1 69 ? 7.637 22.486 92.181 1.00 28.29 237 SER B N 1
ATOM 2553 C CA . SER B 1 69 ? 6.278 22.228 91.732 1.00 27.69 237 SER B CA 1
ATOM 2554 C C . SER B 1 69 ? 6.105 20.832 91.160 1.00 27.83 237 SER B C 1
ATOM 2555 O O . SER B 1 69 ? 7.068 20.189 90.729 1.00 29.51 237 SER B O 1
ATOM 2558 N N . LYS B 1 70 ? 4.854 20.386 91.157 1.00 26.58 238 LYS B N 1
ATOM 2559 C CA . LYS B 1 70 ? 4.446 19.152 90.517 1.00 26.71 238 LYS B CA 1
ATOM 2560 C C . LYS B 1 70 ? 3.649 19.498 89.259 1.00 23.23 238 LYS B C 1
ATOM 2561 O O . LYS B 1 70 ? 3.274 18.629 88.489 1.00 24.00 238 LYS B O 1
ATOM 2567 N N . ASP B 1 71 ? 3.404 20.780 89.060 1.00 20.64 239 ASP B N 1
ATOM 2568 C CA . ASP B 1 71 ? 2.591 21.257 87.949 1.00 21.15 239 ASP B CA 1
ATOM 2569 C C . ASP B 1 71 ? 3.424 21.659 86.706 1.00 19.83 239 ASP B C 1
ATOM 2570 O O . ASP B 1 71 ? 4.091 22.702 86.718 1.00 17.78 239 ASP B O 1
ATOM 2575 N N . LEU B 1 72 ? 3.334 20.874 85.627 1.00 17.33 240 LEU B N 1
ATOM 2576 C CA . LEU B 1 72 ? 4.087 21.173 84.397 1.00 17.86 240 LEU B CA 1
ATOM 2577 C C . LEU B 1 72 ? 3.938 22.633 83.960 1.00 19.08 240 LEU B C 1
ATOM 2578 O O . LEU B 1 72 ? 4.899 23.238 83.454 1.00 17.43 240 LEU B O 1
ATOM 2583 N N . SER B 1 73 ? 2.755 23.203 84.185 1.00 16.07 241 SER B N 1
ATOM 2584 C CA . SER B 1 73 ? 2.471 24.563 83.708 1.00 16.66 241 SER B CA 1
ATOM 2585 C C . SER B 1 73 ? 3.300 25.593 84.416 1.00 16.81 241 SER B C 1
ATOM 2586 O O . SER B 1 73 ? 3.419 26.704 83.923 1.00 19.95 241 SER B O 1
ATOM 2589 N N . ALA B 1 74 ? 3.868 25.251 85.579 1.00 15.79 242 ALA B N 1
ATOM 2590 C CA . ALA B 1 74 ? 4.739 26.216 86.289 1.00 18.81 242 ALA B CA 1
ATOM 2591 C C . ALA B 1 74 ? 6.008 26.558 85.482 1.00 18.64 242 ALA B C 1
ATOM 2592 O O . ALA B 1 74 ? 6.626 27.595 85.700 1.00 17.77 242 ALA B O 1
ATOM 2594 N N . SER B 1 75 ? 6.360 25.692 84.523 1.00 20.45 243 SER B N 1
ATOM 2595 C CA . SER B 1 75 ? 7.501 25.920 83.613 1.00 19.07 243 SER B CA 1
ATOM 2596 C C . SER B 1 75 ? 7.324 27.056 82.614 1.00 19.41 243 SER B C 1
ATOM 2597 O O . SER B 1 75 ? 8.273 27.399 81.910 1.00 21.69 243 SER B O 1
ATOM 2600 N N . ALA B 1 76 ? 6.128 27.631 82.535 1.00 20.18 244 ALA B N 1
ATOM 2601 C CA . ALA B 1 76 ? 5.759 28.452 81.386 1.00 21.07 244 ALA B CA 1
ATOM 2602 C C . ALA B 1 76 ? 6.720 29.597 81.195 1.00 21.94 244 ALA B C 1
ATOM 2603 O O . ALA B 1 76 ? 7.133 30.239 82.185 1.00 19.95 244 ALA B O 1
ATOM 2605 N N . HIS B 1 77 ? 7.052 29.853 79.920 1.00 19.80 245 HIS B N 1
ATOM 2606 C CA . HIS B 1 77 ? 7.889 30.989 79.527 1.00 20.05 245 HIS B CA 1
ATOM 2607 C C . HIS B 1 77 ? 9.364 30.862 79.976 1.00 19.15 245 HIS B C 1
ATOM 2608 O O . HIS B 1 77 ? 10.028 31.881 80.278 1.00 17.72 245 HIS B O 1
ATOM 2615 N N . SER B 1 78 ? 9.882 29.632 80.023 1.00 17.68 246 SER B N 1
ATOM 2616 C CA . SER B 1 78 ? 11.288 29.407 80.407 1.00 16.06 246 SER B CA 1
ATOM 2617 C C . SER B 1 78 ? 12.200 29.683 79.216 1.00 16.47 246 SER B C 1
ATOM 2618 O O . SER B 1 78 ? 11.784 29.486 78.062 1.00 12.81 246 SER B O 1
ATOM 2621 N N . LYS B 1 79 ? 13.431 30.143 79.484 1.00 17.59 247 LYS B N 1
ATOM 2622 C CA . LYS B 1 79 ? 14.454 30.295 78.435 1.00 17.43 247 LYS B CA 1
ATOM 2623 C C . LYS B 1 79 ? 15.156 28.960 78.160 1.00 18.14 247 LYS B C 1
ATOM 2624 O O . LYS B 1 79 ? 15.658 28.718 77.056 1.00 15.77 247 LYS B O 1
ATOM 2630 N N . VAL B 1 80 ? 15.229 28.123 79.190 1.00 15.42 248 VAL B N 1
ATOM 2631 C CA . VAL B 1 80 ? 15.843 26.808 79.073 1.00 14.31 248 VAL B CA 1
ATOM 2632 C C . VAL B 1 80 ? 15.030 25.849 79.910 1.00 14.00 248 VAL B C 1
ATOM 2633 O O . VAL B 1 80 ? 14.566 26.206 81.002 1.00 14.62 248 VAL B O 1
ATOM 2637 N N . VAL B 1 81 ? 14.837 24.649 79.380 1.00 13.30 249 VAL B N 1
ATOM 2638 C CA . VAL B 1 81 ? 14.244 23.544 80.118 1.00 14.25 249 VAL B CA 1
ATOM 2639 C C . VAL B 1 81 ? 15.252 22.407 80.053 1.00 14.11 249 VAL B C 1
ATOM 2640 O O . VAL B 1 81 ? 15.628 21.963 78.948 1.00 14.85 249 VAL B O 1
ATOM 2644 N N . ILE B 1 82 ? 15.659 21.929 81.228 1.00 15.03 250 ILE B N 1
ATOM 2645 C CA . ILE B 1 82 ? 16.705 20.937 81.389 1.00 15.53 250 ILE B CA 1
ATOM 2646 C C . ILE B 1 82 ? 16.080 19.641 81.826 1.00 17.98 250 ILE B C 1
ATOM 2647 O O . ILE B 1 82 ? 15.456 19.568 82.885 1.00 21.79 250 ILE B O 1
ATOM 2652 N N . PHE B 1 83 ? 16.267 18.614 81.016 1.00 17.15 251 PHE B N 1
ATOM 2653 C CA . PHE B 1 83 ? 15.678 17.302 81.259 1.00 16.05 251 PHE B CA 1
ATOM 2654 C C . PHE B 1 83 ? 16.681 16.461 82.032 1.00 17.73 251 PHE B C 1
ATOM 2655 O O . PHE B 1 83 ? 17.763 16.151 81.524 1.00 17.13 251 PHE B O 1
ATOM 2663 N N . THR B 1 84 ? 16.351 16.149 83.290 1.00 18.50 252 THR B N 1
ATOM 2664 C CA . THR B 1 84 ? 17.237 15.318 84.087 1.00 20.04 252 THR B CA 1
ATOM 2665 C C . THR B 1 84 ? 16.585 14.011 84.514 1.00 23.11 252 THR B C 1
ATOM 2666 O O . THR B 1 84 ? 17.140 13.315 85.339 1.00 23.80 252 THR B O 1
ATOM 2670 N N . VAL B 1 85 ? 15.418 13.674 83.966 1.00 25.26 253 VAL B N 1
ATOM 2671 C CA . VAL B 1 85 ? 14.699 12.489 84.438 1.00 27.28 253 VAL B CA 1
ATOM 2672 C C . VAL B 1 85 ? 15.276 11.204 83.855 1.00 30.24 253 VAL B C 1
ATOM 2673 O O . VAL B 1 85 ? 15.727 11.176 82.711 1.00 30.44 253 VAL B O 1
ATOM 2677 N N . ASN B 1 86 ? 15.270 10.147 84.655 1.00 32.02 254 ASN B N 1
ATOM 2678 C CA . ASN B 1 86 ? 15.671 8.814 84.213 1.00 37.18 254 ASN B CA 1
ATOM 2679 C C . ASN B 1 86 ? 14.750 7.760 84.823 1.00 40.42 254 ASN B C 1
ATOM 2680 O O . ASN B 1 86 ? 14.399 7.848 86.005 1.00 41.28 254 ASN B O 1
ATOM 2685 N N . SER B 1 87 ? 14.338 6.782 84.023 1.00 44.28 255 SER B N 1
ATOM 2686 C CA . SER B 1 87 ? 13.563 5.654 84.550 1.00 48.27 255 SER B CA 1
ATOM 2687 C C . SER B 1 87 ? 14.399 4.366 84.684 1.00 49.67 255 SER B C 1
ATOM 2688 O O . SER B 1 87 ? 14.729 3.704 83.688 1.00 50.07 255 SER B O 1
ATOM 2691 N N . GLN B 1 92 ? 17.214 -6.070 83.525 1.00 42.48 260 GLN B N 1
ATOM 2692 C CA . GLN B 1 92 ? 16.506 -5.337 82.474 1.00 40.35 260 GLN B CA 1
ATOM 2693 C C . GLN B 1 92 ? 17.406 -5.096 81.265 1.00 38.02 260 GLN B C 1
ATOM 2694 O O . GLN B 1 92 ? 18.550 -4.643 81.412 1.00 39.45 260 GLN B O 1
ATOM 2700 N N . SER B 1 93 ? 16.883 -5.396 80.074 1.00 34.71 261 SER B N 1
ATOM 2701 C CA . SER B 1 93 ? 17.628 -5.246 78.813 1.00 31.75 261 SER B CA 1
ATOM 2702 C C . SER B 1 93 ? 17.755 -3.774 78.378 1.00 29.09 261 SER B C 1
ATOM 2703 O O . SER B 1 93 ? 16.909 -2.940 78.729 1.00 28.05 261 SER B O 1
ATOM 2706 N N . TYR B 1 94 ? 18.804 -3.466 77.613 1.00 24.97 262 TYR B N 1
ATOM 2707 C CA . TYR B 1 94 ? 19.122 -2.084 77.273 1.00 24.94 262 TYR B CA 1
ATOM 2708 C C . TYR B 1 94 ? 17.994 -1.405 76.507 1.00 24.28 262 TYR B C 1
ATOM 2709 O O . TYR B 1 94 ? 17.591 -0.303 76.868 1.00 22.67 262 TYR B O 1
ATOM 2718 N N . LEU B 1 95 ? 17.485 -2.066 75.464 1.00 22.00 263 LEU B N 1
ATOM 2719 C CA . LEU B 1 95 ? 16.358 -1.528 74.706 1.00 24.47 263 LEU B CA 1
ATOM 2720 C C . LEU B 1 95 ? 15.145 -1.170 75.576 1.00 24.15 263 LEU B C 1
ATOM 2721 O O . LEU B 1 95 ? 14.518 -0.144 75.343 1.00 25.06 263 LEU B O 1
ATOM 2726 N N . ASP B 1 96 ? 14.812 -2.024 76.546 1.00 23.88 264 ASP B N 1
ATOM 2727 C CA . ASP B 1 96 ? 13.633 -1.829 77.389 1.00 24.16 264 ASP B CA 1
ATOM 2728 C C . ASP B 1 96 ? 13.887 -0.688 78.350 1.00 21.66 264 ASP B C 1
ATOM 2729 O O . ASP B 1 96 ? 12.958 -0.005 78.707 1.00 19.60 264 ASP B O 1
ATOM 2734 N N . VAL B 1 97 ? 15.123 -0.544 78.817 1.00 21.41 265 VAL B N 1
ATOM 2735 C CA . VAL B 1 97 ? 15.501 0.578 79.681 1.00 24.39 265 VAL B CA 1
ATOM 2736 C C . VAL B 1 97 ? 15.365 1.915 78.924 1.00 24.54 265 VAL B C 1
ATOM 2737 O O . VAL B 1 97 ? 14.752 2.847 79.413 1.00 24.92 265 VAL B O 1
ATOM 2741 N N . VAL B 1 98 ? 15.913 1.986 77.717 1.00 24.61 266 VAL B N 1
ATOM 2742 C CA . VAL B 1 98 ? 15.739 3.180 76.888 1.00 24.71 266 VAL B CA 1
ATOM 2743 C C . VAL B 1 98 ? 14.240 3.484 76.616 1.00 23.92 266 VAL B C 1
ATOM 2744 O O . VAL B 1 98 ? 13.784 4.606 76.846 1.00 26.41 266 VAL B O 1
ATOM 2748 N N . GLN B 1 99 ? 13.478 2.493 76.170 1.00 21.80 267 GLN B N 1
ATOM 2749 C CA . GLN B 1 99 ? 12.058 2.688 75.864 1.00 21.63 267 GLN B CA 1
ATOM 2750 C C . GLN B 1 99 ? 11.276 3.185 77.081 1.00 23.92 267 GLN B C 1
ATOM 2751 O O . GLN B 1 99 ? 10.374 4.037 76.959 1.00 21.05 267 GLN B O 1
ATOM 2757 N N . SER B 1 100 ? 11.616 2.661 78.259 1.00 21.89 268 SER B N 1
ATOM 2758 C CA . SER B 1 100 ? 11.022 3.146 79.510 1.00 23.78 268 SER B CA 1
ATOM 2759 C C . SER B 1 100 ? 11.275 4.668 79.724 1.00 23.70 268 SER B C 1
ATOM 2760 O O . SER B 1 100 ? 10.410 5.397 80.245 1.00 22.05 268 SER B O 1
ATOM 2763 N N . ASN B 1 101 ? 12.475 5.125 79.367 1.00 20.74 269 ASN B N 1
ATOM 2764 C CA . ASN B 1 101 ? 12.801 6.553 79.459 1.00 21.72 269 ASN B CA 1
ATOM 2765 C C . ASN B 1 101 ? 12.039 7.313 78.374 1.00 19.76 269 ASN B C 1
ATOM 2766 O O . ASN B 1 101 ? 11.492 8.385 78.633 1.00 20.48 269 ASN B O 1
ATOM 2771 N N . VAL B 1 102 ? 11.983 6.723 77.180 1.00 19.18 270 VAL B N 1
ATOM 2772 C CA . VAL B 1 102 ? 11.176 7.225 76.074 1.00 19.22 270 VAL B CA 1
ATOM 2773 C C . VAL B 1 102 ? 9.715 7.410 76.484 1.00 19.59 270 VAL B C 1
ATOM 2774 O O . VAL B 1 102 ? 9.152 8.510 76.325 1.00 21.81 270 VAL B O 1
ATOM 2778 N N . ASP B 1 103 ? 9.110 6.354 77.028 1.00 20.30 271 ASP B N 1
ATOM 2779 C CA . ASP B 1 103 ? 7.745 6.422 77.568 1.00 21.83 271 ASP B CA 1
ATOM 2780 C C . ASP B 1 103 ? 7.524 7.615 78.535 1.00 21.33 271 ASP B C 1
ATOM 2781 O O . ASP B 1 103 ? 6.492 8.272 78.458 1.00 21.41 271 ASP B O 1
ATOM 2786 N N A MET B 1 104 ? 8.506 7.867 79.397 0.50 21.12 272 MET B N 1
ATOM 2787 N N B MET B 1 104 ? 8.468 7.887 79.437 0.50 21.23 272 MET B N 1
ATOM 2788 C CA A MET B 1 104 ? 8.481 8.959 80.368 0.50 22.61 272 MET B CA 1
ATOM 2789 C CA B MET B 1 104 ? 8.313 9.030 80.348 0.50 22.08 272 MET B CA 1
ATOM 2790 C C A MET B 1 104 ? 8.585 10.337 79.701 0.50 21.76 272 MET B C 1
ATOM 2791 C C B MET B 1 104 ? 8.495 10.371 79.631 0.50 21.85 272 MET B C 1
ATOM 2792 O O A MET B 1 104 ? 7.935 11.293 80.131 0.50 22.87 272 MET B O 1
ATOM 2793 O O B MET B 1 104 ? 7.806 11.343 79.955 0.50 22.43 272 MET B O 1
ATOM 2802 N N . PHE B 1 105 ? 9.396 10.422 78.652 1.00 19.47 273 PHE B N 1
ATOM 2803 C CA . PHE B 1 105 ? 9.598 11.665 77.878 1.00 19.57 273 PHE B CA 1
ATOM 2804 C C . PHE B 1 105 ? 8.342 12.067 77.047 1.00 17.61 273 PHE B C 1
ATOM 2805 O O . PHE B 1 105 ? 7.975 13.265 76.938 1.00 16.88 273 PHE B O 1
ATOM 2813 N N . ARG B 1 106 ? 7.687 11.051 76.501 1.00 14.60 274 ARG B N 1
ATOM 2814 C CA . ARG B 1 106 ? 6.410 11.187 75.803 1.00 17.85 274 ARG B CA 1
ATOM 2815 C C . ARG B 1 106 ? 5.319 11.849 76.633 1.00 18.34 274 ARG B C 1
ATOM 2816 O O . ARG B 1 106 ? 4.515 12.607 76.100 1.00 19.33 274 ARG B O 1
ATOM 2824 N N . ALA B 1 107 ? 5.276 11.546 77.929 1.00 19.19 275 ALA B N 1
ATOM 2825 C CA . ALA B 1 107 ? 4.336 12.203 78.845 1.00 18.37 275 ALA B CA 1
ATOM 2826 C C . ALA B 1 107 ? 4.716 13.646 79.166 1.00 19.40 275 ALA B C 1
ATOM 2827 O O . ALA B 1 107 ? 3.871 14.420 79.620 1.00 19.73 275 ALA B O 1
ATOM 2829 N N . LEU B 1 108 ? 5.975 14.026 78.930 1.00 18.33 276 LEU B N 1
ATOM 2830 C CA . LEU B 1 108 ? 6.473 15.295 79.450 1.00 14.73 276 LEU B CA 1
ATOM 2831 C C . LEU B 1 108 ? 6.869 16.319 78.387 1.00 15.05 276 LEU B C 1
ATOM 2832 O O . LEU B 1 108 ? 6.507 17.501 78.507 1.00 14.12 276 LEU B O 1
ATOM 2837 N N . VAL B 1 109 ? 7.631 15.872 77.378 1.00 11.90 277 VAL B N 1
ATOM 2838 C CA . VAL B 1 109 ? 8.228 16.787 76.405 1.00 12.53 277 VAL B CA 1
ATOM 2839 C C . VAL B 1 109 ? 7.173 17.624 75.658 1.00 12.91 277 VAL B C 1
ATOM 2840 O O . VAL B 1 109 ? 7.284 18.855 75.641 1.00 12.56 277 VAL B O 1
ATOM 2844 N N . PRO B 1 110 ? 6.147 16.963 75.075 1.00 11.03 278 PRO B N 1
ATOM 2845 C CA . PRO B 1 110 ? 5.159 17.779 74.342 1.00 9.43 278 PRO B CA 1
ATOM 2846 C C . PRO B 1 110 ? 4.585 18.899 75.190 1.00 12.04 278 PRO B C 1
ATOM 2847 O O . PRO B 1 110 ? 4.538 20.048 74.739 1.00 12.30 278 PRO B O 1
ATOM 2851 N N . ALA B 1 111 ? 4.148 18.580 76.409 1.00 12.86 279 ALA B N 1
ATOM 2852 C CA . ALA B 1 111 ? 3.621 19.601 77.296 1.00 13.50 279 ALA B CA 1
ATOM 2853 C C . ALA B 1 111 ? 4.617 20.728 77.507 1.00 13.84 279 ALA B C 1
ATOM 2854 O O . ALA B 1 111 ? 4.261 21.902 77.400 1.00 15.67 279 ALA B O 1
ATOM 2856 N N . LEU B 1 112 ? 5.853 20.370 77.869 1.00 13.25 280 LEU B N 1
ATOM 2857 C CA . LEU B 1 112 ? 6.836 21.357 78.278 1.00 11.21 280 LEU B CA 1
ATOM 2858 C C . LEU B 1 112 ? 7.288 22.202 77.094 1.00 14.46 280 LEU B C 1
ATOM 2859 O O . LEU B 1 112 ? 7.571 23.400 77.270 1.00 12.06 280 LEU B O 1
ATOM 2864 N N . GLY B 1 113 ? 7.349 21.596 75.901 1.00 12.72 281 GLY B N 1
ATOM 2865 C CA . GLY B 1 113 ? 7.609 22.376 74.665 1.00 12.86 281 GLY B CA 1
ATOM 2866 C C . GLY B 1 113 ? 6.568 23.464 74.432 1.00 15.29 281 GLY B C 1
ATOM 2867 O O . GLY B 1 113 ? 6.890 24.626 74.076 1.00 14.65 281 GLY B O 1
ATOM 2868 N N . HIS B 1 114 ? 5.303 23.104 74.641 1.00 15.86 282 HIS B N 1
ATOM 2869 C CA . HIS B 1 114 ? 4.209 24.048 74.479 1.00 13.03 282 HIS B CA 1
ATOM 2870 C C . HIS B 1 114 ? 4.204 25.208 75.506 1.00 15.89 282 HIS B C 1
ATOM 2871 O O . HIS B 1 114 ? 3.806 26.350 75.173 1.00 13.10 282 HIS B O 1
ATOM 2878 N N . TYR B 1 115 ? 4.610 24.929 76.753 1.00 14.31 283 TYR B N 1
ATOM 2879 C CA . TYR B 1 115 ? 4.692 25.969 77.794 1.00 13.22 283 TYR B CA 1
ATOM 2880 C C . TYR B 1 115 ? 5.806 26.980 77.544 1.00 15.78 283 TYR B C 1
ATOM 2881 O O . TYR B 1 115 ? 5.688 28.121 77.971 1.00 15.98 283 TYR B O 1
ATOM 2890 N N . SER B 1 116 ? 6.884 26.560 76.861 1.00 14.58 284 SER B N 1
ATOM 2891 C CA . SER B 1 116 ? 8.031 27.411 76.608 1.00 15.91 284 SER B CA 1
ATOM 2892 C C . SER B 1 116 ? 8.509 27.263 75.167 1.00 16.73 284 SER B C 1
ATOM 2893 O O . SER B 1 116 ? 9.634 26.833 74.912 1.00 16.42 284 SER B O 1
ATOM 2896 N N . GLN B 1 117 ? 7.638 27.625 74.233 1.00 17.28 285 GLN B N 1
ATOM 2897 C CA . GLN B 1 117 ? 7.910 27.520 72.787 1.00 22.24 285 GLN B CA 1
ATOM 2898 C C . GLN B 1 117 ? 9.138 28.261 72.258 1.00 21.81 285 GLN B C 1
ATOM 2899 O O . GLN B 1 117 ? 9.588 27.948 71.166 1.00 23.38 285 GLN B O 1
ATOM 2905 N N . HIS B 1 118 ? 9.689 29.205 73.031 1.00 22.58 286 HIS B N 1
ATOM 2906 C CA . HIS B 1 118 ? 10.902 29.935 72.615 1.00 25.04 286 HIS B CA 1
ATOM 2907 C C . HIS B 1 118 ? 12.151 29.483 73.336 1.00 22.45 286 HIS B C 1
ATOM 2908 O O . HIS B 1 118 ? 13.204 30.105 73.187 1.00 21.68 286 HIS B O 1
ATOM 2915 N N . SER B 1 119 ? 12.045 28.405 74.105 1.00 19.11 287 SER B N 1
ATOM 2916 C CA . SER B 1 119 ? 13.176 27.946 74.913 1.00 17.89 287 SER B CA 1
ATOM 2917 C C . SER B 1 119 ? 14.216 27.108 74.148 1.00 17.37 287 SER B C 1
ATOM 2918 O O . SER B 1 119 ? 13.982 26.683 73.011 1.00 16.60 287 SER B O 1
ATOM 2921 N N . VAL B 1 120 ? 15.357 26.878 74.807 1.00 15.96 288 VAL B N 1
ATOM 2922 C CA . VAL B 1 120 ? 16.270 25.830 74.434 1.00 14.07 288 VAL B CA 1
ATOM 2923 C C . VAL B 1 120 ? 15.970 24.630 75.363 1.00 15.62 288 VAL B C 1
ATOM 2924 O O . VAL B 1 120 ? 15.861 24.783 76.598 1.00 13.48 288 VAL B O 1
ATOM 2928 N N . LEU B 1 121 ? 15.798 23.453 74.759 1.00 13.28 289 LEU B N 1
ATOM 2929 C CA . LEU B 1 121 ? 15.673 22.193 75.503 1.00 12.28 289 LEU B CA 1
ATOM 2930 C C . LEU B 1 121 ? 17.062 21.609 75.615 1.00 12.26 289 LEU B C 1
ATOM 2931 O O . LEU B 1 121 ? 17.739 21.405 74.597 1.00 11.12 289 LEU B O 1
ATOM 2936 N N . LEU B 1 122 ? 17.505 21.406 76.852 1.00 12.39 290 LEU B N 1
ATOM 2937 C CA . LEU B 1 122 ? 18.827 20.869 77.163 1.00 12.44 290 LEU B CA 1
ATOM 2938 C C . LEU B 1 122 ? 18.667 19.510 77.847 1.00 12.58 290 LEU B C 1
ATOM 2939 O O . LEU B 1 122 ? 18.123 19.395 78.964 1.00 12.28 290 LEU B O 1
ATOM 2944 N N . VAL B 1 123 ? 19.157 18.471 77.190 1.00 12.01 291 VAL B N 1
ATOM 2945 C CA . VAL B 1 123 ? 18.893 17.113 77.667 1.00 8.94 291 VAL B CA 1
ATOM 2946 C C . VAL B 1 123 ? 20.076 16.534 78.429 1.00 12.24 291 VAL B C 1
ATOM 2947 O O . VAL B 1 123 ? 21.148 16.301 77.849 1.00 11.83 291 VAL B O 1
ATOM 2951 N N . ALA B 1 124 ? 19.882 16.281 79.728 1.00 13.67 292 ALA B N 1
ATOM 2952 C CA . ALA B 1 124 ? 20.945 15.664 80.520 1.00 15.06 292 ALA B CA 1
ATOM 2953 C C . ALA B 1 124 ? 20.709 14.172 80.805 1.00 17.78 292 ALA B C 1
ATOM 2954 O O . ALA B 1 124 ? 21.615 13.483 81.255 1.00 21.42 292 ALA B O 1
ATOM 2956 N N . SER B 1 125 ? 19.511 13.682 80.516 1.00 17.23 293 SER B N 1
ATOM 2957 C CA . SER B 1 125 ? 19.138 12.278 80.766 1.00 19.03 293 SER B CA 1
ATOM 2958 C C . SER B 1 125 ? 19.921 11.312 79.897 1.00 18.93 293 SER B C 1
ATOM 2959 O O . SER B 1 125 ? 20.338 11.678 78.820 1.00 18.38 293 SER B O 1
ATOM 2962 N N . GLN B 1 126 ? 20.085 10.067 80.344 1.00 21.38 294 GLN B N 1
ATOM 2963 C CA . GLN B 1 126 ? 20.878 9.069 79.610 1.00 23.30 294 GLN B CA 1
ATOM 2964 C C . GLN B 1 126 ? 19.982 8.049 78.923 1.00 19.94 294 GLN B C 1
ATOM 2965 O O . GLN B 1 126 ? 18.861 7.835 79.365 1.00 21.75 294 GLN B O 1
ATOM 2971 N N . PRO B 1 127 ? 20.438 7.455 77.802 1.00 19.16 295 PRO B N 1
ATOM 2972 C CA . PRO B 1 127 ? 21.679 7.752 77.039 1.00 17.64 295 PRO B CA 1
ATOM 2973 C C . PRO B 1 127 ? 21.477 9.048 76.262 1.00 17.19 295 PRO B C 1
ATOM 2974 O O . PRO B 1 127 ? 20.474 9.184 75.573 1.00 16.88 295 PRO B O 1
ATOM 2978 N N . VAL B 1 128 ? 22.412 9.989 76.389 1.00 18.41 296 VAL B N 1
ATOM 2979 C CA . VAL B 1 128 ? 22.144 11.395 76.034 1.00 17.22 296 VAL B CA 1
ATOM 2980 C C . VAL B 1 128 ? 21.808 11.631 74.549 1.00 16.15 296 VAL B C 1
ATOM 2981 O O . VAL B 1 128 ? 20.893 12.368 74.263 1.00 18.98 296 VAL B O 1
ATOM 2985 N N . GLU B 1 129 ? 22.521 10.998 73.626 1.00 15.98 297 GLU B N 1
ATOM 2986 C CA . GLU B 1 129 ? 22.302 11.238 72.198 1.00 15.98 297 GLU B CA 1
ATOM 2987 C C . GLU B 1 129 ? 20.912 10.811 71.803 1.00 17.76 297 GLU B C 1
ATOM 2988 O O . GLU B 1 129 ? 20.219 11.543 71.093 1.00 17.16 297 GLU B O 1
ATOM 2994 N N . ILE B 1 130 ? 20.522 9.612 72.236 1.00 15.52 298 ILE B N 1
ATOM 2995 C CA . ILE B 1 130 ? 19.185 9.068 71.960 1.00 17.04 298 ILE B CA 1
ATOM 2996 C C . ILE B 1 130 ? 18.092 9.892 72.632 1.00 16.50 298 ILE B C 1
ATOM 2997 O O . ILE B 1 130 ? 17.046 10.126 72.030 1.00 19.21 298 ILE B O 1
ATOM 3002 N N . MET B 1 131 ? 18.322 10.334 73.865 1.00 14.95 299 MET B N 1
ATOM 3003 C CA . MET B 1 131 ? 17.284 11.091 74.574 1.00 14.56 299 MET B CA 1
ATOM 3004 C C . MET B 1 131 ? 17.159 12.527 73.997 1.00 14.94 299 MET B C 1
ATOM 3005 O O . MET B 1 131 ? 16.097 13.156 74.088 1.00 16.45 299 MET B O 1
ATOM 3010 N N . THR B 1 132 ? 18.234 13.040 73.407 1.00 13.88 300 THR B N 1
ATOM 3011 C CA . THR B 1 132 ? 18.167 14.349 72.749 1.00 12.79 300 THR B CA 1
ATOM 3012 C C . THR B 1 132 ? 17.300 14.263 71.476 1.00 13.21 300 THR B C 1
ATOM 3013 O O . THR B 1 132 ? 16.443 15.121 71.231 1.00 14.37 300 THR B O 1
ATOM 3017 N N . TYR B 1 133 ? 17.532 13.226 70.691 1.00 13.06 301 TYR B N 1
ATOM 3018 C CA . TYR B 1 133 ? 16.732 12.912 69.516 1.00 14.86 301 TYR B CA 1
ATOM 3019 C C . TYR B 1 133 ? 15.263 12.759 69.880 1.00 16.19 301 TYR B C 1
ATOM 3020 O O . TYR B 1 133 ? 14.392 13.362 69.262 1.00 17.90 301 TYR B O 1
ATOM 3029 N N . VAL B 1 134 ? 14.992 11.961 70.906 1.00 14.20 302 VAL B N 1
ATOM 3030 C CA . VAL B 1 134 ? 13.634 11.760 71.377 1.00 12.33 302 VAL B CA 1
ATOM 3031 C C . VAL B 1 134 ? 12.961 13.106 71.739 1.00 11.93 302 VAL B C 1
ATOM 3032 O O . VAL B 1 134 ? 11.845 13.376 71.322 1.00 13.51 302 VAL B O 1
ATOM 3036 N N . THR B 1 135 ? 13.643 13.946 72.506 1.00 10.09 303 THR B N 1
ATOM 3037 C CA . THR B 1 135 ? 13.131 15.261 72.870 1.00 9.39 303 THR B CA 1
ATOM 3038 C C . THR B 1 135 ? 12.880 16.110 71.624 1.00 9.41 303 THR B C 1
ATOM 3039 O O . THR B 1 135 ? 11.847 16.758 71.505 1.00 13.23 303 THR B O 1
ATOM 3043 N N . TRP B 1 136 ? 13.838 16.121 70.705 1.00 10.32 304 TRP B N 1
ATOM 3044 C CA . TRP B 1 136 ? 13.679 16.802 69.442 1.00 10.85 304 TRP B CA 1
ATOM 3045 C C . TRP B 1 136 ? 12.352 16.398 68.764 1.00 10.79 304 TRP B C 1
ATOM 3046 O O . TRP B 1 136 ? 11.525 17.265 68.403 1.00 11.58 304 TRP B O 1
ATOM 3057 N N . LYS B 1 137 ? 12.129 15.087 68.626 1.00 13.56 305 LYS B N 1
ATOM 3058 C CA . LYS B 1 137 ? 10.979 14.566 67.868 1.00 14.70 305 LYS B CA 1
ATOM 3059 C C . LYS B 1 137 ? 9.646 14.840 68.579 1.00 15.60 305 LYS B C 1
ATOM 3060 O O . LYS B 1 137 ? 8.653 15.202 67.949 1.00 16.71 305 LYS B O 1
ATOM 3066 N N . LEU B 1 138 ? 9.634 14.661 69.895 1.00 15.80 306 LEU B N 1
ATOM 3067 C CA . LEU B 1 138 ? 8.444 14.919 70.718 1.00 14.67 306 LEU B CA 1
ATOM 3068 C C . LEU B 1 138 ? 8.082 16.399 70.790 1.00 16.06 306 LEU B C 1
ATOM 3069 O O . LEU B 1 138 ? 6.898 16.758 70.805 1.00 14.94 306 LEU B O 1
ATOM 3074 N N . SER B 1 139 ? 9.093 17.268 70.850 1.00 15.38 307 SER B N 1
ATOM 3075 C CA . SER B 1 139 ? 8.805 18.687 71.020 1.00 12.54 307 SER B CA 1
ATOM 3076 C C . SER B 1 139 ? 8.445 19.394 69.725 1.00 14.14 307 SER B C 1
ATOM 3077 O O . SER B 1 139 ? 7.843 20.468 69.771 1.00 12.99 307 SER B O 1
ATOM 3080 N N . THR B 1 140 ? 8.907 18.852 68.594 1.00 15.07 308 THR B N 1
ATOM 3081 C CA . THR B 1 140 ? 8.855 19.514 67.270 1.00 14.42 308 THR B CA 1
ATOM 3082 C C . THR B 1 140 ? 9.689 20.804 67.129 1.00 14.58 308 THR B C 1
ATOM 3083 O O . THR B 1 140 ? 9.548 21.558 66.131 1.00 14.71 308 THR B O 1
ATOM 3087 N N . PHE B 1 141 ? 10.567 21.076 68.090 1.00 11.65 309 PHE B N 1
ATOM 3088 C CA . PHE B 1 141 ? 11.388 22.305 68.039 1.00 13.04 309 PHE B CA 1
ATOM 3089 C C . PHE B 1 141 ? 12.382 22.230 66.873 1.00 13.60 309 PHE B C 1
ATOM 3090 O O . PHE B 1 141 ? 12.730 21.142 66.438 1.00 12.62 309 PHE B O 1
ATOM 3098 N N . PRO B 1 142 ? 12.883 23.377 66.391 1.00 13.55 310 PRO B N 1
ATOM 3099 C CA . PRO B 1 142 ? 13.964 23.252 65.404 1.00 15.20 310 PRO B CA 1
ATOM 3100 C C . PRO B 1 142 ? 15.190 22.644 66.064 1.00 14.55 310 PRO B C 1
ATOM 3101 O O . PRO B 1 142 ? 15.448 22.890 67.263 1.00 14.31 310 PRO B O 1
ATOM 3105 N N . ALA B 1 143 ? 15.969 21.888 65.298 1.00 13.98 311 ALA B N 1
ATOM 3106 C CA . ALA B 1 143 ? 17.089 21.123 65.869 1.00 10.63 311 ALA B CA 1
ATOM 3107 C C . ALA B 1 143 ? 18.034 22.029 66.630 1.00 12.63 311 ALA B C 1
ATOM 3108 O O . ALA B 1 143 ? 18.640 21.603 67.620 1.00 13.32 311 ALA B O 1
ATOM 3110 N N . ASN B 1 144 ? 18.176 23.285 66.192 1.00 9.50 312 ASN B N 1
ATOM 3111 C CA . ASN B 1 144 ? 19.212 24.134 66.811 1.00 12.57 312 ASN B CA 1
ATOM 3112 C C . ASN B 1 144 ? 18.853 24.508 68.236 1.00 10.79 312 ASN B C 1
ATOM 3113 O O . ASN B 1 144 ? 19.702 24.958 68.995 1.00 15.24 312 ASN B O 1
ATOM 3118 N N . ARG B 1 145 ? 17.602 24.277 68.614 1.00 9.97 313 ARG B N 1
ATOM 3119 C CA . ARG B 1 145 ? 17.168 24.553 69.964 1.00 9.62 313 ARG B CA 1
ATOM 3120 C C . ARG B 1 145 ? 16.947 23.307 70.780 1.00 12.13 313 ARG B C 1
ATOM 3121 O O . ARG B 1 145 ? 16.294 23.360 71.834 1.00 10.89 313 ARG B O 1
ATOM 3129 N N . VAL B 1 146 ? 17.473 22.180 70.309 1.00 12.07 314 VAL B N 1
ATOM 3130 C CA . VAL B 1 146 ? 17.391 20.931 71.116 1.00 12.01 314 VAL B CA 1
ATOM 3131 C C . VAL B 1 146 ? 18.760 20.283 71.167 1.00 11.60 314 VAL B C 1
ATOM 3132 O O . VAL B 1 146 ? 19.280 19.823 70.145 1.00 9.49 314 VAL B O 1
ATOM 3136 N N . ILE B 1 147 ? 19.354 20.306 72.352 1.00 10.92 315 ILE B N 1
ATOM 3137 C CA . ILE B 1 147 ? 20.742 19.884 72.543 1.00 11.96 315 ILE B CA 1
ATOM 3138 C C . ILE B 1 147 ? 20.870 19.009 73.773 1.00 12.16 315 ILE B C 1
ATOM 3139 O O . ILE B 1 147 ? 20.014 19.032 74.658 1.00 10.78 315 ILE B O 1
ATOM 3144 N N . GLY B 1 148 ? 21.936 18.225 73.824 1.00 12.33 316 GLY B N 1
ATOM 3145 C CA . GLY B 1 148 ? 22.197 17.403 74.986 1.00 12.59 316 GLY B CA 1
ATOM 3146 C C . GLY B 1 148 ? 23.506 17.841 75.618 1.00 13.59 316 GLY B C 1
ATOM 3147 O O . GLY B 1 148 ? 24.315 18.513 74.992 1.00 10.90 316 GLY B O 1
ATOM 3148 N N . ILE B 1 149 ? 23.732 17.426 76.856 1.00 12.99 317 ILE B N 1
ATOM 3149 C CA . ILE B 1 149 ? 24.993 17.704 77.538 1.00 15.35 317 ILE B CA 1
ATOM 3150 C C . ILE B 1 149 ? 26.221 17.109 76.845 1.00 13.66 317 ILE B C 1
ATOM 3151 O O . ILE B 1 149 ? 27.332 17.547 77.105 1.00 17.45 317 ILE B O 1
ATOM 3156 N N . GLY B 1 150 ? 26.033 16.098 76.003 1.00 12.64 318 GLY B N 1
ATOM 3157 C CA . GLY B 1 150 ? 27.128 15.595 75.175 1.00 12.67 318 GLY B CA 1
ATOM 3158 C C . GLY B 1 150 ? 28.423 15.380 75.944 1.00 15.80 318 GLY B C 1
ATOM 3159 O O . GLY B 1 150 ? 28.421 14.722 76.989 1.00 12.69 318 GLY B O 1
ATOM 3160 N N . CYS B 1 151 ? 29.523 15.939 75.420 1.00 13.74 319 CYS B N 1
ATOM 3161 C CA . CYS B 1 151 ? 30.857 15.795 76.012 1.00 12.38 319 CYS B CA 1
ATOM 3162 C C . CYS B 1 151 ? 31.289 17.155 76.581 1.00 9.59 319 CYS B C 1
ATOM 3163 O O . CYS B 1 151 ? 32.459 17.487 76.620 1.00 10.25 319 CYS B O 1
ATOM 3166 N N . ASN B 1 152 ? 30.331 17.960 76.973 1.00 10.50 320 ASN B N 1
ATOM 3167 C CA . ASN B 1 152 ? 30.692 19.263 77.511 1.00 12.57 320 ASN B CA 1
ATOM 3168 C C . ASN B 1 152 ? 31.570 19.163 78.761 1.00 13.57 320 ASN B C 1
ATOM 3169 O O . ASN B 1 152 ? 32.545 19.909 78.906 1.00 13.73 320 ASN B O 1
ATOM 3174 N N . LEU B 1 153 ? 31.233 18.214 79.645 1.00 14.00 321 LEU B N 1
ATOM 3175 C CA . LEU B 1 153 ? 31.976 18.020 80.878 1.00 13.57 321 LEU B CA 1
ATOM 3176 C C . LEU B 1 153 ? 33.396 17.566 80.578 1.00 15.01 321 LEU B C 1
ATOM 3177 O O . LEU B 1 153 ? 34.345 18.144 81.093 1.00 16.71 321 LEU B O 1
ATOM 3182 N N . ASP B 1 154 ? 33.533 16.528 79.754 1.00 15.03 322 ASP B N 1
ATOM 3183 C CA . ASP B 1 154 ? 34.843 16.047 79.265 1.00 15.62 322 ASP B CA 1
ATOM 3184 C C . ASP B 1 154 ? 35.667 17.186 78.653 1.00 14.68 322 ASP B C 1
ATOM 3185 O O . ASP B 1 154 ? 36.838 17.342 78.964 1.0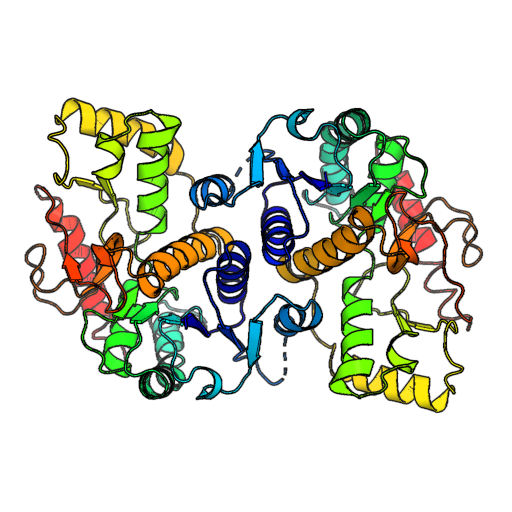0 11.60 322 ASP B O 1
ATOM 3190 N N . SER B 1 155 ? 35.052 17.939 77.738 1.00 11.54 323 SER B N 1
ATOM 3191 C CA . SER B 1 155 ? 35.729 19.058 77.058 1.00 14.00 323 SER B CA 1
ATOM 3192 C C . SER B 1 155 ? 36.211 20.148 77.996 1.00 12.49 323 SER B C 1
ATOM 3193 O O . SER B 1 155 ? 37.341 20.647 77.834 1.00 12.26 323 SER B O 1
ATOM 3196 N N . GLN B 1 156 ? 35.368 20.544 78.949 1.00 14.46 324 GLN B N 1
ATOM 3197 C CA . GLN B 1 156 ? 35.716 21.678 79.824 1.00 14.32 324 GLN B CA 1
ATOM 3198 C C . GLN B 1 156 ? 36.818 21.284 80.779 1.00 13.14 324 GLN B C 1
ATOM 3199 O O . GLN B 1 156 ? 37.691 22.090 81.088 1.00 11.04 324 GLN B O 1
ATOM 3205 N N . ARG B 1 157 ? 36.799 20.023 81.211 1.00 11.47 325 ARG B N 1
ATOM 3206 C CA . ARG B 1 157 ? 37.893 19.467 81.994 1.00 12.81 325 ARG B CA 1
ATOM 3207 C C . ARG B 1 157 ? 39.209 19.386 81.203 1.00 13.56 325 ARG B C 1
ATOM 3208 O O . ARG B 1 157 ? 40.274 19.728 81.725 1.00 14.64 325 ARG B O 1
ATOM 3216 N N . LEU B 1 158 ? 39.148 18.894 79.968 1.00 12.89 326 LEU B N 1
ATOM 3217 C CA . LEU B 1 158 ? 40.349 18.817 79.120 1.00 12.83 326 LEU B CA 1
ATOM 3218 C C . LEU B 1 158 ? 40.991 20.190 78.889 1.00 13.19 326 LEU B C 1
ATOM 3219 O O . LEU B 1 158 ? 42.211 20.358 79.001 1.00 14.76 326 LEU B O 1
ATOM 3224 N N . GLN B 1 159 ? 40.157 21.180 78.618 1.00 13.83 327 GLN B N 1
ATOM 3225 C CA . GLN B 1 159 ? 40.635 22.523 78.293 1.00 14.25 327 GLN B CA 1
ATOM 3226 C C . GLN B 1 159 ? 41.233 23.165 79.543 1.00 13.73 327 GLN B C 1
ATOM 3227 O O . GLN B 1 159 ? 42.287 23.808 79.499 1.00 15.45 327 GLN B O 1
ATOM 3233 N N . TYR B 1 160 ? 40.582 22.911 80.667 1.00 15.71 328 TYR B N 1
ATOM 3234 C CA . TYR B 1 160 ? 40.988 23.454 81.935 1.00 15.34 328 TYR B CA 1
ATOM 3235 C C . TYR B 1 160 ? 42.378 22.948 82.293 1.00 14.88 328 TYR B C 1
ATOM 3236 O O . TYR B 1 160 ? 43.263 23.726 82.645 1.00 15.65 328 TYR B O 1
ATOM 3245 N N . ILE B 1 161 ? 42.563 21.633 82.202 1.00 12.34 329 ILE B N 1
ATOM 3246 C CA . ILE B 1 161 ? 43.841 21.023 82.479 1.00 12.89 329 ILE B CA 1
ATOM 3247 C C . ILE B 1 161 ? 44.928 21.602 81.591 1.00 13.05 329 ILE B C 1
ATOM 3248 O O . ILE B 1 161 ? 46.009 21.969 82.064 1.00 12.93 329 ILE B O 1
ATOM 3253 N N . ILE B 1 162 ? 44.652 21.691 80.295 1.00 11.82 330 ILE B N 1
ATOM 3254 C CA . ILE B 1 162 ? 45.669 22.197 79.399 1.00 11.94 330 ILE B CA 1
ATOM 3255 C C . ILE B 1 162 ? 45.947 23.697 79.629 1.00 12.68 330 ILE B C 1
ATOM 3256 O O . ILE B 1 162 ? 47.100 24.112 79.614 1.00 15.79 330 ILE B O 1
ATOM 3261 N N . THR B 1 163 ? 44.914 24.504 79.860 1.00 12.89 331 THR B N 1
ATOM 3262 C CA . THR B 1 163 ? 45.141 25.953 80.027 1.00 13.56 331 THR B CA 1
ATOM 3263 C C . THR B 1 163 ? 45.694 26.321 81.418 1.00 17.60 331 THR B C 1
ATOM 3264 O O . THR B 1 163 ? 46.585 27.162 81.549 1.00 22.53 331 THR B O 1
ATOM 3268 N N . ASN B 1 164 ? 45.147 25.709 82.456 1.00 18.48 332 ASN B N 1
ATOM 3269 C CA . ASN B 1 164 ? 45.477 26.066 83.840 1.00 18.69 332 ASN B CA 1
ATOM 3270 C C . ASN B 1 164 ? 46.544 25.185 84.479 1.00 17.81 332 ASN B C 1
ATOM 3271 O O . ASN B 1 164 ? 47.351 25.659 85.278 1.00 21.22 332 ASN B O 1
ATOM 3276 N N . VAL B 1 165 ? 46.535 23.895 84.161 1.00 16.04 333 VAL B N 1
ATOM 3277 C CA . VAL B 1 165 ? 47.506 23.010 84.748 1.00 15.71 333 VAL B CA 1
ATOM 3278 C C . VAL B 1 165 ? 48.764 22.958 83.903 1.00 16.98 333 VAL B C 1
ATOM 3279 O O . VAL B 1 165 ? 49.854 23.161 84.428 1.00 18.51 333 VAL B O 1
ATOM 3283 N N . LEU B 1 166 ? 48.633 22.712 82.597 1.00 16.93 334 LEU B N 1
ATOM 3284 C CA . LEU B 1 166 ? 49.812 22.664 81.741 1.00 16.69 334 LEU B CA 1
ATOM 3285 C C . LEU B 1 166 ? 50.203 24.062 81.238 1.00 16.80 334 LEU B C 1
ATOM 3286 O O . LEU B 1 166 ? 51.229 24.230 80.571 1.00 15.98 334 LEU B O 1
ATOM 3291 N N . LYS B 1 167 ? 49.371 25.054 81.527 1.00 15.32 335 LYS B N 1
ATOM 3292 C CA . LYS B 1 167 ? 49.694 26.445 81.170 1.00 17.67 335 LYS B CA 1
ATOM 3293 C C . LYS B 1 167 ? 49.783 26.734 79.656 1.00 18.85 335 LYS B C 1
ATOM 3294 O O . LYS B 1 167 ? 50.483 27.637 79.245 1.00 19.91 335 LYS B O 1
ATOM 3300 N N . ALA B 1 168 ? 49.092 25.962 78.823 1.00 18.75 336 ALA B N 1
ATOM 3301 C CA . ALA B 1 168 ? 48.981 26.345 77.424 1.00 17.37 336 ALA B CA 1
ATOM 3302 C C . ALA B 1 168 ? 47.702 27.153 77.314 1.00 19.45 336 ALA B C 1
ATOM 3303 O O . ALA B 1 168 ? 46.646 26.596 76.999 1.00 17.10 336 ALA B O 1
ATOM 3305 N N . GLN B 1 169 ? 47.789 28.462 77.607 1.00 21.75 337 GLN B N 1
ATOM 3306 C CA . GLN B 1 169 ? 46.602 29.333 77.725 1.00 23.55 337 GLN B CA 1
ATOM 3307 C C . GLN B 1 169 ? 45.795 29.525 76.444 1.00 22.65 337 GLN B C 1
ATOM 3308 O O . GLN B 1 169 ? 44.617 29.894 76.514 1.00 22.44 337 GLN B O 1
ATOM 3314 N N . THR B 1 170 ? 46.419 29.348 75.280 1.00 19.28 338 THR B N 1
ATOM 3315 C CA . THR B 1 170 ? 45.668 29.506 74.030 1.00 17.37 338 THR B CA 1
ATOM 3316 C C . THR B 1 170 ? 45.366 28.161 73.375 1.00 16.55 338 THR B C 1
ATOM 3317 O O . THR B 1 170 ? 44.234 27.915 72.998 1.00 14.23 338 THR B O 1
ATOM 3321 N N . SER B 1 171 ? 46.380 27.295 73.267 1.00 17.29 339 SER B N 1
ATOM 3322 C CA . SER B 1 171 ? 46.212 25.943 72.750 1.00 19.44 339 SER B CA 1
ATOM 3323 C C . SER B 1 171 ? 45.045 25.190 73.407 1.00 17.64 339 SER B C 1
ATOM 3324 O O . SER B 1 171 ? 44.263 24.543 72.705 1.00 16.40 339 SER B O 1
ATOM 3327 N N . GLY B 1 172 ? 44.934 25.281 74.739 1.00 17.92 340 GLY B N 1
ATOM 3328 C CA . GLY B 1 172 ? 43.912 24.520 75.501 1.00 17.32 340 GLY B CA 1
ATOM 3329 C C . GLY B 1 172 ? 42.469 24.848 75.129 1.00 19.08 340 GLY B C 1
ATOM 3330 O O . GLY B 1 172 ? 41.571 24.025 75.336 1.00 19.36 340 GLY B O 1
ATOM 3331 N N . LYS B 1 173 ? 42.250 26.053 74.593 1.00 15.31 341 LYS B N 1
ATOM 3332 C CA . LYS B 1 173 ? 40.941 26.494 74.135 1.00 15.57 341 LYS B CA 1
ATOM 3333 C C . LYS B 1 173 ? 40.556 25.908 72.788 1.00 15.12 341 LYS B C 1
ATOM 3334 O O . LYS B 1 173 ? 39.452 26.155 72.282 1.00 15.93 341 LYS B O 1
ATOM 3340 N N . GLU B 1 174 ? 41.467 25.160 72.184 1.00 12.82 342 GLU B N 1
ATOM 3341 C CA . GLU B 1 174 ? 41.245 24.702 70.828 1.00 15.45 342 GLU B CA 1
ATOM 3342 C C . GLU B 1 174 ? 41.068 23.180 70.669 1.00 13.02 342 GLU B C 1
ATOM 3343 O O . GLU B 1 174 ? 41.023 22.684 69.553 1.00 15.86 342 GLU B O 1
ATOM 3349 N N . VAL B 1 175 ? 40.979 22.452 71.777 1.00 11.50 343 VAL B N 1
ATOM 3350 C CA . VAL B 1 175 ? 40.802 21.007 71.734 1.00 11.67 343 VAL B CA 1
ATOM 3351 C C . VAL B 1 175 ? 39.437 20.615 72.327 1.00 13.24 343 VAL B C 1
ATOM 3352 O O . VAL B 1 175 ? 38.995 21.206 73.301 1.00 13.35 343 VAL B O 1
ATOM 3356 N N . TRP B 1 176 ? 38.782 19.638 71.693 1.00 13.52 344 TRP B N 1
ATOM 3357 C CA . TRP B 1 176 ? 37.405 19.280 72.005 1.00 15.30 344 TRP B CA 1
ATOM 3358 C C . TRP B 1 176 ? 37.267 17.784 72.088 1.00 15.63 344 TRP B C 1
ATOM 3359 O O . TRP B 1 176 ? 37.900 17.032 71.326 1.00 14.40 344 TRP B O 1
ATOM 3370 N N . VAL B 1 177 ? 36.428 17.355 73.012 1.00 13.89 345 VAL B N 1
ATOM 3371 C CA . VAL B 1 177 ? 35.996 15.962 73.023 1.00 14.60 345 VAL B CA 1
ATOM 3372 C C . VAL B 1 177 ? 34.673 15.930 72.267 1.00 14.15 345 VAL B C 1
ATOM 3373 O O . VAL B 1 177 ? 33.799 16.752 72.507 1.00 13.79 345 VAL B O 1
ATOM 3377 N N . ILE B 1 178 ? 34.539 14.989 71.339 1.00 15.06 346 ILE B N 1
ATOM 3378 C CA . ILE B 1 178 ? 33.372 14.936 70.474 1.00 14.47 346 ILE B CA 1
ATOM 3379 C C . ILE B 1 178 ? 32.802 13.513 70.352 1.00 13.96 346 ILE B C 1
ATOM 3380 O O . ILE B 1 178 ? 33.408 12.527 70.819 1.00 14.37 346 ILE B O 1
ATOM 3385 N N . GLY B 1 179 ? 31.627 13.416 69.743 1.00 13.81 347 GLY B N 1
ATOM 3386 C CA . GLY B 1 179 ? 31.002 12.127 69.478 1.00 13.91 347 GLY B CA 1
ATOM 3387 C C . GLY B 1 179 ? 30.056 11.614 70.562 1.00 14.35 347 GLY B C 1
ATOM 3388 O O . GLY B 1 179 ? 29.269 12.348 71.133 1.00 12.97 347 GLY B O 1
ATOM 3389 N N . GLU B 1 180 ? 30.118 10.320 70.823 1.00 15.71 348 GLU B N 1
ATOM 3390 C CA . GLU B 1 180 ? 29.152 9.694 71.668 1.00 16.32 348 GLU B CA 1
ATOM 3391 C C . GLU B 1 180 ? 29.734 9.660 73.055 1.00 16.91 348 GLU B C 1
ATOM 3392 O O . GLU B 1 180 ? 30.786 9.063 73.247 1.00 18.26 348 GLU B O 1
ATOM 3398 N N . GLN B 1 181 ? 29.063 10.270 74.027 1.00 17.85 349 GLN B N 1
ATOM 3399 C CA . GLN B 1 181 ? 29.614 10.347 75.376 1.00 20.45 349 GLN B CA 1
ATOM 3400 C C . GLN B 1 181 ? 29.824 8.967 76.049 1.00 19.52 349 GLN B C 1
ATOM 3401 O O . GLN B 1 181 ? 28.970 8.092 75.950 1.00 19.54 349 GLN B O 1
ATOM 3407 N N . GLY B 1 182 ? 30.981 8.780 76.684 1.00 18.77 350 GLY B N 1
ATOM 3408 C CA . GLY B 1 182 ? 31.266 7.590 77.493 1.00 19.81 350 GLY B CA 1
ATOM 3409 C C . GLY B 1 182 ? 31.842 6.405 76.722 1.00 23.97 350 GLY B C 1
ATOM 3410 O O . GLY B 1 182 ? 32.349 5.455 77.325 1.00 25.45 350 GLY B O 1
ATOM 3411 N N . GLU B 1 183 ? 31.770 6.458 75.396 1.00 22.98 351 GLU B N 1
ATOM 3412 C CA . GLU B 1 183 ? 32.187 5.354 74.545 1.00 26.81 351 GLU B CA 1
ATOM 3413 C C . GLU B 1 183 ? 33.716 5.351 74.328 1.00 26.49 351 GLU B C 1
ATOM 3414 O O . GLU B 1 183 ? 34.348 4.285 74.209 1.00 24.00 351 GLU B O 1
ATOM 3420 N N . ASP B 1 184 ? 34.311 6.545 74.334 1.00 25.25 352 ASP B N 1
ATOM 3421 C CA . ASP B 1 184 ? 35.713 6.735 73.962 1.00 26.23 352 ASP B CA 1
ATOM 3422 C C . ASP B 1 184 ? 36.001 8.177 74.378 1.00 27.45 352 ASP B C 1
ATOM 3423 O O . ASP B 1 184 ? 35.152 8.812 75.032 1.00 28.47 352 ASP B O 1
ATOM 3428 N N . LYS B 1 185 ? 37.175 8.699 74.035 1.00 26.87 353 LYS B N 1
ATOM 3429 C CA . LYS B 1 185 ? 37.408 10.151 74.115 1.00 23.98 353 LYS B CA 1
ATOM 3430 C C . LYS B 1 185 ? 37.960 10.489 72.760 1.00 23.83 353 LYS B C 1
ATOM 3431 O O . LYS B 1 185 ? 39.137 10.256 72.496 1.00 24.23 353 LYS B O 1
ATOM 3437 N N . VAL B 1 186 ? 37.091 10.965 71.875 1.00 21.31 354 VAL B N 1
ATOM 3438 C CA . VAL B 1 186 ? 37.522 11.358 70.559 1.00 20.21 354 VAL B CA 1
ATOM 3439 C C . VAL B 1 186 ? 37.894 12.829 70.616 1.00 19.09 354 VAL B C 1
ATOM 3440 O O . VAL B 1 186 ? 37.094 13.664 71.000 1.00 16.61 354 VAL B O 1
ATOM 3444 N N . LEU B 1 187 ? 39.115 13.141 70.217 1.00 16.48 355 LEU B N 1
ATOM 3445 C CA . LEU B 1 187 ? 39.606 14.502 70.325 1.00 18.09 355 LEU B CA 1
ATOM 3446 C C . LEU B 1 187 ? 39.700 15.104 68.923 1.00 17.81 355 LEU B C 1
ATOM 3447 O O . LEU B 1 187 ? 40.037 14.408 67.968 1.00 16.49 355 LEU B O 1
ATOM 3452 N N . THR B 1 188 ? 39.350 16.379 68.803 1.00 15.08 356 THR B N 1
ATOM 3453 C CA . THR B 1 188 ? 39.555 17.124 67.566 1.00 14.52 356 THR B CA 1
ATOM 3454 C C . THR B 1 188 ? 39.953 18.525 67.933 1.00 13.86 356 THR B C 1
ATOM 3455 O O . THR B 1 188 ? 39.654 18.977 69.039 1.00 14.11 356 THR B O 1
ATOM 3459 N N . TRP B 1 189 ? 40.622 19.211 67.014 1.00 12.52 357 TRP B N 1
ATOM 3460 C CA . TRP B 1 189 ? 41.109 20.560 67.259 1.00 14.72 357 TRP B CA 1
ATOM 3461 C C . TRP B 1 189 ? 40.462 21.577 66.328 1.00 17.81 357 TRP B C 1
ATOM 3462 O O . TRP B 1 189 ? 40.385 21.361 65.109 1.00 17.47 357 TRP B O 1
ATOM 3473 N N . SER B 1 190 ? 39.978 22.667 66.914 1.00 17.27 358 SER B N 1
ATOM 3474 C CA . SER B 1 190 ? 39.558 23.829 66.167 1.00 17.89 358 SER B CA 1
ATOM 3475 C C . SER B 1 190 ? 40.770 24.752 65.967 1.00 17.24 358 SER B C 1
ATOM 3476 O O . SER B 1 190 ? 41.888 24.446 66.423 1.00 16.92 358 SER B O 1
ATOM 3479 N N . GLY B 1 191 ? 40.568 25.869 65.276 1.00 15.03 359 GLY B N 1
ATOM 3480 C CA . GLY B 1 191 ? 41.693 26.715 64.897 1.00 12.86 359 GLY B CA 1
ATOM 3481 C C . GLY B 1 191 ? 41.214 28.140 64.828 1.00 15.81 359 GLY B C 1
ATOM 3482 O O . GLY B 1 191 ? 41.531 28.863 63.882 1.00 17.30 359 GLY B O 1
ATOM 3483 N N . GLN B 1 192 ? 40.451 28.542 65.845 1.00 13.71 360 GLN B N 1
ATOM 3484 C CA . GLN B 1 192 ? 39.777 29.819 65.849 1.00 17.60 360 GLN B CA 1
ATOM 3485 C C . GLN B 1 192 ? 40.680 30.967 66.317 1.00 18.70 360 GLN B C 1
ATOM 3486 O O . GLN B 1 192 ? 40.362 32.136 66.074 1.00 19.69 360 GLN B O 1
ATOM 3492 N N . GLU B 1 193 ? 41.793 30.616 66.980 1.00 20.57 361 GLU B N 1
ATOM 3493 C CA . GLU B 1 193 ? 42.757 31.571 67.570 1.00 22.04 361 GLU B CA 1
ATOM 3494 C C . GLU B 1 193 ? 44.224 31.376 67.203 1.00 18.80 361 GLU B C 1
ATOM 3495 O O . GLU B 1 193 ? 44.958 32.363 67.095 1.00 16.88 361 GLU B O 1
ATOM 3501 N N . GLU B 1 194 ? 44.679 30.132 67.071 1.00 16.32 362 GLU B N 1
ATOM 3502 C CA . GLU B 1 194 ? 46.068 29.890 66.669 1.00 18.48 362 GLU B CA 1
ATOM 3503 C C . GLU B 1 194 ? 46.295 28.512 66.081 1.00 18.34 362 GLU B C 1
ATOM 3504 O O . GLU B 1 194 ? 45.519 27.595 66.346 1.00 19.25 362 GLU B O 1
ATOM 3510 N N . VAL B 1 195 ? 47.344 28.396 65.263 1.00 15.84 363 VAL B N 1
ATOM 3511 C CA . VAL B 1 195 ? 47.804 27.113 64.749 1.00 17.38 363 VAL B CA 1
ATOM 3512 C C . VAL B 1 195 ? 48.516 26.443 65.914 1.00 19.17 363 VAL B C 1
ATOM 3513 O O . VAL B 1 195 ? 49.208 27.100 66.729 1.00 20.51 363 VAL B O 1
ATOM 3517 N N . VAL B 1 196 ? 48.271 25.152 66.058 1.00 17.94 364 VAL B N 1
ATOM 3518 C CA . VAL B 1 196 ? 48.964 24.354 67.054 1.00 16.76 364 VAL B CA 1
ATOM 3519 C C . VAL B 1 196 ? 49.616 23.235 66.272 1.00 17.34 364 VAL B C 1
ATOM 3520 O O . VAL B 1 196 ? 48.924 22.501 65.592 1.00 20.08 364 VAL B O 1
ATOM 3524 N N . SER B 1 197 ? 50.934 23.104 66.370 1.00 16.37 365 SER B N 1
ATOM 3525 C CA . SER B 1 197 ? 51.657 22.053 65.673 1.00 15.66 365 SER B CA 1
ATOM 3526 C C . SER B 1 197 ? 51.317 20.680 66.259 1.00 14.35 365 SER B C 1
ATOM 3527 O O . SER B 1 197 ? 50.990 20.539 67.440 1.00 13.46 365 SER B O 1
ATOM 3530 N N . HIS B 1 198 ? 51.408 19.674 65.418 1.00 13.56 366 HIS B N 1
ATOM 3531 C CA . HIS B 1 198 ? 51.060 18.326 65.798 1.00 14.82 366 HIS B CA 1
ATOM 3532 C C . HIS B 1 198 ? 51.830 17.810 67.023 1.00 15.83 366 HIS B C 1
ATOM 3533 O O . HIS B 1 198 ? 51.248 17.140 67.855 1.00 14.07 366 HIS B O 1
ATOM 3540 N N . THR B 1 199 ? 53.132 18.104 67.116 1.00 17.04 367 THR B N 1
ATOM 3541 C CA . THR B 1 199 ? 53.914 17.700 68.292 1.00 16.85 367 THR B CA 1
ATOM 3542 C C . THR B 1 199 ? 53.378 18.288 69.610 1.00 16.64 367 THR B C 1
ATOM 3543 O O . THR B 1 199 ? 53.413 17.603 70.620 1.00 14.43 367 THR B O 1
ATOM 3547 N N . SER B 1 200 ? 52.933 19.551 69.594 1.00 14.73 368 SER B N 1
ATOM 3548 C CA . SER B 1 200 ? 52.292 20.164 70.754 1.00 15.33 368 SER B CA 1
ATOM 3549 C C . SER B 1 200 ? 50.912 19.579 71.041 1.00 14.64 368 SER B C 1
ATOM 3550 O O . SER B 1 200 ? 50.583 19.294 72.196 1.00 13.76 368 SER B O 1
ATOM 3553 N N . GLN B 1 201 ? 50.110 19.385 69.998 1.00 12.62 369 GLN B N 1
ATOM 3554 C CA . GLN B 1 201 ? 48.810 18.734 70.160 1.00 14.68 369 GLN B CA 1
ATOM 3555 C C . GLN B 1 201 ? 48.957 17.390 70.874 1.00 14.70 369 GLN B C 1
ATOM 3556 O O . GLN B 1 201 ? 48.160 17.059 71.774 1.00 12.63 369 GLN B O 1
ATOM 3562 N N . VAL B 1 202 ? 49.970 16.627 70.473 1.00 12.08 370 VAL B N 1
ATOM 3563 C CA . VAL B 1 202 ? 50.157 15.273 71.022 1.00 15.95 370 VAL B CA 1
ATOM 3564 C C . VAL B 1 202 ? 50.639 15.307 72.486 1.00 15.29 370 VAL B C 1
ATOM 3565 O O . VAL B 1 202 ? 50.109 14.576 73.344 1.00 14.83 370 VAL B O 1
ATOM 3569 N N . GLN B 1 203 ? 51.605 16.171 72.794 1.00 13.78 371 GLN B N 1
ATOM 3570 C CA . GLN B 1 203 ? 52.110 16.185 74.160 1.00 13.55 371 GLN B CA 1
ATOM 3571 C C . GLN B 1 203 ? 51.064 16.739 75.123 1.00 14.95 371 GLN B C 1
ATOM 3572 O O . GLN B 1 203 ? 50.896 16.231 76.233 1.00 12.92 371 GLN B O 1
ATOM 3578 N N . LEU B 1 204 ? 50.354 17.777 74.696 1.00 14.75 372 LEU B N 1
ATOM 3579 C CA . LEU B 1 204 ? 49.427 18.453 75.583 1.00 15.21 372 LEU B CA 1
ATOM 3580 C C . LEU B 1 204 ? 48.256 17.530 75.865 1.00 16.64 372 LEU B C 1
ATOM 3581 O O . LEU B 1 204 ? 47.799 17.421 77.009 1.00 15.98 372 LEU B O 1
ATOM 3586 N N . SER B 1 205 ? 47.768 16.851 74.836 1.00 16.79 373 SER B N 1
ATOM 3587 C CA . SER B 1 205 ? 46.650 15.947 75.089 1.00 18.57 373 SER B CA 1
ATOM 3588 C C . SER B 1 205 ? 47.032 14.631 75.786 1.00 18.81 373 SER B C 1
ATOM 3589 O O . SER B 1 205 ? 46.254 14.171 76.611 1.00 17.05 373 SER B O 1
ATOM 3592 N N . ASN B 1 206 ? 48.211 14.049 75.508 1.00 15.99 374 ASN B N 1
ATOM 3593 C CA . ASN B 1 206 ? 48.671 12.903 76.319 1.00 15.71 374 ASN B CA 1
ATOM 3594 C C . ASN B 1 206 ? 48.840 13.245 77.794 1.00 16.72 374 ASN B C 1
ATOM 3595 O O . ASN B 1 206 ? 48.387 12.507 78.658 1.00 19.90 374 ASN B O 1
ATOM 3600 N N . ARG B 1 207 ? 49.477 14.371 78.090 1.00 15.60 375 ARG B N 1
ATOM 3601 C CA . ARG B 1 207 ? 49.658 14.791 79.480 1.00 16.15 375 ARG B CA 1
ATOM 3602 C C . ARG B 1 207 ? 48.339 15.104 80.170 1.00 17.99 375 ARG B C 1
ATOM 3603 O O . ARG B 1 207 ? 48.167 14.791 81.351 1.00 19.59 375 ARG B O 1
ATOM 3611 N N . ALA B 1 208 ? 47.408 15.708 79.436 1.00 17.95 376 ALA B N 1
ATOM 3612 C CA . ALA B 1 208 ? 46.111 16.069 80.016 1.00 18.17 376 ALA B CA 1
ATOM 3613 C C . ALA B 1 208 ? 45.278 14.812 80.261 1.00 20.30 376 ALA B C 1
ATOM 3614 O O . ALA B 1 208 ? 44.574 14.728 81.271 1.00 18.53 376 ALA B O 1
ATOM 3616 N N . MET B 1 209 ? 45.367 13.859 79.329 1.00 21.38 377 MET B N 1
ATOM 3617 C CA . MET B 1 209 ? 44.690 12.564 79.428 1.00 26.71 377 MET B CA 1
ATOM 3618 C C . MET B 1 209 ? 45.152 11.740 80.620 1.00 30.13 377 MET B C 1
ATOM 3619 O O . MET B 1 209 ? 44.350 11.012 81.195 1.00 30.27 377 MET B O 1
ATOM 3624 N N . GLU B 1 210 ? 46.434 11.834 80.972 1.00 33.54 378 GLU B N 1
ATOM 3625 C CA . GLU B 1 210 ? 46.945 11.263 82.216 1.00 39.20 378 GLU B CA 1
ATOM 3626 C C . GLU B 1 210 ? 46.058 11.710 83.389 1.00 39.28 378 GLU B C 1
ATOM 3627 O O . GLU B 1 210 ? 45.652 10.888 84.199 1.00 39.07 378 GLU B O 1
ATOM 3633 N N . LEU B 1 211 ? 45.763 13.010 83.458 1.00 40.83 379 LEU B N 1
ATOM 3634 C CA . LEU B 1 211 ? 44.959 13.592 84.533 1.00 42.54 379 LEU B CA 1
ATOM 3635 C C . LEU B 1 211 ? 43.447 13.392 84.385 1.00 43.39 379 LEU B C 1
ATOM 3636 O O . LEU B 1 211 ? 42.718 13.526 85.354 1.00 45.53 379 LEU B O 1
ATOM 3641 N N . LEU B 1 212 ? 42.972 13.104 83.179 1.00 44.98 380 LEU B N 1
ATOM 3642 C CA . LEU B 1 212 ? 41.536 13.112 82.895 1.00 46.04 380 LEU B CA 1
ATOM 3643 C C . LEU B 1 212 ? 40.943 11.711 82.694 1.00 47.72 380 LEU B C 1
ATOM 3644 O O . LEU B 1 212 ? 39.721 11.541 82.777 1.00 47.17 380 LEU B O 1
ATOM 3649 N N . ARG B 1 213 ? 41.802 10.717 82.449 1.00 50.31 381 ARG B N 1
ATOM 3650 C CA . ARG B 1 213 ? 41.359 9.347 82.101 1.00 53.68 381 ARG B CA 1
ATOM 3651 C C . ARG B 1 213 ? 40.469 8.704 83.171 1.00 52.35 381 ARG B C 1
ATOM 3652 O O . ARG B 1 213 ? 39.536 7.966 82.848 1.00 51.96 381 ARG B O 1
ATOM 3660 N N . VAL B 1 214 ? 40.748 9.034 84.431 1.00 52.33 382 VAL B N 1
ATOM 3661 C CA . VAL B 1 214 ? 40.163 8.354 85.595 1.00 52.64 382 VAL B CA 1
ATOM 3662 C C . VAL B 1 214 ? 38.928 9.029 86.218 1.00 51.99 382 VAL B C 1
ATOM 3663 O O . VAL B 1 214 ? 38.374 8.527 87.195 1.00 51.60 382 VAL B O 1
ATOM 3667 N N . LYS B 1 215 ? 38.502 10.154 85.648 1.00 51.32 383 LYS B N 1
ATOM 3668 C CA . LYS B 1 215 ? 37.437 10.970 86.226 1.00 50.27 383 LYS B CA 1
ATOM 3669 C C . LYS B 1 215 ? 36.056 10.578 85.723 1.00 49.87 383 LYS B C 1
ATOM 3670 O O . LYS B 1 215 ? 35.890 10.203 84.552 1.00 49.14 383 LYS B O 1
ATOM 3676 N N . GLY B 1 216 ? 35.059 10.710 86.599 1.00 48.64 384 GLY B N 1
ATOM 3677 C CA . GLY B 1 216 ? 33.719 10.196 86.316 1.00 46.13 384 GLY B CA 1
ATOM 3678 C C . GLY B 1 216 ? 32.685 11.159 85.773 1.00 44.96 384 GLY B C 1
ATOM 3679 O O . GLY B 1 216 ? 33.012 12.219 85.218 1.00 43.70 384 GLY B O 1
ATOM 3680 N N . GLN B 1 217 ? 31.425 10.761 85.931 1.00 43.00 385 GLN B N 1
ATOM 3681 C CA . GLN B 1 217 ? 30.277 11.519 85.458 1.00 42.92 385 GLN B CA 1
ATOM 3682 C C . GLN B 1 217 ? 29.218 11.571 86.548 1.00 40.94 385 GLN B C 1
ATOM 3683 O O . GLN B 1 217 ? 28.028 11.400 86.262 1.00 42.01 385 GLN B O 1
ATOM 3689 N N . ARG B 1 218 ? 29.640 11.806 87.788 1.00 38.29 386 ARG B N 1
ATOM 3690 C CA . ARG B 1 218 ? 28.706 11.877 88.917 1.00 36.63 386 ARG B CA 1
ATOM 3691 C C . ARG B 1 218 ? 27.788 13.095 88.838 1.00 32.19 386 ARG B C 1
ATOM 3692 O O . ARG B 1 218 ? 28.112 14.094 88.178 1.00 25.61 386 ARG B O 1
ATOM 3700 N N . SER B 1 219 ? 26.639 12.992 89.504 1.00 28.76 387 SER B N 1
ATOM 3701 C CA . SER B 1 219 ? 25.550 13.971 89.383 1.00 27.35 387 SER B CA 1
ATOM 3702 C C . SER B 1 219 ? 25.994 15.399 89.618 1.00 26.35 387 SER B C 1
ATOM 3703 O O . SER B 1 219 ? 25.542 16.323 88.935 1.00 25.53 387 SER B O 1
ATOM 3706 N N . TRP B 1 220 ? 26.868 15.577 90.610 1.00 23.32 388 TRP B N 1
ATOM 3707 C CA . TRP B 1 220 ? 27.313 16.911 90.985 1.00 20.97 388 TRP B CA 1
ATOM 3708 C C . TRP B 1 220 ? 28.174 17.492 89.889 1.00 18.27 388 TRP B C 1
ATOM 3709 O O . TRP B 1 220 ? 28.067 18.658 89.599 1.00 13.95 388 TRP B O 1
ATOM 3720 N N . SER B 1 221 ? 28.991 16.663 89.253 1.00 15.96 389 SER B N 1
ATOM 3721 C CA . SER B 1 221 ? 29.847 17.128 88.163 1.00 18.13 389 SER B CA 1
ATOM 3722 C C . SER B 1 221 ? 28.971 17.567 86.987 1.00 20.06 389 SER B C 1
ATOM 3723 O O . SER B 1 221 ? 29.144 18.682 86.428 1.00 19.72 389 SER B O 1
ATOM 3726 N N . VAL B 1 222 ? 28.021 16.702 86.637 1.00 16.32 390 VAL B N 1
ATOM 3727 C CA . VAL B 1 222 ? 27.127 16.959 85.515 1.00 16.09 390 VAL B CA 1
ATOM 3728 C C . VAL B 1 222 ? 26.295 18.225 85.726 1.00 17.06 390 VAL B C 1
ATOM 3729 O O . VAL B 1 222 ? 26.097 19.014 84.789 1.00 16.28 390 VAL B O 1
ATOM 3733 N N . GLY B 1 223 ? 25.799 18.404 86.951 1.00 15.75 391 GLY B N 1
ATOM 3734 C CA . GLY B 1 223 ? 25.063 19.603 87.306 1.00 14.59 391 GLY B CA 1
ATOM 3735 C C . GLY B 1 223 ? 25.853 20.892 87.168 1.00 14.75 391 GLY B C 1
ATOM 3736 O O . GLY B 1 223 ? 25.285 21.909 86.793 1.00 13.16 391 GLY B O 1
ATOM 3737 N N . LEU B 1 224 ? 27.150 20.862 87.500 1.00 14.08 392 LEU B N 1
ATOM 3738 C CA . LEU B 1 224 ? 28.031 22.012 87.283 1.00 14.93 392 LEU B CA 1
ATOM 3739 C C . LEU B 1 224 ? 28.193 22.260 85.804 1.00 13.91 392 LEU B C 1
ATOM 3740 O O . LEU B 1 224 ? 28.142 23.407 85.345 1.00 12.31 392 LEU B O 1
ATOM 3745 N N . SER B 1 225 ? 28.358 21.188 85.046 1.00 13.51 393 SER B N 1
ATOM 3746 C CA . SER B 1 225 ? 28.497 21.305 83.586 1.00 17.11 393 SER B CA 1
ATOM 3747 C C . SER B 1 225 ? 27.226 21.946 82.982 1.00 17.87 393 SER B C 1
ATOM 3748 O O . SER B 1 225 ? 27.285 22.925 82.196 1.00 15.98 393 SER B O 1
ATOM 3751 N N . VAL B 1 226 ? 26.077 21.437 83.413 1.00 15.48 394 VAL B N 1
ATOM 3752 C CA . VAL B 1 226 ? 24.798 21.926 82.933 1.00 15.96 394 VAL B CA 1
ATOM 3753 C C . VAL B 1 226 ? 24.651 23.406 83.290 1.00 17.14 394 VAL B C 1
ATOM 3754 O O . VAL B 1 226 ? 24.238 24.179 82.454 1.00 17.39 394 VAL B O 1
ATOM 3758 N N . ALA B 1 227 ? 25.003 23.798 84.519 1.00 16.60 395 ALA B N 1
ATOM 3759 C CA . ALA B 1 227 ? 24.847 25.190 84.932 1.00 16.57 395 ALA B CA 1
ATOM 3760 C C . ALA B 1 227 ? 25.642 26.119 84.010 1.00 16.73 395 ALA B C 1
ATOM 3761 O O . ALA B 1 227 ? 25.191 27.229 83.685 1.00 17.19 395 ALA B O 1
ATOM 3763 N N . ASP B 1 228 ? 26.828 25.661 83.580 1.00 16.74 396 ASP B N 1
ATOM 3764 C CA . ASP B 1 228 ? 27.661 26.490 82.734 1.00 15.10 396 ASP B CA 1
ATOM 3765 C C . ASP B 1 228 ? 27.017 26.704 81.371 1.00 16.65 396 ASP B C 1
ATOM 3766 O O . ASP B 1 228 ? 26.974 27.845 80.854 1.00 15.14 396 ASP B O 1
ATOM 3771 N N . MET B 1 229 ? 26.497 25.622 80.797 1.00 14.08 397 MET B N 1
ATOM 3772 C CA . MET B 1 229 ? 25.784 25.718 79.508 1.00 15.76 397 MET B CA 1
ATOM 3773 C C . MET B 1 229 ? 24.559 26.624 79.605 1.00 16.69 397 MET B C 1
ATOM 3774 O O . MET B 1 229 ? 24.324 27.451 78.724 1.00 15.86 397 MET B O 1
ATOM 3779 N N . VAL B 1 230 ? 23.776 26.444 80.677 1.00 16.55 398 VAL B N 1
ATOM 3780 C CA . VAL B 1 230 ? 22.627 27.298 80.926 1.00 16.75 398 VAL B CA 1
ATOM 3781 C C . VAL B 1 230 ? 23.052 28.775 81.000 1.00 18.44 398 VAL B C 1
ATOM 3782 O O . VAL B 1 230 ? 22.359 29.644 80.452 1.00 19.50 398 VAL B O 1
ATOM 3786 N N . ASP B 1 231 ? 24.169 29.053 81.682 1.00 17.27 399 ASP B N 1
ATOM 3787 C CA . ASP B 1 231 ? 24.700 30.424 81.812 1.00 17.04 399 ASP B CA 1
ATOM 3788 C C . ASP B 1 231 ? 24.986 31.057 80.439 1.00 19.40 399 ASP B C 1
ATOM 3789 O O . ASP B 1 231 ? 24.638 32.233 80.181 1.00 17.67 399 ASP B O 1
ATOM 3794 N N . SER B 1 232 ? 25.606 30.274 79.555 1.00 16.17 400 SER B N 1
ATOM 3795 C CA . SER B 1 232 ? 25.917 30.730 78.221 1.00 18.03 400 SER B CA 1
ATOM 3796 C C . SER B 1 232 ? 24.644 31.025 77.432 1.00 19.18 400 SER B C 1
ATOM 3797 O O . SER B 1 232 ? 24.591 32.023 76.697 1.00 18.26 400 SER B O 1
ATOM 3800 N N . ILE B 1 233 ? 23.643 30.149 77.571 1.00 17.91 401 ILE B N 1
ATOM 3801 C CA . ILE B 1 233 ? 22.384 30.314 76.826 1.00 18.24 401 ILE B CA 1
ATOM 3802 C C . ILE B 1 233 ? 21.599 31.529 77.331 1.00 19.92 401 ILE B C 1
ATOM 3803 O O . ILE B 1 233 ? 21.251 32.405 76.542 1.00 19.71 401 ILE B O 1
ATOM 3808 N N . VAL B 1 234 ? 21.333 31.593 78.640 1.00 19.64 402 VAL B N 1
ATOM 3809 C CA . VAL B 1 234 ? 20.470 32.659 79.172 1.00 23.03 402 VAL B CA 1
ATOM 3810 C C . VAL B 1 234 ? 21.098 34.051 79.065 1.00 24.37 402 VAL B C 1
ATOM 3811 O O . VAL B 1 234 ? 20.396 35.017 78.803 1.00 28.32 402 VAL B O 1
ATOM 3815 N N . ASN B 1 235 ? 22.419 34.147 79.233 1.00 25.26 403 ASN B N 1
ATOM 3816 C CA . ASN B 1 235 ? 23.124 35.434 79.105 1.00 26.22 403 ASN B CA 1
ATOM 3817 C C . ASN B 1 235 ? 23.696 35.663 77.717 1.00 25.21 403 ASN B C 1
ATOM 3818 O O . ASN B 1 235 ? 24.416 36.628 77.479 1.00 24.76 403 ASN B O 1
ATOM 3823 N N . ASN B 1 236 ? 23.339 34.769 76.794 1.00 24.82 404 ASN B N 1
ATOM 3824 C CA . ASN B 1 236 ? 23.680 34.920 75.384 1.00 23.03 404 ASN B CA 1
ATOM 3825 C C . ASN B 1 236 ? 25.171 35.140 75.204 1.00 24.88 404 ASN B C 1
ATOM 3826 O O . ASN B 1 236 ? 25.597 36.039 74.476 1.00 25.18 404 ASN B O 1
ATOM 3831 N N . LYS B 1 237 ? 25.980 34.292 75.836 1.00 22.91 405 LYS B N 1
ATOM 3832 C CA . LYS B 1 237 ? 27.421 34.531 75.797 1.00 23.23 405 LYS B CA 1
ATOM 3833 C C . LYS B 1 237 ? 28.052 34.212 74.450 1.00 22.89 405 LYS B C 1
ATOM 3834 O O . LYS B 1 237 ? 29.184 34.627 74.183 1.00 22.89 405 LYS B O 1
ATOM 3840 N N . LYS B 1 238 ? 27.346 33.469 73.602 1.00 22.25 406 LYS B N 1
ATOM 3841 C CA . LYS B 1 238 ? 27.959 32.993 72.349 1.00 22.22 406 LYS B CA 1
ATOM 3842 C C . LYS B 1 238 ? 29.298 32.302 72.644 1.00 21.12 406 LYS B C 1
ATOM 3843 O O . LYS B 1 238 ? 30.334 32.618 72.055 1.00 22.76 406 LYS B O 1
ATOM 3849 N N . LYS B 1 239 ? 29.255 31.354 73.570 1.00 20.44 407 LYS B N 1
ATOM 3850 C CA . LYS B 1 239 ? 30.419 30.627 74.012 1.00 21.10 407 LYS B CA 1
ATOM 3851 C C . LYS B 1 239 ? 30.376 29.237 73.406 1.00 19.65 407 LYS B C 1
ATOM 3852 O O . LYS B 1 239 ? 29.294 28.673 73.253 1.00 21.22 407 LYS B O 1
ATOM 3858 N N . VAL B 1 240 ? 31.542 28.669 73.092 1.00 17.55 408 VAL B N 1
ATOM 3859 C CA . VAL B 1 240 ? 31.587 27.381 72.402 1.00 16.24 408 VAL B CA 1
ATOM 3860 C C . VAL B 1 240 ? 31.537 26.268 73.416 1.00 15.58 408 VAL B C 1
ATOM 3861 O O . VAL B 1 240 ? 32.305 26.284 74.397 1.00 13.21 408 VAL B O 1
ATOM 3865 N N . HIS B 1 241 ? 30.628 25.322 73.179 1.00 13.62 409 HIS B N 1
ATOM 3866 C CA . HIS B 1 241 ? 30.466 24.147 74.018 1.00 14.28 409 HIS B CA 1
ATOM 3867 C C . HIS B 1 241 ? 30.334 22.887 73.144 1.00 13.48 409 HIS B C 1
ATOM 3868 O O . HIS B 1 241 ? 29.604 22.883 72.151 1.00 12.48 409 HIS B O 1
ATOM 3875 N N . SER B 1 242 ? 31.014 21.815 73.530 1.00 14.18 410 SER B N 1
ATOM 3876 C CA . SER B 1 242 ? 30.780 20.520 72.883 1.00 13.96 410 SER B CA 1
ATOM 3877 C C . SER B 1 242 ? 29.468 19.980 73.428 1.00 13.05 410 SER B C 1
ATOM 3878 O O . SER B 1 242 ? 29.396 19.506 74.575 1.00 12.07 410 SER B O 1
ATOM 3881 N N . VAL B 1 243 ? 28.403 20.112 72.644 1.00 12.32 411 VAL B N 1
ATOM 3882 C CA . VAL B 1 243 ? 27.085 19.633 73.095 1.00 13.00 411 VAL B CA 1
ATOM 3883 C C . VAL B 1 243 ? 26.570 18.591 72.104 1.00 13.71 411 VAL B C 1
ATOM 3884 O O . VAL B 1 243 ? 26.984 18.629 70.942 1.00 13.71 411 VAL B O 1
ATOM 3888 N N . SER B 1 244 ? 25.688 17.680 72.535 1.00 12.91 412 SER B N 1
ATOM 3889 C CA . SER B 1 244 ? 25.011 16.777 71.585 1.00 14.72 412 SER B CA 1
ATOM 3890 C C . SER B 1 244 ? 24.101 17.603 70.680 1.00 15.92 412 SER B C 1
ATOM 3891 O O . SER B 1 244 ? 23.164 18.257 71.154 1.00 16.71 412 SER B O 1
ATOM 3894 N N . ALA B 1 245 ? 24.399 17.598 69.386 1.00 15.74 413 ALA B N 1
ATOM 3895 C CA . ALA B 1 245 ? 23.692 18.422 68.418 1.00 14.00 413 ALA B CA 1
ATOM 3896 C C . ALA B 1 245 ? 23.343 17.505 67.276 1.00 14.94 413 ALA B C 1
ATOM 3897 O O . ALA B 1 245 ? 24.043 16.509 67.090 1.00 14.34 413 ALA B O 1
ATOM 3899 N N . LEU B 1 246 ? 22.294 17.830 66.510 1.00 13.20 414 LEU B N 1
ATOM 3900 C CA . LEU B 1 246 ? 21.928 16.998 65.353 1.00 13.42 414 LEU B CA 1
ATOM 3901 C C . LEU B 1 246 ? 23.109 16.949 64.399 1.00 12.54 414 LEU B C 1
ATOM 3902 O O . LEU B 1 246 ? 23.593 18.006 63.965 1.00 11.22 414 LEU B O 1
ATOM 3907 N N . ALA B 1 247 ? 23.591 15.739 64.069 1.00 14.24 415 ALA B N 1
ATOM 3908 C CA . ALA B 1 247 ? 24.886 15.595 63.361 1.00 14.06 415 ALA B CA 1
ATOM 3909 C C . ALA B 1 247 ? 24.777 15.430 61.837 1.00 16.62 415 ALA B C 1
ATOM 3910 O O . ALA B 1 247 ? 25.796 15.380 61.140 1.00 16.81 415 ALA B O 1
ATOM 3912 N N . LYS B 1 248 ? 23.557 15.334 61.318 1.00 16.87 416 LYS B N 1
ATOM 3913 C CA . LYS B 1 248 ? 23.357 15.243 59.857 1.00 17.72 416 LYS B CA 1
ATOM 3914 C C . LYS B 1 248 ? 24.035 16.392 59.120 1.00 18.96 416 LYS B C 1
ATOM 3915 O O . LYS B 1 248 ? 23.814 17.569 59.449 1.00 16.33 416 LYS B O 1
ATOM 3921 N N . GLY B 1 249 ? 24.865 16.050 58.134 1.00 20.33 417 GLY B N 1
ATOM 3922 C CA . GLY B 1 249 ? 25.612 17.057 57.382 1.00 21.25 417 GLY B CA 1
ATOM 3923 C C . GLY B 1 249 ? 26.998 17.323 57.933 1.00 24.52 417 GLY B C 1
ATOM 3924 O O . GLY B 1 249 ? 27.732 18.141 57.375 1.00 24.73 417 GLY B O 1
ATOM 3925 N N . TYR B 1 250 ? 27.345 16.684 59.053 1.00 24.03 418 TYR B N 1
ATOM 3926 C CA . TYR B 1 250 ? 28.710 16.777 59.592 1.00 23.34 418 TYR B CA 1
ATOM 3927 C C . TYR B 1 250 ? 29.327 15.395 59.555 1.00 25.92 418 TYR B C 1
ATOM 3928 O O . TYR B 1 250 ? 28.617 14.389 59.648 1.00 26.04 418 TYR B O 1
ATOM 3937 N N . TYR B 1 251 ? 30.634 15.350 59.300 1.00 30.41 419 TYR B N 1
ATOM 3938 C CA . TYR B 1 251 ? 31.393 14.102 59.228 1.00 32.14 419 TYR B CA 1
ATOM 3939 C C . TYR B 1 251 ? 30.797 13.059 58.307 1.00 35.02 419 TYR B C 1
ATOM 3940 O O . TYR B 1 251 ? 30.904 11.861 58.566 1.00 36.81 419 TYR B O 1
ATOM 3949 N N . ASP B 1 252 ? 30.177 13.529 57.227 1.00 37.39 420 ASP B N 1
ATOM 3950 C CA . ASP B 1 252 ? 29.506 12.674 56.247 1.00 40.52 420 ASP B CA 1
ATOM 3951 C C . ASP B 1 252 ? 28.450 11.780 56.881 1.00 39.77 420 ASP B C 1
ATOM 3952 O O . ASP B 1 252 ? 28.202 10.660 56.418 1.00 40.57 420 ASP B O 1
ATOM 3957 N N . ILE B 1 253 ? 27.833 12.285 57.948 1.00 38.27 421 ILE B N 1
ATOM 3958 C CA . ILE B 1 253 ? 26.711 11.621 58.572 1.00 34.70 421 ILE B CA 1
ATOM 3959 C C . ILE B 1 253 ? 25.451 12.130 57.868 1.00 34.21 421 ILE B C 1
ATOM 3960 O O . ILE B 1 253 ? 25.270 13.339 57.697 1.00 34.12 421 ILE B O 1
ATOM 3965 N N . ASN B 1 254 ? 24.613 11.194 57.435 1.00 33.51 422 ASN B N 1
ATOM 3966 C CA . ASN B 1 254 ? 23.374 11.507 56.735 1.00 35.87 422 ASN B CA 1
ATOM 3967 C C . ASN B 1 254 ? 22.122 11.043 57.467 1.00 35.07 422 ASN B C 1
ATOM 3968 O O . ASN B 1 254 ? 20.995 11.232 56.975 1.00 38.00 422 ASN B O 1
ATOM 3973 N N . SER B 1 255 ? 22.319 10.439 58.635 1.00 30.72 423 SER B N 1
ATOM 3974 C CA . SER B 1 255 ? 21.197 10.043 59.475 1.00 28.70 423 SER B CA 1
ATOM 3975 C C . SER B 1 255 ? 20.882 11.100 60.557 1.00 25.67 423 SER B C 1
ATOM 3976 O O . SER B 1 255 ? 21.706 11.989 60.863 1.00 24.84 423 SER B O 1
ATOM 3979 N N . GLU B 1 256 ? 19.672 11.009 61.093 1.00 22.36 424 GLU B N 1
ATOM 3980 C CA . GLU B 1 256 ? 19.201 11.914 62.127 1.00 22.63 424 GLU B CA 1
ATOM 3981 C C . GLU B 1 256 ? 19.640 11.416 63.487 1.00 20.64 424 GLU B C 1
ATOM 3982 O O . GLU B 1 256 ? 18.881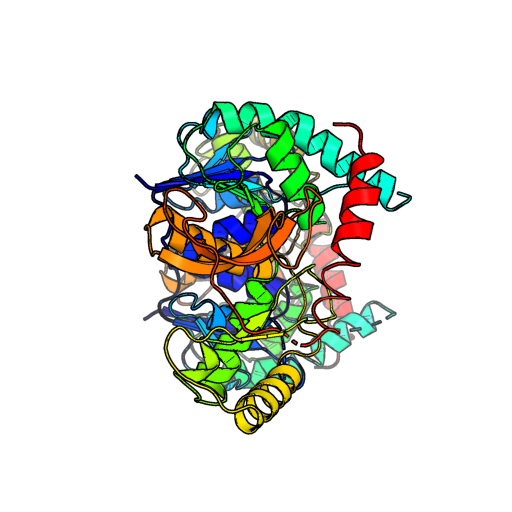 10.767 64.198 1.00 20.97 424 GLU B O 1
ATOM 3988 N N . VAL B 1 257 ? 20.906 11.682 63.802 1.00 20.42 425 VAL B N 1
ATOM 3989 C CA . VAL B 1 257 ? 21.496 11.316 65.078 1.00 17.63 425 VAL B CA 1
ATOM 3990 C C . VAL B 1 257 ? 22.213 12.545 65.619 1.00 17.65 425 VAL B C 1
ATOM 3991 O O . VAL B 1 257 ? 22.625 13.430 64.857 1.00 17.48 425 VAL B O 1
ATOM 3995 N N . PHE B 1 258 ? 22.286 12.597 66.939 1.00 15.99 426 PHE B N 1
ATOM 3996 C CA . PHE B 1 258 ? 22.925 13.663 67.685 1.00 16.21 426 PHE B CA 1
ATOM 3997 C C . PHE B 1 258 ? 24.280 13.125 68.153 1.00 16.72 426 PHE B C 1
ATOM 3998 O O . PHE B 1 258 ? 24.381 11.970 68.600 1.00 17.96 426 PHE B O 1
ATOM 4006 N N . LEU B 1 259 ? 25.325 13.919 67.976 1.00 14.41 427 LEU B N 1
ATOM 4007 C CA . LEU B 1 259 ? 26.640 13.599 68.522 1.00 11.69 427 LEU B CA 1
ATOM 4008 C C . LEU B 1 259 ? 27.192 14.877 69.080 1.00 11.92 427 LEU B C 1
ATOM 4009 O O . LEU B 1 259 ? 26.777 15.978 68.653 1.00 14.34 427 LEU B O 1
ATOM 4014 N N . SER B 1 260 ? 28.114 14.759 70.035 1.00 9.94 428 SER B N 1
ATOM 4015 C CA . SER B 1 260 ? 28.685 15.951 70.625 1.00 12.25 428 SER B CA 1
ATOM 4016 C C . SER B 1 260 ? 29.598 16.686 69.641 1.00 10.60 428 SER B C 1
ATOM 4017 O O . SER B 1 260 ? 30.489 16.086 69.042 1.00 14.20 428 SER B O 1
ATOM 4020 N N . LEU B 1 261 ? 29.344 17.979 69.478 1.00 12.81 429 LEU B N 1
ATOM 4021 C CA . LEU B 1 261 ? 30.046 18.844 68.529 1.00 10.87 429 LEU B CA 1
ATOM 4022 C C . LEU B 1 261 ? 30.238 20.223 69.167 1.00 12.52 429 LEU B C 1
ATOM 4023 O O . LEU B 1 261 ? 29.380 20.686 69.919 1.00 12.86 429 LEU B O 1
ATOM 4028 N N . PRO B 1 262 ? 31.367 20.875 68.866 1.00 13.75 430 PRO B N 1
ATOM 4029 C CA . PRO B 1 262 ? 31.675 22.247 69.346 1.00 12.63 430 PRO B CA 1
ATOM 4030 C C . PRO B 1 262 ? 30.710 23.260 68.719 1.00 13.92 430 PRO B C 1
ATOM 4031 O O . PRO B 1 262 ? 30.738 23.480 67.519 1.00 14.27 430 PRO B O 1
ATOM 4035 N N . CYS B 1 263 ? 29.801 23.810 69.516 1.00 14.62 431 CYS B N 1
ATOM 4036 C CA . CYS B 1 263 ? 28.769 24.683 68.983 1.00 14.61 431 CYS B CA 1
ATOM 4037 C C . CYS B 1 263 ? 28.829 25.959 69.764 1.00 14.88 431 CYS B C 1
ATOM 4038 O O . CYS B 1 263 ? 29.009 25.911 70.971 1.00 15.42 431 CYS B O 1
ATOM 4041 N N . ILE B 1 264 ? 28.687 27.095 69.092 1.00 13.99 432 ILE B N 1
ATOM 4042 C CA . ILE B 1 264 ? 28.416 28.367 69.780 1.00 13.38 432 ILE B CA 1
ATOM 4043 C C . ILE B 1 264 ? 26.974 28.426 70.303 1.00 15.18 432 ILE B C 1
ATOM 4044 O O . ILE B 1 264 ? 26.032 28.269 69.517 1.00 13.15 432 ILE B O 1
ATOM 4049 N N . LEU B 1 265 ? 26.820 28.665 71.617 1.00 13.48 433 LEU B N 1
ATOM 4050 C CA . LEU B 1 265 ? 25.514 28.735 72.297 1.00 14.21 433 LEU B CA 1
ATOM 4051 C C . LEU B 1 265 ? 25.111 30.160 72.695 1.00 16.58 433 LEU B C 1
ATOM 4052 O O . LEU B 1 265 ? 25.934 30.921 73.218 1.00 13.82 433 LEU B O 1
ATOM 4057 N N . GLY B 1 266 ? 23.840 30.473 72.479 1.00 17.13 434 GLY B N 1
ATOM 4058 C CA . GLY B 1 266 ? 23.253 31.721 72.897 1.00 20.47 434 GLY B CA 1
ATOM 4059 C C . GLY B 1 266 ? 21.776 31.519 73.199 1.00 21.86 434 GLY B C 1
ATOM 4060 O O . GLY B 1 266 ? 21.287 30.374 73.297 1.00 19.59 434 GLY B O 1
ATOM 4061 N N . THR B 1 267 ? 21.076 32.642 73.351 1.00 22.56 435 THR B N 1
ATOM 4062 C CA . THR B 1 267 ? 19.649 32.680 73.654 1.00 24.08 435 THR B CA 1
ATOM 4063 C C . THR B 1 267 ? 18.838 31.752 72.775 1.00 23.80 435 THR B C 1
ATOM 4064 O O . THR B 1 267 ? 17.903 31.078 73.250 1.00 22.68 435 THR B O 1
ATOM 4068 N N . ASN B 1 268 ? 19.225 31.688 71.509 1.00 20.58 436 ASN B N 1
ATOM 4069 C CA . ASN B 1 268 ? 18.447 30.981 70.523 1.00 23.30 436 ASN B CA 1
ATOM 4070 C C . ASN B 1 268 ? 19.043 29.622 70.162 1.00 19.41 436 ASN B C 1
ATOM 4071 O O . ASN B 1 268 ? 18.720 29.053 69.127 1.00 20.36 436 ASN B O 1
ATOM 4076 N N . GLY B 1 269 ? 19.892 29.115 71.057 1.00 17.26 437 GLY B N 1
ATOM 4077 C CA . GLY B 1 269 ? 20.468 27.802 70.943 1.00 14.34 437 GLY B CA 1
ATOM 4078 C C . GLY B 1 269 ? 21.802 27.834 70.227 1.00 14.88 437 GLY B C 1
ATOM 4079 O O . GLY B 1 269 ? 22.621 28.705 70.478 1.00 14.08 437 GLY B O 1
ATOM 4080 N N . VAL B 1 270 ? 22.006 26.839 69.366 1.00 15.75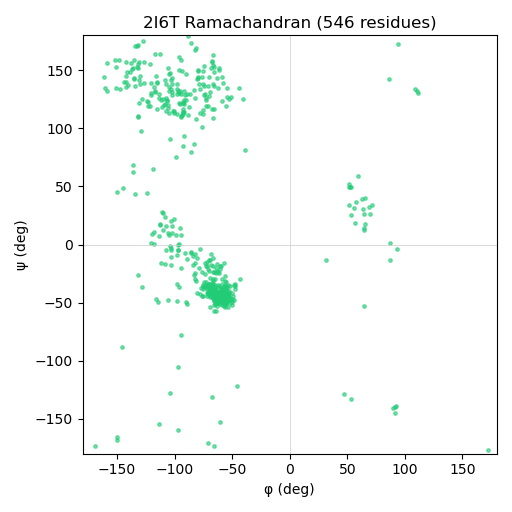 438 VAL B N 1
ATOM 4081 C CA . VAL B 1 270 ? 23.206 26.663 68.564 1.00 14.20 438 VAL B CA 1
ATOM 4082 C C . VAL B 1 270 ? 23.116 27.638 67.414 1.00 15.99 438 VAL B C 1
ATOM 4083 O O . VAL B 1 270 ? 22.240 27.510 66.535 1.00 16.24 438 VAL B O 1
ATOM 4087 N N . SER B 1 271 ? 24.009 28.619 67.400 1.00 15.65 439 SER B N 1
ATOM 4088 C CA . SER B 1 271 ? 24.046 29.523 66.251 1.00 15.83 439 SER B CA 1
ATOM 4089 C C . SER B 1 271 ? 25.069 29.086 65.194 1.00 16.39 439 SER B C 1
ATOM 4090 O O . SER B 1 271 ? 24.991 29.513 64.025 1.00 15.95 439 SER B O 1
ATOM 4093 N N . GLU B 1 272 ? 26.032 28.256 65.599 1.00 16.33 440 GLU B N 1
ATOM 4094 C CA . GLU B 1 272 ? 27.134 27.853 64.709 1.00 16.63 440 GLU B CA 1
ATOM 4095 C C . GLU B 1 272 ? 27.797 26.573 65.209 1.00 16.30 440 GLU B C 1
ATOM 4096 O O . GLU B 1 272 ? 28.076 26.470 66.376 1.00 15.78 440 GLU B O 1
ATOM 4102 N N . VAL B 1 273 ? 28.058 25.620 64.315 1.00 15.61 441 VAL B N 1
ATOM 4103 C CA . VAL B 1 273 ? 28.905 24.455 64.613 1.00 16.86 441 VAL B CA 1
ATOM 4104 C C . VAL B 1 273 ? 30.353 24.790 64.204 1.00 18.43 441 VAL B C 1
ATOM 4105 O O . VAL B 1 273 ? 30.625 25.155 63.046 1.00 17.44 441 VAL B O 1
ATOM 4109 N N . ILE B 1 274 ? 31.282 24.706 65.161 1.00 17.01 442 ILE B N 1
ATOM 4110 C CA . ILE B 1 274 ? 32.673 25.101 64.912 1.00 14.96 442 ILE B CA 1
ATOM 4111 C C . ILE B 1 274 ? 33.354 24.080 63.990 1.00 15.27 442 ILE B C 1
ATOM 4112 O O . ILE B 1 274 ? 33.192 22.862 64.170 1.00 13.26 442 ILE B O 1
ATOM 4117 N N . LYS B 1 275 ? 34.119 24.558 63.009 1.00 14.50 443 LYS B N 1
ATOM 4118 C CA . LYS B 1 275 ? 34.896 23.639 62.158 1.00 15.59 443 LYS B CA 1
ATOM 4119 C C . LYS B 1 275 ? 36.172 23.163 62.846 1.00 15.86 443 LYS B C 1
ATOM 4120 O O . LYS B 1 275 ? 36.865 23.931 63.525 1.00 16.44 443 LYS B O 1
ATOM 4126 N N . THR B 1 276 ? 36.469 21.879 62.712 1.00 15.31 444 THR B N 1
ATOM 4127 C CA . THR B 1 276 ? 37.671 21.355 63.322 1.00 16.30 444 THR B CA 1
ATOM 4128 C C . THR B 1 276 ? 38.434 20.633 62.217 1.00 20.61 444 THR B C 1
ATOM 4129 O O . THR B 1 276 ? 37.943 20.561 61.075 1.00 17.29 444 THR B O 1
ATOM 4133 N N . THR B 1 277 ? 39.640 20.154 62.515 1.00 21.33 445 THR B N 1
ATOM 4134 C CA . THR B 1 277 ? 40.374 19.355 61.545 1.00 28.59 445 THR B CA 1
ATOM 4135 C C . THR B 1 277 ? 40.506 17.919 62.053 1.00 33.49 445 THR B C 1
ATOM 4136 O O . THR B 1 277 ? 40.912 17.687 63.195 1.00 35.24 445 THR B O 1
ATOM 4140 N N . LEU B 1 278 ? 40.158 16.960 61.202 1.00 39.11 446 LEU B N 1
ATOM 4141 C CA . LEU B 1 278 ? 40.156 15.551 61.616 1.00 44.87 446 LEU B CA 1
ATOM 4142 C C . LEU B 1 278 ? 40.435 14.606 60.453 1.00 46.31 446 LEU B C 1
ATOM 4143 O O . LEU B 1 278 ? 39.859 14.755 59.365 1.00 46.38 446 LEU B O 1
ATOM 4148 N N . LYS B 1 279 ? 41.318 13.638 60.701 1.00 49.52 447 LYS B N 1
ATOM 4149 C CA . LYS B 1 279 ? 41.576 12.525 59.770 1.00 50.88 447 LYS B CA 1
ATOM 4150 C C . LYS B 1 279 ? 40.327 11.681 59.523 1.00 50.98 447 LYS B C 1
ATOM 4151 O O . LYS B 1 279 ? 40.006 11.359 58.372 1.00 51.76 447 LYS B O 1
ATOM 4157 N N . THR B 1 282 ? 39.412 8.634 58.716 1.00 59.24 450 THR B N 1
ATOM 4158 C CA . THR B 1 282 ? 39.824 7.470 59.506 1.00 58.97 450 THR B CA 1
ATOM 4159 C C . THR B 1 282 ? 39.243 7.511 60.926 1.00 57.10 450 THR B C 1
ATOM 4160 O O . THR B 1 282 ? 38.623 6.548 61.365 1.00 56.93 450 THR B O 1
ATOM 4164 N N . VAL B 1 283 ? 39.459 8.625 61.630 1.00 55.36 451 VAL B N 1
ATOM 4165 C CA . VAL B 1 283 ? 38.867 8.892 62.959 1.00 52.62 451 VAL B CA 1
ATOM 4166 C C . VAL B 1 283 ? 37.376 9.287 62.847 1.00 50.53 451 VAL B C 1
ATOM 4167 O O . VAL B 1 283 ? 36.603 9.139 63.805 1.00 51.40 451 VAL B O 1
ATOM 4171 N N . THR B 1 284 ? 36.975 9.795 61.681 1.00 46.09 452 THR B N 1
ATOM 4172 C CA . THR B 1 284 ? 35.563 10.025 61.407 1.00 42.78 452 THR B CA 1
ATOM 4173 C C . THR B 1 284 ? 34.811 8.679 61.342 1.00 41.34 452 THR B C 1
ATOM 4174 O O . THR B 1 284 ? 33.607 8.622 61.560 1.00 38.94 452 THR B O 1
ATOM 4178 N N . GLU B 1 285 ? 35.540 7.602 61.052 1.00 41.36 453 GLU B N 1
ATOM 4179 C CA . GLU B 1 285 ? 35.076 6.214 61.285 1.00 40.77 453 GLU B CA 1
ATOM 4180 C C . GLU B 1 285 ? 34.519 5.940 62.714 1.00 39.06 453 GLU B C 1
ATOM 4181 O O . GLU B 1 285 ? 33.445 5.345 62.848 1.00 41.31 453 GLU B O 1
ATOM 4187 N N . LYS B 1 286 ? 35.220 6.363 63.771 1.00 33.59 454 LYS B N 1
ATOM 4188 C CA . LYS B 1 286 ? 34.638 6.320 65.123 1.00 31.16 454 LYS B CA 1
ATOM 4189 C C . LYS B 1 286 ? 33.274 7.048 65.207 1.00 29.55 454 LYS B C 1
ATOM 4190 O O . LYS B 1 286 ? 32.304 6.540 65.778 1.00 29.21 454 LYS B O 1
ATOM 4196 N N . LEU B 1 287 ? 33.192 8.221 64.597 1.00 26.87 455 LEU B N 1
ATOM 4197 C CA . LEU B 1 287 ? 31.961 9.000 64.612 1.00 27.08 455 LEU B CA 1
ATOM 4198 C C . LEU B 1 287 ? 30.850 8.321 63.831 1.00 25.43 455 LEU B C 1
ATOM 4199 O O . LEU B 1 287 ? 29.714 8.224 64.310 1.00 24.27 455 LEU B O 1
ATOM 4204 N N . GLN B 1 288 ? 31.191 7.831 62.642 1.00 23.13 456 GLN B N 1
ATOM 4205 C CA . GLN B 1 288 ? 30.227 7.169 61.787 1.00 22.70 456 GLN B CA 1
ATOM 4206 C C . GLN B 1 288 ? 29.739 5.853 62.396 1.00 21.52 456 GLN B C 1
ATOM 4207 O O . GLN B 1 288 ? 28.565 5.491 62.251 1.00 20.36 456 GLN B O 1
ATOM 4213 N N . SER B 1 289 ? 30.610 5.149 63.117 1.00 20.20 457 SER B N 1
ATOM 4214 C CA . SER B 1 289 ? 30.173 3.923 63.771 1.00 20.17 457 SER B CA 1
ATOM 4215 C C . SER B 1 289 ? 29.191 4.202 64.922 1.00 21.08 457 SER B C 1
ATOM 4216 O O . SER B 1 289 ? 28.163 3.519 65.054 1.00 19.28 457 SER B O 1
ATOM 4219 N N . SER B 1 290 ? 29.486 5.222 65.743 1.00 20.66 458 SER B N 1
ATOM 4220 C CA . SER B 1 290 ? 28.538 5.691 66.760 1.00 16.93 458 SER B CA 1
ATOM 4221 C C . SER B 1 290 ? 27.231 6.096 66.095 1.00 17.29 458 SER B C 1
ATOM 4222 O O . SER B 1 290 ? 26.172 5.710 66.547 1.00 16.98 458 SER B O 1
ATOM 4225 N N . ALA B 1 291 ? 27.292 6.911 65.039 1.00 18.47 459 ALA B N 1
ATOM 4226 C CA . ALA B 1 291 ? 26.050 7.353 64.381 1.00 19.51 459 ALA B CA 1
ATOM 4227 C C . ALA B 1 291 ? 25.213 6.159 63.936 1.00 19.88 459 ALA B C 1
ATOM 4228 O O . ALA B 1 291 ? 24.004 6.111 64.153 1.00 20.47 459 ALA B O 1
ATOM 4230 N N . SER B 1 292 ? 25.877 5.190 63.318 1.00 21.30 460 SER B N 1
ATOM 4231 C CA . SER B 1 292 ? 25.215 4.025 62.750 1.00 21.92 460 SER B CA 1
ATOM 4232 C C . SER B 1 292 ? 24.541 3.215 63.849 1.00 22.46 460 SER B C 1
ATOM 4233 O O . SER B 1 292 ? 23.405 2.738 63.696 1.00 23.72 460 SER B O 1
ATOM 4236 N N . SER B 1 293 ? 25.242 3.092 64.973 1.00 22.44 461 SER B N 1
ATOM 4237 C CA . SER B 1 293 ? 24.757 2.336 66.128 1.00 21.37 461 SER B CA 1
ATOM 4238 C C . SER B 1 293 ? 23.606 3.055 66.849 1.00 19.59 461 SER B C 1
ATOM 4239 O O . SER B 1 293 ? 22.624 2.440 67.248 1.00 20.82 461 SER B O 1
ATOM 4242 N N . ILE B 1 294 ? 23.726 4.371 67.012 1.00 20.06 462 ILE B N 1
ATOM 4243 C CA . ILE B 1 294 ? 22.652 5.186 67.582 1.00 17.54 462 ILE B CA 1
ATOM 4244 C C . ILE B 1 294 ? 21.396 5.140 66.681 1.00 18.23 462 ILE B C 1
ATOM 4245 O O . ILE B 1 294 ? 20.284 4.925 67.147 1.00 19.05 462 ILE B O 1
ATOM 4250 N N . HIS B 1 295 ? 21.584 5.328 65.384 1.00 20.40 463 HIS B N 1
ATOM 4251 C CA . HIS B 1 295 ? 20.482 5.259 64.432 1.00 22.08 463 HIS B CA 1
ATOM 4252 C C . HIS B 1 295 ? 19.732 3.927 64.470 1.00 21.81 463 HIS B C 1
ATOM 4253 O O . HIS B 1 295 ? 18.504 3.912 64.544 1.00 21.68 463 HIS B O 1
ATOM 4260 N N . SER B 1 296 ? 20.467 2.813 64.399 1.00 23.50 464 SER B N 1
ATOM 4261 C CA . SER B 1 296 ? 19.864 1.453 64.497 1.00 22.79 464 SER B CA 1
ATOM 4262 C C . SER B 1 296 ? 19.028 1.299 65.746 1.00 22.43 464 SER B C 1
ATOM 4263 O O . SER B 1 296 ? 17.920 0.779 65.698 1.00 24.49 464 SER B O 1
ATOM 4266 N N . LEU B 1 297 ? 19.555 1.748 66.874 1.00 21.80 465 LEU B N 1
ATOM 4267 C CA . LEU B 1 297 ? 18.787 1.686 68.108 1.00 22.12 465 LEU B CA 1
ATOM 4268 C C . LEU B 1 297 ? 17.530 2.570 68.081 1.00 22.03 465 LEU B C 1
ATOM 4269 O O . LEU B 1 297 ? 16.438 2.141 68.493 1.00 22.17 465 LEU B O 1
ATOM 4274 N N . GLN B 1 298 ? 17.685 3.800 67.599 1.00 21.64 466 GLN B N 1
ATOM 4275 C CA . GLN B 1 298 ? 16.567 4.739 67.478 1.00 23.08 466 GLN B CA 1
ATOM 4276 C C . GLN B 1 298 ? 15.430 4.174 66.630 1.00 23.66 466 GLN B C 1
ATOM 4277 O O . GLN B 1 298 ? 14.248 4.363 66.970 1.00 26.62 466 GLN B O 1
ATOM 4283 N N . GLN B 1 299 ? 15.788 3.472 65.556 0.50 23.44 467 GLN B N 1
ATOM 4284 C CA A GLN B 1 299 ? 14.770 2.896 64.688 0.50 24.32 467 GLN B CA 1
ATOM 4285 C CA B GLN B 1 299 ? 14.843 2.804 64.656 0.50 24.69 467 GLN B CA 1
ATOM 4286 C C . GLN B 1 299 ? 13.959 1.792 65.372 0.50 23.59 467 GLN B C 1
ATOM 4287 O O . GLN B 1 299 ? 12.909 1.408 64.879 0.50 21.58 467 GLN B O 1
ATOM 4298 N N . GLN B 1 300 ? 14.426 1.329 66.524 1.00 24.48 468 GLN B N 1
ATOM 4299 C CA . GLN B 1 300 ? 13.737 0.270 67.285 1.00 29.27 468 GLN B CA 1
ATOM 4300 C C . GLN B 1 300 ? 12.836 0.815 68.402 1.00 28.25 468 GLN B C 1
ATOM 4301 O O . GLN B 1 300 ? 12.172 0.041 69.109 1.00 30.20 468 GLN B O 1
ATOM 4307 N N . LEU B 1 301 ? 12.801 2.143 68.549 1.00 28.15 469 LEU B N 1
ATOM 4308 C CA . LEU B 1 301 ? 12.067 2.796 69.635 1.00 28.22 469 LEU B CA 1
ATOM 4309 C C . LEU B 1 301 ? 10.675 3.186 69.196 1.00 29.62 469 LEU B C 1
ATOM 4310 O O . LEU B 1 301 ? 10.461 3.503 68.032 1.00 30.61 469 LEU B O 1
ATOM 4315 N N . LYS B 1 302 ? 9.742 3.186 70.141 1.00 32.06 470 LYS B N 1
ATOM 4316 C CA . LYS B 1 302 ? 8.390 3.639 69.890 1.00 35.18 470 LYS B CA 1
ATOM 4317 C C . LYS B 1 302 ? 8.148 5.013 70.502 1.00 36.06 470 LYS B C 1
ATOM 4318 O O . LYS B 1 302 ? 8.155 5.179 71.723 1.00 33.76 470 LYS B O 1
ATOM 4324 N N . LEU B 1 303 ? 7.944 5.995 69.629 1.00 38.16 471 LEU B N 1
ATOM 4325 C CA . LEU B 1 303 ? 7.700 7.375 70.042 1.00 41.37 471 LEU B CA 1
ATOM 4326 C C . LEU B 1 303 ? 6.194 7.665 70.030 1.00 43.30 471 LEU B C 1
ATOM 4327 O O . LEU B 1 303 ? 5.386 6.809 69.629 1.00 43.01 471 LEU B O 1
#

CATH classification: 3.40.50.720 (+1 more: 3.90.110.10)

Organism: Homo sapiens (NCBI:txid9606)

B-factor: mean 23.32, std 12.17, range [5.95, 84.61]

Radius of gyration: 25.52 Å; Cα contacts (8 Å, |Δi|>4): 1229; chains: 2; bounding box: 59×44×77 Å

Solvent-accessible surface area: 22940 Å² total; per-residue (Å²): 145,22,37,0,0,0,0,4,14,45,46,21,0,1,0,0,0,0,0,0,26,12,66,63,11,23,73,95,2,0,0,0,14,71,117,40,11,37,4,3,66,41,8,108,7,97,83,28,71,29,19,141,84,40,46,19,0,24,154,5,62,0,0,0,0,8,12,71,77,180,65,121,49,74,58,0,21,42,1,0,69,71,0,96,76,18,0,59,32,0,2,135,78,2,95,155,0,0,0,0,0,3,0,98,28,9,10,4,0,0,20,0,0,35,78,28,9,122,16,71,28,64,40,0,0,0,11,3,2,1,6,1,2,32,0,0,23,46,0,0,20,73,72,26,144,19,124,44,15,0,93,0,0,14,2,2,0,70,44,30,171,86,36,16,41,7,30,7,62,91,100,76,144,19,68,137,106,37,41,63,76,10,13,88,103,0,60,104,94,4,186,148,22,27,55,156,20,12,0,8,0,1,1,0,2,20,0,0,18,0,1,8,74,73,101,118,80,32,1,0,0,0,6,33,0,103,63,84,49,125,5,114,29,66,0,0,1,0,4,3,0,40,0,2,45,105,1,16,70,85,28,33,173,35,118,119,111,106,69,19,31,113,92,2,66,66,18,4,69,70,6,69,67,32,7,126,104,17,143,87,153,21,13,0,0,0,0,5,16,47,70,27,0,0,1,0,0,0,0,0,17,12,68,61,11,18,75,105,3,0,0,0,9,60,51,169,110,44,16,4,47,0,0,60,19,13,105,5,68,100,15,58,30,21,115,81,36,46,17,0,22,157,5,60,0,0,0,0,8,10,83,58,191,68,123,61,76,58,0,32,45,5,0,71,66,0,96,75,18,0,60,33,0,2,131,77,3,96,162,0,0,0,0,0,2,0,107,29,8,8,8,0,0,22,0,0,36,78,27,11,122,16,70,27,62,44,0,0,0,16,3,3,1,13,5,2,34,3,0,30,44,0,0,16,72,69,30,136,19,106,42,13,0,89,0,0,12,0,3,0,43,42,64,127,64,65,11,41,1,27,8,62,93,98,74,142,18,71,115,109,38,41,63,78,10,12,85,99,0,42,97,78,1,161,126,60,42,59,152,26,6,1,7,0,6,6,0,0,14,0,0,12,0,0,5,77,66,100,111,79,36,1,0,0,0,7,35,0,102,61,86,49,124,5,111,28,66,0,0,0,0,3,2,0,39,0,1,45,106,1,18,67,87,28,33,170,34,118,44,171,115,41,29,111,96,2,72,67,12,4,68,68,6,65,59,34,7,128,93,17,142,89

InterPro domains:
  IPR001236 Lactate/malate dehydrogenase, N-terminal [PF00056] (184-316)
  IPR001557 L-lactate/malate dehydrogenase [PR00086] (184-208)
  IPR001557 L-lactate/malate dehydrogenase [PR00086] (290-310)
  IPR001557 L-lactate/malate dehydrogenase [PR00086] (314-332)
  IPR001557 L-lactate/malate dehydrogenase [PR00086] (344-357)
  IPR008883 Ubiquitin E2 variant, N-terminal [PF05743] (21-141)
  IPR008883 Ubiquitin E2 variant, N-terminal [PS51322] (2-145)
  IPR015955 Lactate dehydrogenase/glycoside hydrolase, family 4, C-terminal [G3DSA:3.90.110.10] (319-471)
  IPR015955 Lactate dehydrogenase/glycoside hydrolase, family 4, C-terminal [SSF56327] (317-469)
  IPR016135 Ubiquitin-conjugating enzyme/RWD-like [G3DSA:3.10.110.10] (1-144)
  IPR016135 Ubiquitin-conjugating enzyme/RWD-like [SSF54495] (7-141)
  IPR022383 Lactate/malate dehydrogenase, C-terminal [PF02866] (320-462)
  IPR036291 NAD(P)-binding domain superfamily [SSF51735] (172-316)

GO terms:
  GO:0005515 protein binding (F, IPI)
  GO:0070062 extracellular exosome (C, HDA)